Protein AF-0000000079568572 (afdb_homodimer)

Nearest PDB structures (foldseek):
  3him-assembly1_A  TM=9.339E-01  e=5.294E-11  Rhodococcus jostii
  4w97-assembly1_A  TM=9.066E-01  e=5.176E-09  Mycobacterium tuberculosis H37Rv
  5k7z-assembly2_C  TM=9.028E-01  e=1.829E-08  Myxococcus xanthus DK 1622
  4mo7-assembly1_A-2  TM=7.581E-01  e=1.187E-07  Pseudomonas fluorescens A506
  3bqz-assembly1_A  TM=6.130E-01  e=7.896E-05  Staphylococcus aureus

Foldseek 3Di:
DPPPPPDPDPPLPDDVVCDPLNVLLLVLLLVQCLVQNLVRDALVNSCVNSVHDSVVCCVVQVGSLSSLLVLLVSLLVQLVVQLVVLCVPFPPALLRSLLSNLLSLLVSLQSPLSSLVNNVPHLVVHDPVSNVVSVVSVVVSLVSQLVSLVVCVVVVQFVDPDSSVLSVVLNVVSSCCSVDPDCPDPAHSVNVSVVSSVVSCVSRHGDDDD/DPPPPPQPDLPLPDDVVCDPLNVLLLVLLLVQCLVQNLVRDALVNSCVNSVHDSVVCCVVQVGSLSSLLVLLVSLLVQLVVQLVVLCVPFPPALLRSLLSNLLSLLVSLQSPLSSLVNNVPHLVVHDPVSNVVSVVSVVVSLVSQLVSLVVCVVVVQFVDPDSSVLSVVLNVVSSCCSVDPDCPDPAHSVNVSVVSSVVSCVSRRGDDDD

Solvent-accessible surface area (backbone atoms only — not comparable to full-atom values): 22338 Å² total; per-residue (Å²): 136,80,74,75,80,70,71,76,73,79,76,62,82,76,51,91,83,59,44,73,66,53,51,44,44,48,54,36,37,51,51,42,34,53,63,36,31,65,62,39,44,51,60,62,59,35,17,59,75,48,72,49,55,54,64,57,50,35,72,76,36,63,37,69,67,42,43,52,48,52,55,40,44,50,52,49,48,54,48,44,50,43,32,50,50,28,47,68,73,30,61,100,40,44,67,49,32,47,44,29,38,46,39,36,47,33,52,47,17,56,74,36,24,56,59,45,46,41,48,70,67,44,53,74,72,45,56,71,71,60,34,52,54,50,50,50,50,53,50,53,48,52,46,53,44,34,52,38,45,43,50,15,35,75,71,65,55,21,63,46,92,47,43,64,62,39,34,52,41,46,50,37,27,35,52,45,34,24,79,71,63,48,90,87,50,93,62,49,70,68,56,51,37,53,52,51,37,56,31,44,39,22,30,36,33,44,63,80,81,124,135,80,74,76,82,70,70,77,74,79,75,63,81,78,51,90,83,58,44,73,65,54,51,43,42,50,53,36,38,50,52,41,36,56,62,36,31,66,61,39,45,51,62,60,58,33,18,60,75,48,71,50,54,53,64,57,51,34,73,74,36,64,37,69,66,43,43,51,48,52,54,39,44,49,50,48,47,53,49,44,51,42,31,51,49,31,48,69,71,30,60,101,38,41,66,50,32,48,44,29,38,47,37,36,48,32,51,49,18,57,73,36,23,56,58,45,45,42,48,70,66,44,53,74,71,45,56,72,70,61,34,51,55,50,51,50,49,51,49,53,48,52,46,54,45,33,50,36,45,43,50,15,36,76,72,64,56,23,64,45,92,47,43,64,61,38,32,52,41,46,51,36,26,34,52,45,36,23,78,70,62,48,89,86,48,92,61,50,70,66,56,50,37,53,53,50,37,55,31,44,38,23,29,35,34,44,64,82,78,126

Organism: NCBI:txid1891644

pLDDT: mean 90.62, std 16.23, range [28.66, 98.94]

Radius of gyration: 22.48 Å; Cα contacts (8 Å, |Δi|>4): 516; chains: 2; bounding box: 67×62×48 Å

Secondary structure (DSSP, 8-state):
---------------TT--HHHHHHHHHHHHHHHHH-STT--HHHHHHHHTS-HHHHHHHHSSHHHHHHHHHHHHHHHHHHHHHHHHHHS-SSHHHHHHHHHHHHHHHHHH-HHHHHHHHHSGGGS-HHHHHHHHHHHHHHHHHHHHHHHHHHHTTS---S-HHHHHHHHHHHHHTHHHH--TTSSS-HHHHHHHHHHHHHHHTT-----/---------------TT--HHHHHHHHHHHHHHHHH-STT--HHHHHHHHTS-HHHHHHHHSSHHHHHHHHHHHHHHHHHHHHHHHHHHS-SSHHHHHHHHHHHHHHHHHH-HHHHHHHHHSGGGS-HHHHHHHHHHHHHHHHHHHHHHHHHHHTTSB--S-HHHHHHHHHHHHHTHHHH--TTSSS-HHHHHHHHHHHHHHHTTB----

InterPro domains:
  IPR001647 DNA-binding HTH domain, TetR-type [PF00440] (26-69)
  IPR001647 DNA-binding HTH domain, TetR-type [PR00455] (25-38)
  IPR001647 DNA-binding HTH domain, TetR-type [PR00455] (46-69)
  IPR001647 DNA-binding HTH domain, TetR-type [PS50977] (19-79)
  IPR009057 Homedomain-like superfamily [SSF46689] (16-90)
  IPR023772 DNA-binding HTH domain, TetR-type, conserved site [PS01081] (37-68)
  IPR036271 Tetracyclin repressor-like, C-terminal domain superfamily [SSF48498] (94-203)
  IPR041490 HTH-type transcriptional repressor KstR2, C-terminal [PF17932] (93-203)
  IPR050109 HTH-type, TetR-like transcriptional regulator [PTHR30055] (19-193)

Sequence (420 aa):
MTAPITAPERTILAYPRDDATFLLVLQNAISAFGARGYHGTSVRDIATAAGVSPGTIYNHFGSKAGLLEVIMNRGMDVLINASEQALYDAPAEPLARLDALVEAHVRVHAASSTESYIGNSELRSLDVARYATVVAKRDAQQRMFDRVIADGVQRGVFKTSDPKSAARYVVTACTAVASWFRTDGAMSIEELVGHYQQISRRAVGFQERRMTAPITAPERTILAYPRDDATFLLVLQNAISAFGARGYHGTSVRDIATAAGVSPGTIYNHFGSKAGLLEVIMNRGMDVLINASEQALYDAPAEPLARLDALVEAHVRVHAASSTESYIGNSELRSLDVARYATVVAKRDAQQRMFDRVIADGVQRGVFKTSDPKSAARYVVTACTAVASWFRTDGAMSIEELVGHYQQISRRAVGFQERR

Structure (mmCIF, N/CA/C/O backbone):
data_AF-0000000079568572-model_v1
#
loop_
_entity.id
_entity.type
_entity.pdbx_description
1 polymer 'TetR family transcriptional regulator'
#
loop_
_atom_site.group_PDB
_atom_site.id
_atom_site.type_symbol
_atom_site.label_atom_id
_atom_site.label_alt_id
_atom_site.label_comp_id
_atom_site.label_asym_id
_atom_site.label_entity_id
_atom_site.label_seq_id
_atom_site.pdbx_PDB_ins_code
_atom_site.Cartn_x
_atom_site.Cartn_y
_atom_site.Cartn_z
_atom_site.occupancy
_atom_site.B_iso_or_equiv
_atom_site.auth_seq_id
_atom_site.auth_comp_id
_atom_site.auth_asym_id
_atom_site.auth_atom_id
_atom_site.pdbx_PDB_model_num
ATOM 1 N N . MET A 1 1 ? -33.469 8.547 -23.969 1 29.42 1 MET A N 1
ATOM 2 C CA . MET A 1 1 ? -33.406 9.289 -22.703 1 29.42 1 MET A CA 1
ATOM 3 C C . MET A 1 1 ? -32.562 8.531 -21.672 1 29.42 1 MET A C 1
ATOM 5 O O . MET A 1 1 ? -33 7.527 -21.125 1 29.42 1 MET A O 1
ATOM 9 N N . THR A 1 2 ? -31.219 8.297 -21.797 1 31.02 2 THR A N 1
ATOM 10 C CA . THR A 1 2 ? -30.328 7.336 -21.156 1 31.02 2 THR A CA 1
ATOM 11 C C . THR A 1 2 ? -30.141 7.676 -19.688 1 31.02 2 THR A C 1
ATOM 13 O O . THR A 1 2 ? -29.734 8.789 -19.344 1 31.02 2 THR A O 1
ATOM 16 N N . ALA A 1 3 ? -30.859 6.992 -18.844 1 39.19 3 ALA A N 1
ATOM 17 C CA . ALA A 1 3 ? -30.906 7.281 -17.406 1 39.19 3 ALA A CA 1
ATOM 18 C C . ALA A 1 3 ? -29.5 7.445 -16.828 1 39.19 3 ALA A C 1
ATOM 20 O O . ALA A 1 3 ? -28.578 6.734 -17.234 1 39.19 3 ALA A O 1
ATOM 21 N N . PRO A 1 4 ? -29.172 8.547 -16.219 1 34.44 4 PRO A N 1
ATOM 22 C CA . PRO A 1 4 ? -27.828 8.773 -15.703 1 34.44 4 PRO A CA 1
ATOM 23 C C . PRO A 1 4 ? -27.344 7.66 -14.781 1 34.44 4 PRO A C 1
ATOM 25 O O . PRO A 1 4 ? -28.156 7.016 -14.109 1 34.44 4 PRO A O 1
ATOM 28 N N . ILE A 1 5 ? -26.391 6.902 -15.148 1 36.97 5 ILE A N 1
ATOM 29 C CA . ILE A 1 5 ? -25.812 5.848 -14.32 1 36.97 5 ILE A CA 1
ATOM 30 C C . ILE A 1 5 ? -25.578 6.375 -12.906 1 36.97 5 ILE A C 1
ATOM 32 O O . ILE A 1 5 ? -24.781 7.297 -12.703 1 36.97 5 ILE A O 1
ATOM 36 N N . THR A 1 6 ? -26.562 6.465 -12 1 33.56 6 THR A N 1
ATOM 37 C CA . THR A 1 6 ? -26.438 6.867 -10.602 1 33.56 6 THR A CA 1
ATOM 38 C C . THR A 1 6 ? -25.266 6.168 -9.93 1 33.56 6 THR A C 1
ATOM 40 O O . THR A 1 6 ? -25.125 4.945 -10.023 1 33.56 6 THR A O 1
ATOM 43 N N . ALA A 1 7 ? -24.219 6.793 -9.711 1 35.75 7 ALA A N 1
ATOM 44 C CA . ALA A 1 7 ? -23.062 6.242 -8.984 1 35.75 7 ALA A CA 1
ATOM 45 C C . ALA A 1 7 ? -23.516 5.395 -7.805 1 35.75 7 ALA A C 1
ATOM 47 O O . ALA A 1 7 ? -24.438 5.777 -7.074 1 35.75 7 ALA A O 1
ATOM 48 N N . PRO A 1 8 ? -23.234 4.086 -7.777 1 35.31 8 PRO A N 1
ATOM 49 C CA . PRO A 1 8 ? -23.75 3.305 -6.652 1 35.31 8 PRO A CA 1
ATOM 50 C C . PRO A 1 8 ? -23.547 4.004 -5.309 1 35.31 8 PRO A C 1
ATOM 52 O O . PRO A 1 8 ? -22.594 4.766 -5.141 1 35.31 8 PRO A O 1
ATOM 55 N N . GLU A 1 9 ? -24.531 4.316 -4.582 1 36.03 9 GLU A N 1
ATOM 56 C CA . GLU A 1 9 ? -24.578 4.902 -3.248 1 36.03 9 GLU A CA 1
ATOM 57 C C . GLU A 1 9 ? -23.453 4.359 -2.367 1 36.03 9 GLU A C 1
ATOM 59 O O . GLU A 1 9 ? -23.281 3.145 -2.258 1 36.03 9 GLU A O 1
ATOM 64 N N . ARG A 1 10 ? -22.375 4.973 -2.332 1 40.09 10 ARG A N 1
ATOM 65 C CA . ARG A 1 10 ? -21.266 4.688 -1.422 1 40.09 10 ARG A CA 1
ATOM 66 C C . ARG A 1 10 ? -21.781 4.203 -0.07 1 40.09 10 ARG A C 1
ATOM 68 O O . ARG A 1 10 ? -22.453 4.945 0.645 1 40.09 10 ARG A O 1
ATOM 75 N N . THR A 1 11 ? -22.281 2.943 0.11 1 40.25 11 THR A N 1
ATOM 76 C CA . THR A 1 11 ? -22.891 2.355 1.303 1 40.25 11 THR A CA 1
ATOM 77 C C . THR A 1 11 ? -22.016 2.621 2.531 1 40.25 11 THR A C 1
ATOM 79 O O . THR A 1 11 ? -20.984 1.982 2.715 1 40.25 11 THR A O 1
ATOM 82 N N . ILE A 1 12 ? -21.562 3.777 2.832 1 42.5 12 ILE A N 1
ATOM 83 C CA . ILE A 1 12 ? -21.141 3.947 4.219 1 42.5 12 ILE A CA 1
ATOM 84 C C . ILE A 1 12 ? -22.156 3.277 5.148 1 42.5 12 ILE A C 1
ATOM 86 O O . ILE A 1 12 ? -23.359 3.506 5.035 1 42.5 12 ILE A O 1
ATOM 90 N N . LEU A 1 13 ? -21.859 2.182 5.656 1 44.75 13 LEU A N 1
ATOM 91 C CA . LEU A 1 13 ? -22.766 1.591 6.645 1 44.75 13 LEU A CA 1
ATOM 92 C C . LEU A 1 13 ? -23.312 2.654 7.586 1 44.75 13 LEU A C 1
ATOM 94 O O . LEU A 1 13 ? -22.531 3.369 8.234 1 44.75 13 LEU A O 1
ATOM 98 N N . ALA A 1 14 ? -24.547 3.105 7.289 1 48.12 14 ALA A N 1
ATOM 99 C CA . ALA A 1 14 ? -25.297 4.023 8.141 1 48.12 14 ALA A CA 1
ATOM 100 C C . ALA A 1 14 ? -25.484 3.436 9.539 1 48.12 14 ALA A C 1
ATOM 102 O O . ALA A 1 14 ? -25.859 2.266 9.68 1 48.12 14 ALA A O 1
ATOM 103 N N . TYR A 1 15 ? -24.719 3.982 10.469 1 53.34 15 TYR A N 1
ATOM 104 C CA . TYR A 1 15 ? -25.031 3.678 11.852 1 53.34 15 TYR A CA 1
ATOM 105 C C . TYR A 1 15 ? -26.266 4.445 12.312 1 53.34 15 TYR A C 1
ATOM 107 O O . TYR A 1 15 ? -26.531 5.551 11.828 1 53.34 15 TYR A O 1
ATOM 115 N N . PRO A 1 16 ? -27.266 3.766 12.75 1 51.06 16 PRO A N 1
ATOM 116 C CA . PRO A 1 16 ? -28.531 4.395 13.133 1 51.06 16 PRO A CA 1
ATOM 117 C C . PRO A 1 16 ? -28.359 5.836 13.602 1 51.06 16 PRO A C 1
ATOM 119 O O . PRO A 1 16 ? -29.234 6.676 13.367 1 51.06 16 PRO A O 1
ATOM 122 N N . ARG A 1 17 ? -27.375 6.129 14.328 1 57.38 17 ARG A N 1
ATOM 123 C CA . ARG A 1 17 ? -27.375 7.469 14.906 1 57.38 17 ARG A CA 1
ATOM 124 C C . ARG A 1 17 ? -26.719 8.469 13.953 1 57.38 17 ARG A C 1
ATOM 126 O O . ARG A 1 17 ? -26.562 9.641 14.289 1 57.38 17 ARG A O 1
ATOM 133 N N . ASP A 1 18 ? -26.547 7.918 12.656 1 67.12 18 ASP A N 1
ATOM 134 C CA . ASP A 1 18 ? -25.859 8.891 11.812 1 67.12 18 ASP A CA 1
ATOM 135 C C . ASP A 1 18 ? -26.844 9.891 11.211 1 67.12 18 ASP A C 1
ATOM 137 O O . ASP A 1 18 ? -27.734 9.508 10.453 1 67.12 18 ASP A O 1
ATOM 141 N N . ASP A 1 19 ? -26.859 11.062 11.773 1 80.56 19 ASP A N 1
ATOM 142 C CA . ASP A 1 19 ? -27.672 12.109 11.164 1 80.56 19 ASP A CA 1
ATOM 143 C C . ASP A 1 19 ? -26.938 12.75 9.984 1 80.56 19 ASP A C 1
ATOM 145 O O . ASP A 1 19 ? -25.812 12.383 9.672 1 80.56 19 ASP A O 1
ATOM 149 N N . ALA A 1 20 ? -27.672 13.531 9.281 1 87.38 20 ALA A N 1
ATOM 150 C CA . ALA A 1 20 ? -27.188 14.156 8.055 1 87.38 20 ALA A CA 1
ATOM 151 C C . ALA A 1 20 ? -25.938 14.977 8.312 1 87.38 20 ALA A C 1
ATOM 153 O O . ALA A 1 20 ? -25.016 15 7.492 1 87.38 20 ALA A O 1
ATOM 154 N N . THR A 1 21 ? -25.922 15.594 9.445 1 89 21 THR A N 1
ATOM 155 C CA . THR A 1 21 ? -24.766 16.422 9.797 1 89 21 THR A CA 1
ATOM 156 C C . THR A 1 21 ? -23.531 15.547 10.047 1 89 21 THR A C 1
ATOM 158 O O . THR A 1 21 ? -22.422 15.883 9.609 1 89 21 THR A O 1
ATOM 161 N N . PHE A 1 22 ? -23.766 14.469 10.711 1 91.69 22 PHE A N 1
ATOM 162 C CA . PHE A 1 22 ? -22.688 13.516 10.984 1 91.69 22 PHE A CA 1
ATOM 163 C C . PHE A 1 22 ? -22.047 13.039 9.688 1 91.69 22 PHE A C 1
ATOM 165 O O . PHE A 1 22 ? -20.828 13.078 9.531 1 91.69 22 PHE A O 1
ATOM 172 N N . LEU A 1 23 ? -22.828 12.648 8.734 1 93 23 LEU A N 1
ATOM 173 C CA . LEU A 1 23 ? -22.344 12.109 7.469 1 93 23 LEU A CA 1
ATOM 174 C C . LEU A 1 23 ? -21.641 13.188 6.652 1 93 23 LEU A C 1
ATOM 176 O O . LEU A 1 23 ? -20.641 12.922 5.984 1 93 23 LEU A O 1
ATOM 180 N N . LEU A 1 24 ? -22.172 14.328 6.723 1 93.75 24 LEU A N 1
ATOM 181 C CA . LEU A 1 24 ? -21.578 15.453 6.008 1 93.75 24 LEU A CA 1
ATOM 182 C C . LEU A 1 24 ? -20.188 15.758 6.531 1 93.75 24 LEU A C 1
ATOM 184 O O . LEU A 1 24 ? -19.25 15.961 5.746 1 93.75 24 LEU A O 1
ATOM 188 N N . VAL A 1 25 ? -20.094 15.781 7.824 1 94.94 25 VAL A N 1
ATOM 189 C CA . VAL A 1 25 ? -18.797 16.047 8.445 1 94.94 25 VAL A CA 1
ATOM 190 C C . VAL A 1 25 ? -17.828 14.914 8.102 1 94.94 25 VAL A C 1
ATOM 192 O O . VAL A 1 25 ? -16.672 15.164 7.75 1 94.94 25 VAL A O 1
ATOM 195 N N . LEU A 1 26 ? -18.359 13.75 8.188 1 95.5 26 LEU A N 1
ATOM 196 C CA . LEU A 1 26 ? -17.531 12.586 7.91 1 95.5 26 LEU A CA 1
ATOM 197 C C . LEU A 1 26 ? -16.984 12.625 6.484 1 95.5 26 LEU A C 1
ATOM 199 O O . LEU A 1 26 ? -15.789 12.43 6.266 1 95.5 26 LEU A O 1
ATOM 203 N N . GLN A 1 27 ? -17.781 12.898 5.543 1 95.94 27 GLN A N 1
ATOM 204 C CA . GLN A 1 27 ? -17.391 12.93 4.137 1 95.94 27 GLN A CA 1
ATOM 205 C C . GLN A 1 27 ? -16.375 14.023 3.871 1 95.94 27 GLN A C 1
ATOM 207 O O . GLN A 1 27 ? -15.414 13.828 3.115 1 95.94 27 GLN A O 1
ATOM 212 N N . ASN A 1 28 ? -16.594 15.125 4.438 1 96.75 28 ASN A N 1
ATOM 213 C CA . ASN A 1 28 ? -15.648 16.234 4.258 1 96.75 28 ASN A CA 1
ATOM 214 C C . ASN A 1 28 ? -14.312 15.938 4.941 1 96.75 28 ASN A C 1
ATOM 216 O O . ASN A 1 28 ? -13.258 16.328 4.434 1 96.75 28 ASN A O 1
ATOM 220 N N . ALA A 1 29 ? -14.414 15.273 6.082 1 97.62 29 ALA A N 1
ATOM 221 C CA . ALA A 1 29 ? -13.188 14.875 6.766 1 97.62 29 ALA A CA 1
ATOM 222 C C . ALA A 1 29 ? -12.391 13.875 5.922 1 97.62 29 ALA A C 1
ATOM 224 O O . ALA A 1 29 ? -11.164 13.984 5.812 1 97.62 29 ALA A O 1
ATOM 225 N N . ILE A 1 30 ? -13.07 12.914 5.332 1 97.12 30 ILE A N 1
ATOM 226 C CA . ILE A 1 30 ? -12.422 11.938 4.465 1 97.12 30 ILE A CA 1
ATOM 227 C C . ILE A 1 30 ? -11.719 12.648 3.314 1 97.12 30 ILE A C 1
ATOM 229 O O . ILE A 1 30 ? -10.555 12.367 3.02 1 97.12 30 ILE A O 1
ATOM 233 N N . SER A 1 31 ? -12.406 13.602 2.75 1 96.75 31 SER A N 1
ATOM 234 C CA . SER A 1 31 ? -11.82 14.359 1.647 1 96.75 31 SER A CA 1
ATOM 235 C C . SER A 1 31 ? -10.602 15.148 2.102 1 96.75 31 SER A C 1
ATOM 237 O O . SER A 1 31 ? -9.57 15.148 1.428 1 96.75 31 SER A O 1
ATOM 239 N N . ALA A 1 32 ? -10.703 15.805 3.254 1 96.81 32 ALA A N 1
ATOM 240 C CA . ALA A 1 32 ? -9.625 16.641 3.771 1 96.81 32 ALA A CA 1
ATOM 241 C C . ALA A 1 32 ? -8.422 15.789 4.168 1 96.81 32 ALA A C 1
ATOM 243 O O . ALA A 1 32 ? -7.289 16.094 3.777 1 96.81 32 ALA A O 1
ATOM 244 N N . PHE A 1 33 ? -8.672 14.703 4.926 1 97.19 33 PHE A N 1
ATOM 245 C CA . PHE A 1 33 ? -7.605 13.797 5.324 1 97.19 33 PHE A CA 1
ATOM 246 C C . PHE A 1 33 ? -6.969 13.148 4.102 1 97.19 33 PHE A C 1
ATOM 248 O O . PHE A 1 33 ? -5.758 12.914 4.074 1 97.19 33 PHE A O 1
ATOM 255 N N . GLY A 1 34 ? -7.762 12.82 3.133 1 95.31 34 GLY A N 1
ATOM 256 C CA . GLY A 1 34 ? -7.25 12.242 1.901 1 95.31 34 GLY A CA 1
ATOM 257 C C . GLY A 1 34 ? -6.344 13.18 1.13 1 95.31 34 GLY A C 1
ATOM 258 O O . GLY A 1 34 ? -5.336 12.758 0.56 1 95.31 34 GLY A O 1
ATOM 259 N N . ALA A 1 35 ? -6.645 14.453 1.162 1 93.94 35 ALA A N 1
ATOM 260 C CA . ALA A 1 35 ? -5.934 15.438 0.354 1 93.94 35 ALA A CA 1
ATOM 261 C C . ALA A 1 35 ? -4.672 15.93 1.065 1 93.94 35 ALA A C 1
ATOM 263 O O . ALA A 1 35 ? -3.623 16.094 0.44 1 93.94 35 ALA A O 1
ATOM 264 N N . ARG A 1 36 ? -4.75 16.062 2.426 1 95 36 ARG A N 1
ATOM 265 C CA . ARG A 1 36 ? -3.67 16.781 3.098 1 95 36 ARG A CA 1
ATOM 266 C C . ARG A 1 36 ? -3.092 15.945 4.238 1 95 36 ARG A C 1
ATOM 268 O O . ARG A 1 36 ? -2.107 16.344 4.867 1 95 36 ARG A O 1
ATOM 275 N N . GLY A 1 37 ? -3.693 14.805 4.473 1 95.69 37 GLY A N 1
ATOM 276 C CA . GLY A 1 37 ? -3.279 14.023 5.629 1 95.69 37 GLY A CA 1
ATOM 277 C C . GLY A 1 37 ? -3.877 14.523 6.93 1 95.69 37 GLY A C 1
ATOM 278 O O . GLY A 1 37 ? -4.445 15.617 6.98 1 95.69 37 GLY A O 1
ATOM 279 N N . TYR A 1 38 ? -3.699 13.742 7.938 1 97 38 TYR A N 1
ATOM 280 C CA . TYR A 1 38 ? -4.27 14.031 9.25 1 97 38 TYR A CA 1
ATOM 281 C C . TYR A 1 38 ? -3.666 15.297 9.844 1 97 38 TYR A C 1
ATOM 283 O O . TYR A 1 38 ? -4.391 16.234 10.195 1 97 38 TYR A O 1
ATOM 291 N N . HIS A 1 39 ? -2.398 15.336 9.938 1 95.81 39 HIS A N 1
ATOM 292 C CA . HIS A 1 39 ? -1.741 16.469 10.586 1 95.81 39 HIS A CA 1
ATOM 293 C C . HIS A 1 39 ? -1.819 17.719 9.719 1 95.81 39 HIS A C 1
ATOM 295 O O . HIS A 1 39 ? -1.678 18.828 10.219 1 95.81 39 HIS A O 1
ATOM 301 N N . GLY A 1 40 ? -2.088 17.547 8.469 1 96.19 40 GLY A N 1
ATOM 302 C CA . GLY A 1 40 ? -2.227 18.672 7.562 1 96.19 40 GLY A CA 1
ATOM 303 C C . GLY A 1 40 ? -3.627 19.266 7.543 1 96.19 40 GLY A C 1
ATOM 304 O O . GLY A 1 40 ? -3.898 20.219 6.812 1 96.19 40 GLY A O 1
ATOM 305 N N . THR A 1 41 ? -4.508 18.688 8.273 1 97.38 41 THR A N 1
ATOM 306 C CA . THR A 1 41 ? -5.906 19.094 8.32 1 97.38 41 THR A CA 1
ATOM 307 C C . THR A 1 41 ? -6.301 19.516 9.727 1 97.38 41 THR A C 1
ATOM 309 O O . THR A 1 41 ? -5.953 18.844 10.703 1 97.38 41 THR A O 1
ATOM 312 N N . SER A 1 42 ? -7.027 20.672 9.852 1 97.06 42 SER A N 1
ATOM 313 C CA . SER A 1 42 ? -7.512 21.125 11.156 1 97.06 42 SER A CA 1
ATOM 314 C C . SER A 1 42 ? -9.016 20.906 11.289 1 97.06 42 SER A C 1
ATOM 316 O O . SER A 1 42 ? -9.711 20.688 10.289 1 97.06 42 SER A O 1
ATOM 318 N N . VAL A 1 43 ? -9.438 20.969 12.5 1 96.75 43 VAL A N 1
ATOM 319 C CA . VAL A 1 43 ? -10.867 20.906 12.758 1 96.75 43 VAL A CA 1
ATOM 320 C C . VAL A 1 43 ? -11.57 22.062 12.055 1 96.75 43 VAL A C 1
ATOM 322 O O . VAL A 1 43 ? -12.656 21.891 11.492 1 96.75 43 VAL A O 1
ATOM 325 N N . ARG A 1 44 ? -10.992 23.234 12.039 1 96.62 44 ARG A N 1
ATOM 326 C CA . ARG A 1 44 ? -11.555 24.406 11.375 1 96.62 44 ARG A CA 1
ATOM 327 C C . ARG A 1 44 ? -11.695 24.172 9.875 1 96.62 44 ARG A C 1
ATOM 329 O O . ARG A 1 44 ? -12.695 24.547 9.266 1 96.62 44 ARG A O 1
ATOM 336 N N . ASP A 1 45 ? -10.688 23.547 9.266 1 96.94 45 ASP A N 1
ATOM 337 C CA . ASP A 1 45 ? -10.734 23.219 7.848 1 96.94 45 ASP A CA 1
ATOM 338 C C . ASP A 1 45 ? -11.945 22.344 7.531 1 96.94 45 ASP A C 1
ATOM 340 O O . ASP A 1 45 ? -12.68 22.625 6.578 1 96.94 45 ASP A O 1
ATOM 344 N N . ILE A 1 46 ? -12.148 21.281 8.328 1 97.62 46 ILE A N 1
ATOM 345 C CA . ILE A 1 46 ? -13.234 20.328 8.109 1 97.62 46 ILE A CA 1
ATOM 346 C C . ILE A 1 46 ? -14.578 21.016 8.328 1 97.62 46 ILE A C 1
ATOM 348 O O . ILE A 1 46 ? -15.5 20.859 7.527 1 97.62 46 ILE A O 1
ATOM 352 N N . ALA A 1 47 ? -14.68 21.781 9.43 1 97.06 47 ALA A N 1
ATOM 353 C CA . ALA A 1 47 ? -15.914 22.484 9.773 1 97.06 47 ALA A CA 1
ATOM 354 C C . ALA A 1 47 ? -16.328 23.453 8.672 1 97.06 47 ALA A C 1
ATOM 356 O O . ALA A 1 47 ? -17.484 23.469 8.242 1 97.06 47 ALA A O 1
ATOM 357 N N . THR A 1 48 ? -15.383 24.25 8.188 1 97.38 48 THR A N 1
ATOM 358 C CA . THR A 1 48 ? -15.625 25.219 7.129 1 97.38 48 THR A CA 1
ATOM 359 C C . THR A 1 48 ? -16.094 24.516 5.852 1 97.38 48 THR A C 1
ATOM 361 O O . THR A 1 48 ? -17.078 24.938 5.242 1 97.38 48 THR A O 1
ATOM 364 N N . ALA A 1 49 ? -15.477 23.484 5.469 1 96.06 49 ALA A N 1
ATOM 365 C CA . ALA A 1 49 ? -15.828 22.75 4.258 1 96.06 49 ALA A CA 1
ATOM 366 C C . ALA A 1 49 ? -17.219 22.125 4.375 1 96.06 49 ALA A C 1
ATOM 368 O O . ALA A 1 49 ? -17.953 22.047 3.387 1 96.06 49 ALA A O 1
ATOM 369 N N . ALA A 1 50 ? -17.547 21.672 5.586 1 95.81 50 ALA A N 1
ATOM 370 C CA . ALA A 1 50 ? -18.812 21 5.82 1 95.81 50 ALA A CA 1
ATOM 371 C C . ALA A 1 50 ? -19.922 22.016 6.07 1 95.81 50 ALA A C 1
ATOM 373 O O . ALA A 1 50 ? -21.109 21.656 6.145 1 95.81 50 ALA A O 1
ATOM 374 N N . GLY A 1 51 ? -19.562 23.281 6.277 1 96.25 51 GLY A N 1
ATOM 375 C CA . GLY A 1 51 ? -20.547 24.312 6.531 1 96.25 51 GLY A CA 1
ATOM 376 C C . GLY A 1 51 ? -21.141 24.234 7.922 1 96.25 51 GLY A C 1
ATOM 377 O O . GLY A 1 51 ? -22.344 24.5 8.109 1 96.25 51 GLY A O 1
ATOM 378 N N . VAL A 1 52 ? -20.375 23.781 8.875 1 96 52 VAL A N 1
ATOM 379 C CA . VAL A 1 52 ? -20.828 23.672 10.258 1 96 52 VAL A CA 1
ATOM 380 C C . VAL A 1 52 ? -19.828 24.406 11.172 1 96 52 VAL A C 1
ATOM 382 O O . VAL A 1 52 ? -18.797 24.875 10.719 1 96 52 VAL A O 1
ATOM 385 N N . SER A 1 53 ? -20.219 24.516 12.43 1 94.62 53 SER A N 1
ATOM 386 C CA . SER A 1 53 ? -19.297 25.078 13.414 1 94.62 53 SER A CA 1
ATOM 387 C C . SER A 1 53 ? -18.312 24.047 13.922 1 94.62 53 SER A C 1
ATOM 389 O O . SER A 1 53 ? -18.609 22.844 13.93 1 94.62 53 SER A O 1
ATOM 391 N N . PRO A 1 54 ? -17.094 24.438 14.344 1 94.44 54 PRO A N 1
ATOM 392 C CA . PRO A 1 54 ? -16.172 23.5 14.984 1 94.44 54 PRO A CA 1
ATOM 393 C C . PRO A 1 54 ? -16.797 22.781 16.172 1 94.44 54 PRO A C 1
ATOM 395 O O . PRO A 1 54 ? -16.5 21.609 16.422 1 94.44 54 PRO A O 1
ATOM 398 N N . GLY A 1 55 ? -17.641 23.422 16.906 1 93.88 55 GLY A N 1
ATOM 399 C CA . GLY A 1 55 ? -18.344 22.812 18.031 1 93.88 55 GLY A CA 1
ATOM 400 C C . GLY A 1 55 ? -19.141 21.594 17.641 1 93.88 55 GLY A C 1
ATOM 401 O O . GLY A 1 55 ? -19.234 20.641 18.406 1 93.88 55 GLY A O 1
ATOM 402 N N . THR A 1 56 ? -19.719 21.641 16.484 1 91.75 56 THR A N 1
ATOM 403 C CA . THR A 1 56 ? -20.484 20.516 15.969 1 91.75 56 THR A CA 1
ATOM 404 C C . THR A 1 56 ? -19.609 19.281 15.844 1 91.75 56 THR A C 1
ATOM 406 O O . THR A 1 56 ? -20.031 18.172 16.172 1 91.75 56 THR A O 1
ATOM 409 N N . ILE A 1 57 ? -18.359 19.422 15.375 1 92.88 57 ILE A N 1
ATOM 410 C CA . ILE A 1 57 ? -17.422 18.312 15.227 1 92.88 57 ILE A CA 1
ATOM 411 C C . ILE A 1 57 ? -17.062 17.766 16.594 1 92.88 57 ILE A C 1
ATOM 413 O O . ILE A 1 57 ? -17.047 16.547 16.797 1 92.88 57 ILE A O 1
ATOM 417 N N . TYR A 1 58 ? -16.844 18.641 17.531 1 93.06 58 TYR A N 1
ATOM 418 C CA . TYR A 1 58 ? -16.5 18.219 18.875 1 93.06 58 TYR A CA 1
ATOM 419 C C . TYR A 1 58 ? -17.656 17.484 19.547 1 93.06 58 TYR A C 1
ATOM 421 O O . TYR A 1 58 ? -17.453 16.5 20.25 1 93.06 58 TYR A O 1
ATOM 429 N N . ASN A 1 59 ? -18.844 17.938 19.344 1 91.5 59 ASN A N 1
ATOM 430 C CA . ASN A 1 59 ? -20.031 17.312 19.922 1 91.5 59 ASN A CA 1
ATOM 431 C C . ASN A 1 59 ? -20.25 15.906 19.359 1 91.5 59 ASN A C 1
ATOM 433 O O . ASN A 1 59 ? -20.594 14.984 20.094 1 91.5 59 ASN A O 1
ATOM 437 N N . HIS A 1 60 ? -20.016 15.781 18.078 1 91.12 60 HIS A N 1
ATOM 438 C CA . HIS A 1 60 ? -20.312 14.516 17.406 1 91.12 60 HIS A CA 1
ATOM 439 C C . HIS A 1 60 ? -19.156 13.531 17.547 1 91.12 60 HIS A C 1
ATOM 441 O O . HIS A 1 60 ? -19.375 12.328 17.688 1 91.12 60 HIS A O 1
ATOM 447 N N . PHE A 1 61 ? -17.859 14.07 17.516 1 93.88 61 PHE A N 1
ATOM 448 C CA . PHE A 1 61 ? -16.719 13.172 17.375 1 93.88 61 PHE A CA 1
ATOM 449 C C . PHE A 1 61 ? -15.75 13.336 18.547 1 93.88 61 PHE A C 1
ATOM 451 O O . PHE A 1 61 ? -14.812 12.547 18.688 1 93.88 61 PHE A O 1
ATOM 458 N N . GLY A 1 62 ? -15.945 14.367 19.344 1 92.94 62 GLY A N 1
ATOM 459 C CA . GLY A 1 62 ? -15.102 14.625 20.5 1 92.94 62 GLY A CA 1
ATOM 460 C C . GLY A 1 62 ? -13.828 15.367 20.141 1 92.94 62 GLY A C 1
ATOM 461 O O . GLY A 1 62 ? -13.438 16.297 20.844 1 92.94 62 GLY A O 1
ATOM 462 N N . SER A 1 63 ? -13.164 14.938 19.109 1 93.69 63 SER A N 1
ATOM 463 C CA . SER A 1 63 ? -11.883 15.508 18.688 1 93.69 63 SER A CA 1
ATOM 464 C C . SER A 1 63 ? -11.555 15.125 17.25 1 93.69 63 SER A C 1
ATOM 466 O O . SER A 1 63 ? -12.258 14.312 16.641 1 93.69 63 SER A O 1
ATOM 468 N N . LYS A 1 64 ? -10.531 15.758 16.766 1 95.75 64 LYS A N 1
ATOM 469 C CA . LYS A 1 64 ? -10.016 15.367 15.461 1 95.75 64 LYS A CA 1
ATOM 470 C C . LYS A 1 64 ? -9.586 13.906 15.453 1 95.75 64 LYS 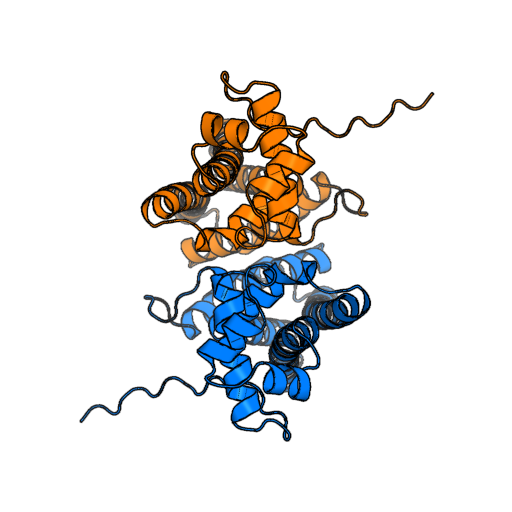A C 1
ATOM 472 O O . LYS A 1 64 ? -9.828 13.18 14.484 1 95.75 64 LYS A O 1
ATOM 477 N N . ALA A 1 65 ? -8.945 13.492 16.516 1 95.19 65 ALA A N 1
ATOM 478 C CA . ALA A 1 65 ? -8.531 12.094 16.656 1 95.19 65 ALA A CA 1
ATOM 479 C C . ALA A 1 65 ? -9.742 11.164 16.672 1 95.19 65 ALA A C 1
ATOM 481 O O . ALA A 1 65 ? -9.695 10.07 16.094 1 95.19 65 ALA A O 1
ATOM 482 N N . GLY A 1 66 ? -10.727 11.562 17.375 1 94.75 66 GLY A N 1
ATOM 483 C CA . GLY A 1 66 ? -11.953 10.789 17.359 1 94.75 66 GLY A CA 1
ATOM 484 C C . GLY A 1 66 ? -12.555 10.641 15.977 1 94.75 66 GLY A C 1
ATOM 485 O O . GLY A 1 66 ? -13.07 9.578 15.617 1 94.75 66 GLY A O 1
ATOM 486 N N . LEU A 1 67 ? -12.555 11.727 15.258 1 95.44 67 LEU A N 1
ATOM 487 C CA . LEU A 1 67 ? -13.047 11.711 13.883 1 95.44 67 LEU A CA 1
ATOM 488 C C . LEU A 1 67 ? -12.242 10.742 13.023 1 95.44 67 LEU A C 1
ATOM 490 O O . LEU A 1 67 ? -12.812 9.953 12.266 1 95.44 67 LEU A O 1
ATOM 494 N N . LEU A 1 68 ? -10.906 10.781 13.086 1 97.31 68 LEU A N 1
ATOM 495 C CA . LEU A 1 68 ? -10.047 9.852 12.367 1 97.31 68 LEU A CA 1
ATOM 496 C C . LEU A 1 68 ? -10.359 8.406 12.742 1 97.31 68 LEU A C 1
ATOM 498 O O . LEU A 1 68 ? -10.445 7.535 11.875 1 97.31 68 LEU A O 1
ATOM 502 N N . GLU A 1 69 ? -10.516 8.172 13.992 1 95.81 69 GLU A N 1
ATOM 503 C CA . GLU A 1 69 ? -10.836 6.836 14.484 1 95.81 69 GLU A CA 1
ATOM 504 C C . GLU A 1 69 ? -12.133 6.316 13.859 1 95.81 69 GLU A C 1
ATOM 506 O O . GLU A 1 69 ? -12.203 5.156 13.453 1 95.81 69 GLU A O 1
ATOM 511 N N . VAL A 1 70 ? -13.109 7.145 13.812 1 94.75 70 VAL A N 1
ATOM 512 C CA . VAL A 1 70 ? -14.398 6.758 13.242 1 94.75 70 VAL A CA 1
ATOM 513 C C . VAL A 1 70 ? -14.219 6.387 11.766 1 94.75 70 VAL A C 1
ATOM 515 O O . VAL A 1 70 ? -14.734 5.363 11.312 1 94.75 70 VAL A O 1
ATOM 518 N N . ILE A 1 71 ? -13.5 7.172 11.023 1 96.5 71 ILE A N 1
ATOM 519 C CA . ILE A 1 71 ? -13.266 6.934 9.602 1 96.5 71 ILE A CA 1
ATOM 520 C C . ILE A 1 71 ? -12.562 5.586 9.414 1 96.5 71 ILE A C 1
ATOM 522 O O . ILE A 1 71 ? -13 4.762 8.609 1 96.5 71 ILE A O 1
ATOM 526 N N . MET A 1 72 ? -11.547 5.359 10.18 1 96.69 72 MET A N 1
ATOM 527 C CA . MET A 1 72 ? -10.75 4.145 10.031 1 96.69 72 MET A CA 1
ATOM 528 C C . MET A 1 72 ? -11.539 2.918 10.484 1 96.69 72 MET A C 1
ATOM 530 O O . MET A 1 72 ? -11.523 1.883 9.812 1 96.69 72 MET A O 1
ATOM 534 N N . ASN A 1 73 ? -12.203 3.055 11.625 1 95 73 ASN A N 1
ATOM 535 C CA . ASN A 1 73 ? -12.992 1.932 12.125 1 95 73 ASN A CA 1
ATOM 536 C C . ASN A 1 73 ? -14.125 1.565 11.172 1 95 73 ASN A C 1
ATOM 538 O O . ASN A 1 73 ? -14.375 0.384 10.93 1 95 73 ASN A O 1
ATOM 542 N N . ARG A 1 74 ? -14.742 2.516 10.672 1 93.69 74 ARG A N 1
ATOM 543 C CA . ARG A 1 74 ? -15.836 2.256 9.742 1 93.69 74 ARG A CA 1
ATOM 544 C C . ARG A 1 74 ? -15.328 1.602 8.469 1 93.69 74 ARG A C 1
ATOM 546 O O . ARG A 1 74 ? -15.969 0.706 7.918 1 93.69 74 ARG A O 1
ATOM 553 N N . GLY A 1 75 ? -14.195 2.121 7.953 1 94.94 75 GLY A N 1
ATOM 554 C CA . GLY A 1 75 ? -13.586 1.473 6.809 1 94.94 75 GLY A CA 1
ATOM 555 C C . GLY A 1 75 ? -13.273 0.007 7.047 1 94.94 75 GLY A C 1
ATOM 556 O O . GLY A 1 75 ? -13.547 -0.838 6.191 1 94.94 75 GLY A O 1
ATOM 557 N N . MET A 1 76 ? -12.75 -0.304 8.195 1 96.31 76 MET A N 1
ATOM 558 C CA . MET A 1 76 ? -12.438 -1.686 8.547 1 96.31 76 MET A CA 1
ATOM 559 C C . MET A 1 76 ? -13.711 -2.506 8.719 1 96.31 76 MET A C 1
ATOM 561 O O . MET A 1 76 ? -13.758 -3.672 8.32 1 96.31 76 MET A O 1
ATOM 565 N N . ASP A 1 77 ? -14.711 -1.859 9.32 1 96.31 77 ASP A N 1
ATOM 566 C CA . ASP A 1 77 ? -15.977 -2.561 9.5 1 96.31 77 ASP A CA 1
ATOM 567 C C . ASP A 1 77 ? -16.578 -2.955 8.148 1 96.31 77 ASP A C 1
ATOM 569 O O . ASP A 1 77 ? -17.094 -4.062 7.996 1 96.31 77 ASP A O 1
ATOM 573 N N . VAL A 1 78 ? -16.547 -2.055 7.203 1 96.56 78 VAL A N 1
ATOM 574 C CA . VAL A 1 78 ? -17.047 -2.34 5.867 1 96.56 78 VAL A CA 1
ATOM 575 C C . VAL A 1 78 ? -16.297 -3.535 5.277 1 96.56 78 VAL A C 1
ATOM 577 O O . VAL A 1 78 ? -16.922 -4.457 4.738 1 96.56 78 VAL A O 1
ATOM 580 N N . LEU A 1 79 ? -15.016 -3.566 5.406 1 97.75 79 LEU A N 1
ATOM 581 C CA . LEU A 1 79 ? -14.188 -4.629 4.844 1 97.75 79 LEU A CA 1
ATOM 582 C C . LEU A 1 79 ? -14.469 -5.957 5.539 1 97.75 79 LEU A C 1
ATOM 584 O O . LEU A 1 79 ? -14.656 -6.984 4.879 1 97.75 79 LEU A O 1
ATOM 588 N N . ILE A 1 80 ? -14.492 -5.926 6.871 1 98.12 80 ILE A N 1
ATOM 589 C CA . ILE A 1 80 ? -14.711 -7.137 7.652 1 98.12 80 ILE A CA 1
ATOM 590 C C . ILE A 1 80 ? -16.094 -7.703 7.355 1 98.12 80 ILE A C 1
ATOM 592 O O . ILE A 1 80 ? -16.234 -8.906 7.102 1 98.12 80 ILE A O 1
ATOM 596 N N . ASN A 1 81 ? -17.094 -6.824 7.34 1 97.94 81 ASN A N 1
ATOM 597 C CA . ASN A 1 81 ? -18.453 -7.277 7.066 1 97.94 81 ASN A CA 1
ATOM 598 C C . ASN A 1 81 ? -18.578 -7.863 5.664 1 97.94 81 ASN A C 1
ATOM 600 O O . ASN A 1 81 ? -19.219 -8.898 5.473 1 97.94 81 ASN A O 1
ATOM 604 N N . ALA A 1 82 ? -17.984 -7.199 4.688 1 98.44 82 ALA A N 1
ATOM 605 C CA . ALA A 1 82 ? -18 -7.707 3.32 1 98.44 82 ALA A CA 1
ATOM 606 C C . ALA A 1 82 ? -17.328 -9.078 3.236 1 98.44 82 ALA A C 1
ATOM 608 O O . ALA A 1 82 ? -17.812 -9.977 2.545 1 98.44 82 ALA A O 1
ATOM 609 N N . SER A 1 83 ? -16.219 -9.234 3.912 1 98.75 83 SER A N 1
ATOM 610 C CA . SER A 1 83 ? -15.477 -10.492 3.912 1 98.75 83 SER A CA 1
ATOM 611 C C . SER A 1 83 ? -16.266 -11.602 4.586 1 98.75 83 SER A C 1
ATOM 613 O O . SER A 1 83 ? -16.344 -12.727 4.074 1 98.75 83 SER A O 1
ATOM 615 N N . GLU A 1 84 ? -16.844 -11.25 5.734 1 98.56 84 GLU A N 1
ATOM 616 C CA . GLU A 1 84 ? -17.625 -12.234 6.461 1 98.56 84 GLU A CA 1
ATOM 617 C C . GLU A 1 84 ? -18.844 -12.688 5.641 1 98.56 84 GLU A C 1
ATOM 619 O O . GLU A 1 84 ? -19.156 -13.875 5.59 1 98.56 84 GLU A O 1
ATOM 624 N N . GLN A 1 85 ? -19.5 -11.734 5.043 1 98.62 85 GLN A N 1
ATOM 625 C CA . GLN A 1 85 ? -20.641 -12.062 4.203 1 98.62 85 GLN A CA 1
ATOM 626 C C . GLN A 1 85 ? -20.234 -12.914 3.01 1 98.62 85 GLN A C 1
ATOM 628 O O . GLN A 1 85 ? -20.922 -13.867 2.645 1 98.62 85 GLN A O 1
ATOM 633 N N . ALA A 1 86 ? -19.125 -12.562 2.389 1 98.75 86 ALA A N 1
ATOM 634 C CA . ALA A 1 86 ? -18.594 -13.336 1.266 1 98.75 86 ALA A CA 1
ATOM 635 C C . ALA A 1 86 ? -18.344 -14.781 1.67 1 98.75 86 ALA A C 1
ATOM 637 O O . ALA A 1 86 ? -18.688 -15.711 0.926 1 98.75 86 ALA A O 1
ATOM 638 N N . LEU A 1 87 ? -17.734 -15.016 2.838 1 98.56 87 LEU A N 1
ATOM 639 C CA . LEU A 1 87 ? -17.453 -16.359 3.332 1 98.56 87 LEU A CA 1
ATOM 640 C C . LEU A 1 87 ? -18.75 -17.094 3.65 1 98.56 87 LEU A C 1
ATOM 642 O O . LEU A 1 87 ? -18.844 -18.312 3.424 1 98.56 87 LEU A O 1
ATOM 646 N N . TYR A 1 88 ? -19.688 -16.328 4.234 1 98.06 88 TYR A N 1
ATOM 647 C CA . TYR A 1 88 ? -20.969 -16.922 4.566 1 98.06 88 TYR A CA 1
ATOM 648 C C . TYR A 1 88 ? -21.672 -17.438 3.312 1 98.06 88 TYR A C 1
ATOM 650 O O . TYR A 1 88 ? -22.266 -18.516 3.33 1 98.06 88 TYR A O 1
ATOM 658 N N . ASP A 1 89 ? -21.578 -16.734 2.234 1 98.31 89 ASP A N 1
ATOM 659 C CA . ASP A 1 89 ? -22.297 -17.047 1.002 1 98.31 89 ASP A CA 1
ATOM 660 C C . ASP A 1 89 ? -21.562 -18.094 0.177 1 98.31 89 ASP A C 1
ATOM 662 O O . ASP A 1 89 ? -22.141 -18.734 -0.699 1 98.31 89 ASP A O 1
ATOM 666 N N . ALA A 1 90 ? -20.281 -18.234 0.377 1 98.5 90 ALA A N 1
ATOM 667 C CA . ALA A 1 90 ? -19.453 -19.125 -0.44 1 98.5 90 ALA A CA 1
ATOM 668 C C . ALA A 1 90 ? -19.578 -20.578 0.027 1 98.5 90 ALA A C 1
ATOM 670 O O . ALA A 1 90 ? -19.734 -20.828 1.221 1 98.5 90 ALA A O 1
ATOM 671 N N . PRO A 1 91 ? -19.484 -21.547 -0.966 1 98 91 PRO A N 1
ATOM 672 C CA . PRO A 1 91 ? -19.344 -22.953 -0.545 1 98 91 PRO A CA 1
ATOM 673 C C . PRO A 1 91 ? -18.172 -23.156 0.412 1 98 91 PRO A C 1
ATOM 675 O O . PRO A 1 91 ? -17.203 -22.391 0.384 1 98 91 PRO A O 1
ATOM 678 N N . ALA A 1 92 ? -18.297 -24.219 1.273 1 96.19 92 ALA A N 1
ATOM 679 C CA . ALA A 1 92 ? -17.25 -24.5 2.246 1 96.19 92 ALA A CA 1
ATOM 680 C C . ALA A 1 92 ? -16.078 -25.219 1.588 1 96.19 92 ALA A C 1
ATOM 682 O O . ALA A 1 92 ? -15.664 -26.297 2.041 1 96.19 92 ALA A O 1
ATOM 683 N N . GLU A 1 93 ? -15.57 -24.766 0.521 1 97.69 93 GLU A N 1
ATOM 684 C CA . GLU A 1 93 ? -14.398 -25.203 -0.225 1 97.69 93 GLU A CA 1
ATOM 685 C C . GLU A 1 93 ? -13.328 -24.125 -0.261 1 97.69 93 GLU A C 1
ATOM 687 O O . GLU A 1 93 ? -13.633 -22.953 -0.506 1 97.69 93 GLU A O 1
ATOM 692 N N . PRO A 1 94 ? -12.133 -24.531 0.025 1 98.12 94 PRO A N 1
ATOM 693 C CA . PRO A 1 94 ? -11.07 -23.547 0.176 1 98.12 94 PRO A CA 1
ATOM 694 C C . PRO A 1 94 ? -10.938 -22.625 -1.041 1 98.12 94 PRO A C 1
ATOM 696 O O . PRO A 1 94 ? -10.773 -21.422 -0.893 1 98.12 94 PRO A O 1
ATOM 699 N N . LEU A 1 95 ? -11.047 -23.219 -2.201 1 98.5 95 LEU A N 1
ATOM 700 C CA . LEU A 1 95 ? -10.891 -22.391 -3.402 1 98.5 95 LEU A CA 1
ATOM 701 C C . LEU A 1 95 ? -12.016 -21.375 -3.516 1 98.5 95 LEU A C 1
ATOM 703 O O . LEU A 1 95 ? -11.766 -20.203 -3.801 1 98.5 95 LEU A O 1
ATOM 707 N N . ALA A 1 96 ? -13.258 -21.797 -3.34 1 98.69 96 ALA A N 1
ATOM 708 C CA . ALA A 1 96 ? -14.414 -20.906 -3.406 1 98.69 96 ALA A CA 1
ATOM 709 C C . ALA A 1 96 ? -14.312 -19.812 -2.354 1 98.69 96 ALA A C 1
ATOM 711 O O . ALA A 1 96 ? -14.656 -18.656 -2.617 1 98.69 96 ALA A O 1
ATOM 712 N N . ARG A 1 97 ? -13.836 -20.125 -1.224 1 98.81 97 ARG A N 1
ATOM 713 C CA . ARG A 1 97 ? -13.711 -19.172 -0.13 1 98.81 97 ARG A CA 1
ATOM 714 C C . ARG A 1 97 ? -12.586 -18.172 -0.4 1 98.81 97 ARG A C 1
ATOM 716 O O . ARG A 1 97 ? -12.719 -16.984 -0.1 1 98.81 97 ARG A O 1
ATOM 723 N N . LEU A 1 98 ? -11.469 -18.688 -0.981 1 98.94 98 LEU A N 1
ATOM 724 C CA . LEU A 1 98 ? -10.406 -17.766 -1.379 1 98.94 98 LEU A CA 1
ATOM 725 C C . LEU A 1 98 ? -10.922 -16.75 -2.4 1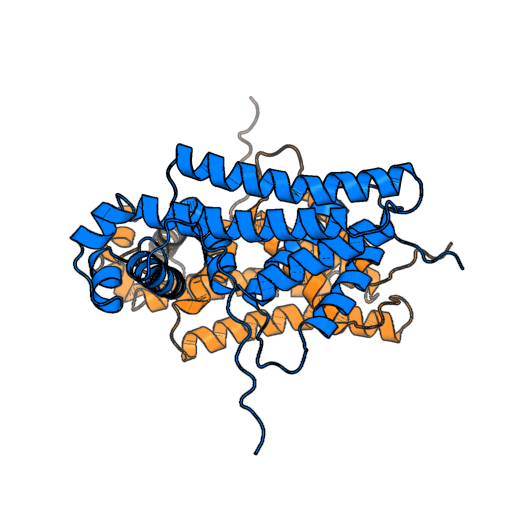 98.94 98 LEU A C 1
ATOM 727 O O . LEU A 1 98 ? -10.711 -15.547 -2.248 1 98.94 98 LEU A O 1
ATOM 731 N N . ASP A 1 99 ? -11.617 -17.266 -3.402 1 98.88 99 ASP A N 1
ATOM 732 C CA . ASP A 1 99 ? -12.148 -16.391 -4.449 1 98.88 99 ASP A CA 1
ATOM 733 C C . ASP A 1 99 ? -13.109 -15.359 -3.867 1 98.88 99 ASP A C 1
ATOM 735 O O . ASP A 1 99 ? -13.078 -14.188 -4.262 1 98.88 99 ASP A O 1
ATOM 739 N N . ALA A 1 100 ? -13.938 -15.773 -2.947 1 98.94 100 ALA A N 1
ATOM 740 C CA . ALA A 1 100 ? -14.906 -14.883 -2.322 1 98.94 100 ALA A CA 1
ATOM 741 C C . ALA A 1 100 ? -14.211 -13.781 -1.531 1 98.94 100 ALA A C 1
ATOM 743 O O . ALA A 1 100 ? -14.602 -12.617 -1.601 1 98.94 100 ALA A O 1
ATOM 744 N N . LEU A 1 101 ? -13.172 -14.125 -0.795 1 98.94 101 LEU A N 1
ATOM 745 C CA . LEU A 1 101 ? -12.43 -13.141 -0.011 1 98.94 101 LEU A CA 1
ATOM 746 C C . LEU A 1 101 ? -11.711 -12.156 -0.92 1 98.94 101 LEU A C 1
ATOM 748 O O . LEU A 1 101 ? -11.719 -10.945 -0.659 1 98.94 101 LEU A O 1
ATOM 752 N N . VAL A 1 102 ? -11.07 -12.672 -1.952 1 98.94 102 VAL A N 1
ATOM 753 C CA . VAL A 1 102 ? -10.359 -11.805 -2.887 1 98.94 102 VAL A CA 1
ATOM 754 C C . VAL A 1 102 ? -11.336 -10.812 -3.516 1 98.94 102 VAL A C 1
ATOM 756 O O . VAL A 1 102 ? -11.047 -9.617 -3.598 1 98.94 102 VAL A O 1
ATOM 759 N N . GLU A 1 103 ? -12.484 -11.297 -3.916 1 98.94 103 GLU A N 1
ATOM 760 C CA . GLU A 1 103 ? -13.484 -10.414 -4.516 1 98.94 103 GLU A CA 1
ATOM 761 C C . GLU A 1 103 ? -13.914 -9.32 -3.541 1 98.94 103 GLU A C 1
ATOM 763 O O . GLU A 1 103 ? -13.914 -8.141 -3.889 1 98.94 103 GLU A O 1
ATOM 768 N N . ALA A 1 104 ? -14.281 -9.695 -2.346 1 98.81 104 ALA A N 1
ATOM 769 C CA . ALA A 1 104 ? -14.711 -8.727 -1.34 1 98.81 104 ALA A CA 1
ATOM 770 C C . ALA A 1 104 ? -13.617 -7.691 -1.076 1 98.81 104 ALA A C 1
ATOM 772 O O . ALA A 1 104 ? -13.898 -6.492 -1.018 1 98.81 104 ALA A O 1
ATOM 773 N N . HIS A 1 105 ? -12.414 -8.188 -0.924 1 98.75 105 HIS A N 1
ATOM 774 C CA . HIS A 1 105 ? -11.281 -7.324 -0.598 1 98.75 105 HIS A CA 1
ATOM 775 C C . HIS A 1 105 ? -11 -6.332 -1.723 1 98.75 105 HIS A C 1
ATOM 777 O O . HIS A 1 105 ? -10.844 -5.133 -1.477 1 98.75 105 HIS A O 1
ATOM 783 N N . VAL A 1 106 ? -10.992 -6.809 -2.93 1 98.56 106 VAL A N 1
ATOM 784 C CA . VAL A 1 106 ? -10.711 -5.98 -4.098 1 98.56 106 VAL A CA 1
ATOM 785 C C . VAL A 1 106 ? -11.836 -4.965 -4.293 1 98.56 106 VAL A C 1
ATOM 787 O O . VAL A 1 106 ? -11.57 -3.779 -4.512 1 98.56 106 VAL A O 1
ATOM 790 N N . ARG A 1 107 ? -13.047 -5.336 -4.16 1 98.19 107 ARG A N 1
ATOM 791 C CA . ARG A 1 107 ? -14.188 -4.449 -4.387 1 98.19 107 ARG A CA 1
ATOM 792 C C . ARG A 1 107 ? -14.195 -3.309 -3.373 1 98.19 107 ARG A C 1
ATOM 794 O O . ARG A 1 107 ? -14.422 -2.152 -3.734 1 98.19 107 ARG A O 1
ATOM 801 N N . VAL A 1 108 ? -13.969 -3.623 -2.148 1 97.62 108 VAL A N 1
ATOM 802 C CA . VAL A 1 108 ? -13.984 -2.594 -1.114 1 97.62 108 VAL A CA 1
ATOM 803 C C . VAL A 1 108 ? -12.859 -1.589 -1.373 1 97.62 108 VAL A C 1
ATOM 805 O O . VAL A 1 108 ? -13.078 -0.377 -1.313 1 97.62 108 VAL A O 1
ATOM 808 N N . HIS A 1 109 ? -11.672 -2.059 -1.693 1 97.38 109 HIS A N 1
ATOM 809 C CA . HIS A 1 109 ? -10.531 -1.172 -1.891 1 97.38 109 HIS A CA 1
ATOM 810 C C . HIS A 1 109 ? -10.656 -0.394 -3.195 1 97.38 109 HIS A C 1
ATOM 812 O O . HIS A 1 109 ? -10.195 0.746 -3.291 1 97.38 109 HIS A O 1
ATOM 818 N N . ALA A 1 110 ? -11.32 -0.971 -4.156 1 96.62 110 ALA A N 1
ATOM 819 C CA . ALA A 1 110 ? -11.562 -0.266 -5.414 1 96.62 110 ALA A CA 1
ATOM 820 C C . ALA A 1 110 ? -12.633 0.809 -5.246 1 96.62 110 ALA A C 1
ATOM 822 O O . ALA A 1 110 ? -12.531 1.889 -5.832 1 96.62 110 ALA A O 1
ATOM 823 N N . ALA A 1 111 ? -13.617 0.566 -4.41 1 93.69 111 ALA A N 1
ATOM 824 C CA . ALA A 1 111 ? -14.781 1.444 -4.285 1 93.69 111 ALA A CA 1
ATOM 825 C C . ALA A 1 111 ? -14.531 2.529 -3.238 1 93.69 111 ALA A C 1
ATOM 827 O O . ALA A 1 111 ? -15.172 3.584 -3.27 1 93.69 111 ALA A O 1
ATOM 828 N N . SER A 1 112 ? -13.703 2.309 -2.295 1 93.44 112 SER A N 1
ATOM 829 C CA . SER A 1 112 ? -13.43 3.227 -1.193 1 93.44 112 SER A CA 1
ATOM 830 C C . SER A 1 112 ? -11.945 3.57 -1.11 1 93.44 112 SER A C 1
ATOM 832 O O . SER A 1 112 ? -11.336 3.455 -0.046 1 93.44 112 SER A O 1
ATOM 834 N N . SER A 1 113 ? -11.484 4.039 -2.211 1 93 113 SER A N 1
ATOM 835 C CA . SER A 1 113 ? -10.039 4.207 -2.361 1 93 113 SER A CA 1
ATOM 836 C C . SER A 1 113 ? -9.5 5.23 -1.372 1 93 113 SER A C 1
ATOM 838 O O . SER A 1 113 ? -8.445 5.02 -0.765 1 93 113 SER A O 1
ATOM 840 N N . THR A 1 114 ? -10.234 6.352 -1.123 1 93.94 114 THR A N 1
ATOM 841 C CA . THR A 1 114 ? -9.75 7.395 -0.232 1 93.94 114 THR A CA 1
ATOM 842 C C . THR A 1 114 ? -9.734 6.91 1.215 1 93.94 114 THR A C 1
ATOM 844 O O . THR A 1 114 ? -8.742 7.098 1.929 1 93.94 114 THR A O 1
ATOM 847 N N . GLU A 1 115 ? -10.82 6.254 1.619 1 94.62 115 GLU A N 1
ATOM 848 C CA . GLU A 1 115 ? -10.883 5.699 2.969 1 94.62 115 GLU A CA 1
ATOM 849 C C . GLU A 1 115 ? -9.789 4.656 3.186 1 94.62 115 GLU A C 1
ATOM 851 O O . GLU A 1 115 ? -9.148 4.629 4.238 1 94.62 115 GLU A O 1
ATOM 856 N N . SER A 1 116 ? -9.625 3.836 2.158 1 93.94 116 SER A N 1
ATOM 857 C CA . SER A 1 116 ? -8.594 2.811 2.234 1 93.94 116 SER A CA 1
ATOM 858 C C . SER A 1 116 ? -7.203 3.432 2.348 1 93.94 116 SER A C 1
ATOM 860 O O . SER A 1 116 ? -6.379 2.984 3.148 1 93.94 116 SER A O 1
ATOM 862 N N . TYR A 1 117 ? -7.09 4.41 1.571 1 90.44 117 TYR A N 1
ATOM 863 C CA . TYR A 1 117 ? -5.816 5.121 1.586 1 90.44 117 TYR A CA 1
ATOM 864 C C . TYR A 1 117 ? -5.562 5.758 2.947 1 90.44 117 TYR A C 1
ATOM 866 O O . TYR A 1 117 ? -4.461 5.652 3.492 1 90.44 117 TYR A O 1
ATOM 874 N N . ILE A 1 118 ? -6.527 6.395 3.568 1 94.12 118 ILE A N 1
ATOM 875 C CA . ILE A 1 118 ? -6.414 6.98 4.902 1 94.12 118 ILE A CA 1
ATOM 876 C C . ILE A 1 118 ? -6.066 5.891 5.914 1 94.12 118 ILE A C 1
ATOM 878 O O . ILE A 1 118 ? -5.172 6.07 6.746 1 94.12 118 ILE A O 1
ATOM 882 N N . GLY A 1 119 ? -6.746 4.801 5.824 1 92.25 119 GLY A N 1
ATOM 883 C CA . GLY A 1 119 ? -6.496 3.689 6.727 1 92.25 119 GLY A CA 1
ATOM 884 C C . GLY A 1 119 ? -5.062 3.195 6.684 1 92.25 119 GLY A C 1
ATOM 885 O O . GLY A 1 119 ? -4.496 2.832 7.715 1 92.25 119 GLY A O 1
ATOM 886 N N . ASN A 1 120 ? -4.516 3.266 5.543 1 87.69 120 ASN A N 1
ATOM 887 C CA . ASN A 1 120 ? -3.168 2.744 5.348 1 87.69 120 ASN A CA 1
ATOM 888 C C . ASN A 1 120 ? -2.109 3.785 5.695 1 87.69 120 ASN A C 1
ATOM 890 O O . ASN A 1 120 ? -1.044 3.445 6.215 1 87.69 120 ASN A O 1
ATOM 894 N N . SER A 1 121 ? -2.441 5.023 5.523 1 90.62 121 SER A N 1
ATOM 895 C CA . SER A 1 121 ? -1.411 6.055 5.621 1 90.62 121 SER A CA 1
ATOM 896 C C . SER A 1 121 ? -1.477 6.773 6.965 1 90.62 121 SER A C 1
ATOM 898 O O . SER A 1 121 ? -0.508 7.414 7.379 1 90.62 121 SER A O 1
ATOM 900 N N . GLU A 1 122 ? -2.588 6.652 7.715 1 94.19 122 GLU A N 1
ATOM 901 C CA . GLU A 1 122 ? -2.75 7.531 8.875 1 94.19 122 GLU A CA 1
ATOM 902 C C . GLU A 1 122 ? -2.801 6.727 10.172 1 94.19 122 GLU A C 1
ATOM 904 O O . GLU A 1 122 ? -3.09 7.277 11.234 1 94.19 122 GLU A O 1
ATOM 909 N N . LEU A 1 123 ? -2.514 5.453 10.094 1 91.38 123 LEU A N 1
ATOM 910 C CA . LEU A 1 123 ? -2.395 4.664 11.312 1 91.38 123 LEU A CA 1
ATOM 911 C C . LEU A 1 123 ? -1.384 5.289 12.266 1 91.38 123 LEU A C 1
ATOM 913 O O . LEU A 1 123 ? -1.58 5.273 13.484 1 91.38 123 LEU A O 1
ATOM 917 N N . ARG A 1 124 ? -0.447 5.902 11.766 1 87.56 124 ARG A N 1
ATOM 918 C CA . ARG A 1 124 ? 0.659 6.504 12.5 1 87.56 124 ARG A CA 1
ATOM 919 C C . ARG A 1 124 ? 0.184 7.695 13.32 1 87.56 124 ARG A C 1
ATOM 921 O O . ARG A 1 124 ? 0.9 8.172 14.211 1 87.56 124 ARG A O 1
ATOM 928 N N . SER A 1 125 ? -0.915 8.18 12.992 1 94.25 125 SER A N 1
ATOM 929 C CA . SER A 1 125 ? -1.407 9.398 13.617 1 94.25 125 SER A CA 1
ATOM 930 C C . SER A 1 125 ? -2.307 9.086 14.812 1 94.25 125 SER A C 1
ATOM 932 O O . SER A 1 125 ? -2.744 9.992 15.523 1 94.25 125 SER A O 1
ATOM 934 N N . LEU A 1 126 ? -2.6 7.828 15.055 1 94.56 126 LEU A N 1
ATOM 935 C CA . LEU A 1 126 ? -3.482 7.422 16.141 1 94.56 126 LEU A CA 1
ATOM 936 C C . LEU A 1 126 ? -2.707 7.262 17.438 1 94.56 126 LEU A C 1
ATOM 938 O O . LEU A 1 126 ? -1.527 6.902 17.422 1 94.56 126 LEU A O 1
ATOM 942 N N . ASP A 1 127 ? -3.414 7.559 18.531 1 93.5 127 ASP A N 1
ATOM 943 C CA . ASP A 1 127 ? -2.807 7.215 19.812 1 93.5 127 ASP A CA 1
ATOM 944 C C . ASP A 1 127 ? -2.814 5.703 20.031 1 93.5 127 ASP A C 1
ATOM 946 O O . ASP A 1 127 ? -3.361 4.953 19.219 1 93.5 127 ASP A O 1
ATOM 950 N N . VAL A 1 128 ? -2.25 5.289 21.062 1 93.69 128 VAL A N 1
ATOM 951 C CA . VAL A 1 128 ? -1.959 3.883 21.312 1 93.69 128 VAL A CA 1
ATOM 952 C C . VAL A 1 128 ? -3.26 3.088 21.359 1 93.69 128 VAL A C 1
ATOM 954 O O . VAL A 1 128 ? -3.373 2.027 20.75 1 93.69 128 VAL A O 1
ATOM 957 N N . ALA A 1 129 ? -4.223 3.609 22.094 1 94.38 129 ALA A N 1
ATOM 958 C CA . ALA A 1 129 ? -5.473 2.875 22.281 1 94.38 129 ALA A CA 1
ATOM 959 C C . ALA A 1 129 ? -6.238 2.752 20.969 1 94.38 129 ALA A C 1
ATOM 961 O O . ALA A 1 129 ? -6.715 1.671 20.609 1 94.38 129 ALA A O 1
ATOM 962 N N . ARG A 1 130 ? -6.395 3.838 20.234 1 94.19 130 ARG A N 1
ATOM 963 C CA . ARG A 1 130 ? -7.102 3.84 18.969 1 94.19 130 ARG A CA 1
ATOM 964 C C . ARG A 1 130 ? -6.359 3.006 17.922 1 94.19 130 ARG A C 1
ATOM 966 O O . ARG A 1 130 ? -6.98 2.285 17.141 1 94.19 130 ARG A O 1
ATOM 973 N N . TYR A 1 131 ? -5.086 3.129 17.969 1 94.88 131 TYR A N 1
ATOM 974 C CA . TYR A 1 131 ? -4.23 2.312 17.125 1 94.88 131 TYR A CA 1
ATOM 975 C C . TYR A 1 131 ? -4.5 0.828 17.344 1 94.88 131 TYR A C 1
ATOM 977 O O . TYR A 1 131 ? -4.707 0.081 16.375 1 94.88 131 TYR A O 1
ATOM 985 N N . ALA A 1 132 ? -4.535 0.385 18.547 1 95.69 132 ALA A N 1
ATOM 986 C CA . ALA A 1 132 ? -4.719 -1.025 18.875 1 95.69 132 ALA A CA 1
ATOM 987 C C . ALA A 1 132 ? -6.055 -1.545 18.344 1 95.69 132 ALA A C 1
ATOM 989 O O . ALA A 1 132 ? -6.141 -2.682 17.875 1 95.69 132 ALA A O 1
ATOM 990 N N . THR A 1 133 ? -7.02 -0.695 18.391 1 95.31 133 THR A N 1
ATOM 991 C CA . THR A 1 133 ? -8.344 -1.088 17.922 1 95.31 133 THR A CA 1
ATOM 992 C C . THR A 1 133 ? -8.352 -1.304 16.406 1 95.31 133 THR A C 1
ATOM 994 O O . THR A 1 133 ? -8.875 -2.309 15.93 1 95.31 133 THR A O 1
ATOM 997 N N . VAL A 1 134 ? -7.785 -0.391 15.711 1 95.5 134 VAL A N 1
ATOM 998 C CA . VAL A 1 134 ? -7.766 -0.477 14.258 1 95.5 134 VAL A CA 1
ATOM 999 C C . VAL A 1 134 ? -6.898 -1.652 13.82 1 95.5 134 VAL A C 1
ATOM 1001 O O . VAL A 1 134 ? -7.281 -2.418 12.93 1 95.5 134 VAL A O 1
ATOM 1004 N N . VAL A 1 135 ? -5.777 -1.833 14.469 1 95.12 135 VAL A N 1
ATOM 1005 C CA . VAL A 1 135 ? -4.855 -2.906 14.125 1 95.12 135 VAL A CA 1
ATOM 1006 C C . VAL A 1 135 ? -5.496 -4.258 14.422 1 95.12 135 VAL A C 1
ATOM 1008 O O . VAL A 1 135 ? -5.316 -5.219 13.672 1 95.12 135 VAL A O 1
ATOM 1011 N N . ALA A 1 136 ? -6.242 -4.336 15.5 1 96.94 136 ALA A N 1
ATOM 1012 C CA . ALA A 1 136 ? -6.938 -5.578 15.828 1 96.94 136 ALA A CA 1
ATOM 1013 C C . ALA A 1 136 ? -7.918 -5.969 14.727 1 96.94 136 ALA A C 1
ATOM 1015 O O . ALA A 1 136 ? -8.055 -7.148 14.398 1 96.94 136 ALA A O 1
ATOM 1016 N N . LYS A 1 137 ? -8.578 -5.016 14.172 1 97.06 137 LYS A N 1
ATOM 1017 C CA . LYS A 1 137 ? -9.5 -5.285 13.078 1 97.06 137 LYS A CA 1
ATOM 1018 C C . LYS A 1 137 ? -8.758 -5.711 11.812 1 97.06 137 LYS A C 1
ATOM 1020 O O . LYS A 1 137 ? -9.195 -6.613 11.102 1 97.06 137 LYS A O 1
ATOM 1025 N N . ARG A 1 138 ? -7.684 -5.035 11.539 1 96.44 138 ARG A N 1
ATOM 1026 C CA . ARG A 1 138 ? -6.844 -5.422 10.406 1 96.44 138 ARG A CA 1
ATOM 1027 C C . ARG A 1 138 ? -6.352 -6.855 10.555 1 96.44 138 ARG A C 1
ATOM 1029 O O . ARG A 1 138 ? -6.387 -7.633 9.602 1 96.44 138 ARG A O 1
ATOM 1036 N N . ASP A 1 139 ? -5.941 -7.188 11.758 1 96.81 139 ASP A N 1
ATOM 1037 C CA . ASP A 1 139 ? -5.48 -8.539 12.039 1 96.81 139 ASP A CA 1
ATOM 1038 C C . ASP A 1 139 ? -6.605 -9.555 11.867 1 96.81 139 ASP A C 1
ATOM 1040 O O . ASP A 1 139 ? -6.387 -10.656 11.352 1 96.81 139 ASP A O 1
ATOM 1044 N N . ALA A 1 140 ? -7.754 -9.148 12.328 1 97.75 140 ALA A N 1
ATOM 1045 C CA . ALA A 1 140 ? -8.906 -10.023 12.172 1 97.75 140 ALA A CA 1
ATOM 1046 C C . ALA A 1 140 ? -9.203 -10.297 10.703 1 97.75 140 ALA A C 1
ATOM 1048 O O . ALA A 1 140 ? -9.508 -11.422 10.32 1 97.75 140 ALA A O 1
ATOM 1049 N N . GLN A 1 141 ? -9.133 -9.266 9.961 1 98.06 141 GLN A N 1
ATOM 1050 C CA . GLN A 1 141 ? -9.352 -9.414 8.531 1 98.06 141 GLN A CA 1
ATOM 1051 C C . GLN A 1 141 ? -8.289 -10.305 7.898 1 98.06 141 GLN A C 1
ATOM 1053 O O . GLN A 1 141 ? -8.602 -11.188 7.098 1 98.06 141 GLN A O 1
ATOM 1058 N N . GLN A 1 142 ? -7.035 -10.102 8.18 1 98.19 142 GLN A N 1
ATOM 1059 C CA . GLN A 1 142 ? -5.926 -10.922 7.707 1 98.19 142 GLN A CA 1
ATOM 1060 C C . GLN A 1 142 ? -6.129 -12.391 8.086 1 98.19 142 GLN A C 1
ATOM 1062 O O . GLN A 1 142 ? -5.852 -13.281 7.285 1 98.19 142 GLN A O 1
ATOM 1067 N N . ARG A 1 143 ? -6.602 -12.664 9.266 1 98.38 143 ARG A N 1
ATOM 1068 C CA . ARG A 1 143 ? -6.781 -14.023 9.766 1 98.38 143 ARG A CA 1
ATOM 1069 C C . ARG A 1 143 ? -7.801 -14.789 8.922 1 98.38 143 ARG A C 1
ATOM 1071 O O . ARG A 1 143 ? -7.734 -16.016 8.82 1 98.38 143 ARG A O 1
ATOM 1078 N N . MET A 1 144 ? -8.727 -14.07 8.352 1 98.75 144 MET A N 1
ATOM 1079 C CA . MET A 1 144 ? -9.68 -14.742 7.473 1 98.75 144 MET A CA 1
ATOM 1080 C C . MET A 1 144 ? -8.977 -15.375 6.281 1 98.75 144 MET A C 1
ATOM 1082 O O . MET A 1 144 ? -9.242 -16.531 5.941 1 98.75 144 MET A O 1
ATOM 1086 N N . PHE A 1 145 ? -8.062 -14.672 5.664 1 98.88 145 PHE A N 1
ATOM 1087 C CA . PHE A 1 145 ? -7.262 -15.234 4.582 1 98.88 145 PHE A CA 1
ATOM 1088 C C . PHE A 1 145 ? -6.355 -16.344 5.098 1 98.88 145 PHE A C 1
ATOM 1090 O O . PHE A 1 145 ? -6.234 -17.406 4.469 1 98.88 145 PHE A O 1
ATOM 1097 N N . ASP A 1 146 ? -5.746 -16.078 6.281 1 98.81 146 ASP A N 1
ATOM 1098 C CA . ASP A 1 146 ? -4.859 -17.078 6.879 1 98.81 146 ASP A CA 1
ATOM 1099 C C . ASP A 1 146 ? -5.574 -18.422 7.039 1 98.81 146 ASP A C 1
ATOM 1101 O O . ASP A 1 146 ? -5.039 -19.453 6.66 1 98.81 146 ASP A O 1
ATOM 1105 N N . ARG A 1 147 ? -6.715 -18.359 7.559 1 98.69 147 ARG A N 1
ATOM 1106 C CA . ARG A 1 147 ? -7.465 -19.578 7.863 1 98.69 147 ARG A CA 1
ATOM 1107 C C . ARG A 1 147 ? -7.867 -20.297 6.586 1 98.69 147 ARG A C 1
ATOM 1109 O O . ARG A 1 147 ? -7.727 -21.516 6.492 1 98.69 147 ARG A O 1
ATOM 1116 N N . VAL A 1 148 ? -8.344 -19.594 5.609 1 98.81 148 VAL A N 1
ATOM 1117 C CA . VAL A 1 148 ? -8.805 -20.188 4.359 1 98.81 148 VAL A CA 1
ATOM 1118 C C . VAL A 1 148 ? -7.625 -20.844 3.639 1 98.81 148 VAL A C 1
ATOM 1120 O O . VAL A 1 148 ? -7.738 -21.969 3.146 1 98.81 148 VAL A O 1
ATOM 1123 N N . ILE A 1 149 ? -6.5 -20.172 3.582 1 98.81 149 ILE A N 1
ATOM 1124 C CA . ILE A 1 149 ? -5.344 -20.672 2.852 1 98.81 149 ILE A CA 1
ATOM 1125 C C . ILE A 1 149 ? -4.734 -21.859 3.605 1 98.81 149 ILE A C 1
ATOM 1127 O O . ILE A 1 149 ? -4.359 -22.859 3 1 98.81 149 ILE A O 1
ATOM 1131 N N . ALA A 1 150 ? -4.676 -21.719 4.949 1 98.69 150 ALA A N 1
ATOM 1132 C CA . ALA A 1 150 ? -4.195 -22.844 5.758 1 98.69 150 ALA A CA 1
ATOM 1133 C C . ALA A 1 150 ? -5.074 -24.078 5.566 1 98.69 150 ALA A C 1
ATOM 1135 O O . ALA A 1 150 ? -4.566 -25.188 5.422 1 98.69 150 ALA A O 1
ATOM 1136 N N . ASP A 1 151 ? -6.336 -23.906 5.609 1 98.25 151 ASP A N 1
ATOM 1137 C CA . ASP A 1 151 ? -7.273 -25 5.371 1 98.25 151 ASP A CA 1
ATOM 1138 C C . ASP A 1 151 ? -7.047 -25.625 3.998 1 98.25 151 ASP A C 1
ATOM 1140 O O . ASP A 1 151 ? -7.062 -26.859 3.859 1 98.25 151 ASP A O 1
ATOM 1144 N N . GLY A 1 152 ? -6.887 -24.766 2.986 1 98.31 152 GLY A N 1
ATOM 1145 C CA . GLY A 1 152 ? -6.609 -25.266 1.646 1 98.31 152 GLY A CA 1
ATOM 1146 C C . GLY A 1 152 ? -5.344 -26.094 1.567 1 98.31 152 GLY A C 1
ATOM 1147 O O . GLY A 1 152 ? -5.293 -27.094 0.841 1 98.31 152 GLY A O 1
ATOM 1148 N N . VAL A 1 153 ? -4.32 -25.703 2.271 1 98.12 153 VAL A N 1
ATOM 1149 C CA . VAL A 1 153 ? -3.072 -26.453 2.303 1 98.12 153 VAL A CA 1
ATOM 1150 C C . VAL A 1 153 ? -3.297 -27.797 3.006 1 98.12 153 VAL A C 1
ATOM 1152 O O . VAL A 1 153 ? -2.854 -28.844 2.523 1 98.12 153 VAL A O 1
ATOM 1155 N N . GLN A 1 154 ? -3.967 -27.75 4.121 1 97.69 154 GLN A N 1
ATOM 1156 C CA . GLN A 1 154 ? -4.25 -28.969 4.887 1 97.69 154 GLN A CA 1
ATOM 1157 C C . GLN A 1 154 ? -5.031 -29.969 4.055 1 97.69 154 GLN A C 1
ATOM 1159 O O . GLN A 1 154 ? -4.793 -31.172 4.145 1 97.69 154 GLN A O 1
ATOM 1164 N N . ARG A 1 155 ? -5.879 -29.531 3.209 1 96.81 155 ARG A N 1
ATOM 1165 C CA . ARG A 1 155 ? -6.746 -30.391 2.406 1 96.81 155 ARG A CA 1
ATOM 1166 C C . ARG A 1 155 ? -6.102 -30.734 1.065 1 96.81 155 ARG A C 1
ATOM 1168 O O . ARG A 1 155 ? -6.691 -31.422 0.241 1 96.81 155 ARG A O 1
ATOM 1175 N N . GLY A 1 156 ? -4.98 -30.188 0.81 1 96.38 156 GLY A N 1
ATOM 1176 C CA . GLY A 1 156 ? -4.215 -30.516 -0.383 1 96.38 156 GLY A CA 1
ATOM 1177 C C . GLY A 1 156 ? -4.656 -29.734 -1.607 1 96.38 156 GLY A C 1
ATOM 1178 O O . GLY A 1 156 ? -4.238 -30.031 -2.727 1 96.38 156 GLY A O 1
ATOM 1179 N N . VAL A 1 157 ? -5.492 -28.703 -1.401 1 97.12 157 VAL A N 1
ATOM 1180 C CA . VAL A 1 157 ? -6.023 -27.891 -2.492 1 97.12 157 VAL A CA 1
ATOM 1181 C C . VAL A 1 157 ? -4.988 -26.859 -2.914 1 97.12 157 VAL A C 1
ATOM 1183 O O . VAL A 1 157 ? -4.848 -26.562 -4.102 1 97.12 157 VAL A O 1
ATOM 1186 N N . PHE A 1 158 ? -4.352 -26.266 -1.954 1 97.88 158 PHE A N 1
ATOM 1187 C CA . PHE A 1 158 ? -3.283 -25.297 -2.184 1 97.88 158 PHE A CA 1
ATOM 1188 C C . PHE A 1 158 ? -1.925 -25.906 -1.856 1 97.88 158 PHE A C 1
ATOM 1190 O O . PHE A 1 158 ? -1.786 -26.641 -0.874 1 97.88 158 PHE A O 1
ATOM 1197 N N . LYS A 1 159 ? -0.861 -25.578 -2.666 1 96.38 159 LYS A N 1
ATOM 1198 C CA . LYS A 1 159 ? 0.423 -26.266 -2.545 1 96.38 159 LYS A CA 1
ATOM 1199 C C . LYS A 1 159 ? 1.492 -25.328 -1.984 1 96.38 159 LYS A C 1
ATOM 1201 O O . LYS A 1 159 ? 2.662 -25.703 -1.882 1 96.38 159 LYS A O 1
ATOM 1206 N N . THR A 1 160 ? 1.075 -24.141 -1.629 1 96.56 160 THR A N 1
ATOM 1207 C CA . THR A 1 160 ? 2.072 -23.234 -1.063 1 96.56 160 THR A CA 1
ATOM 1208 C C . THR A 1 160 ? 2.707 -23.844 0.183 1 96.56 160 THR A C 1
ATOM 1210 O O . THR A 1 160 ? 2.023 -24.484 0.99 1 96.56 160 THR A O 1
ATOM 1213 N N . SER A 1 161 ? 4.09 -23.625 0.288 1 95.44 161 SER A N 1
ATOM 1214 C CA . SER A 1 161 ? 4.824 -24.156 1.437 1 95.44 161 SER A CA 1
ATOM 1215 C C . SER A 1 161 ? 4.789 -23.172 2.607 1 95.44 161 SER A C 1
ATOM 1217 O O . SER A 1 161 ? 5.199 -23.516 3.719 1 95.44 161 SER A O 1
ATOM 1219 N N . ASP A 1 162 ? 4.309 -22 2.398 1 96.25 162 ASP A N 1
ATOM 1220 C CA . ASP A 1 162 ? 4.23 -20.953 3.42 1 96.25 162 ASP A CA 1
ATOM 1221 C C . ASP A 1 162 ? 2.891 -20.234 3.361 1 96.25 162 ASP A C 1
ATOM 1223 O O . ASP A 1 162 ? 2.812 -19.109 2.865 1 96.25 162 ASP A O 1
ATOM 1227 N N . PRO A 1 163 ? 1.87 -20.812 3.975 1 98.06 163 PRO A N 1
ATOM 1228 C CA . PRO A 1 163 ? 0.523 -20.25 3.877 1 98.06 163 PRO A CA 1
ATOM 1229 C C . PRO A 1 163 ? 0.43 -18.844 4.465 1 98.06 163 PRO A C 1
ATOM 1231 O O . PRO A 1 163 ? -0.312 -18 3.947 1 98.06 163 PRO A O 1
ATOM 1234 N N . LYS A 1 164 ? 1.143 -18.547 5.516 1 97 164 LYS A N 1
ATOM 1235 C CA . LYS A 1 164 ? 1.08 -17.234 6.16 1 97 164 LYS A CA 1
ATOM 1236 C C . LYS A 1 164 ? 1.629 -16.156 5.242 1 97 164 LYS A C 1
ATOM 1238 O O . LYS A 1 164 ? 0.994 -15.109 5.059 1 97 164 LYS A O 1
ATOM 1243 N N . SER A 1 165 ? 2.807 -16.391 4.605 1 97.31 165 SER A N 1
ATOM 1244 C CA . SER A 1 165 ? 3.391 -15.422 3.682 1 97.31 165 SER A CA 1
ATOM 1245 C C . SER A 1 165 ? 2.529 -15.258 2.434 1 97.31 165 SER A C 1
ATOM 1247 O O . SER A 1 165 ? 2.387 -14.148 1.913 1 97.31 165 SER A O 1
ATOM 1249 N N . ALA A 1 166 ? 1.98 -16.391 1.994 1 98.5 166 ALA A N 1
ATOM 1250 C CA . ALA A 1 166 ? 1.11 -16.328 0.823 1 98.5 166 ALA A CA 1
ATOM 1251 C C . ALA A 1 166 ? -0.124 -15.477 1.105 1 98.5 166 ALA A C 1
ATOM 1253 O O . ALA A 1 166 ? -0.531 -14.664 0.272 1 98.5 166 ALA A O 1
ATOM 1254 N N . ALA A 1 167 ? -0.718 -15.656 2.275 1 98.75 167 ALA A N 1
ATOM 1255 C CA . ALA A 1 167 ? -1.892 -14.875 2.654 1 98.75 167 ALA A CA 1
ATOM 1256 C C . ALA A 1 167 ? -1.559 -13.391 2.725 1 98.75 167 ALA A C 1
ATOM 1258 O O . ALA A 1 167 ? -2.305 -12.555 2.205 1 98.75 167 ALA A O 1
ATOM 1259 N N . ARG A 1 168 ? -0.45 -13.055 3.365 1 98.12 168 ARG A N 1
ATOM 1260 C CA . ARG A 1 168 ? -0.019 -11.656 3.451 1 98.12 168 ARG A CA 1
ATOM 1261 C C . ARG A 1 168 ? 0.219 -11.07 2.062 1 98.12 168 ARG A C 1
ATOM 1263 O O . ARG A 1 168 ? -0.172 -9.938 1.788 1 98.12 168 ARG A O 1
ATOM 1270 N N . TYR A 1 169 ? 0.833 -11.867 1.238 1 98.75 169 TYR A N 1
ATOM 1271 C CA . TYR A 1 169 ? 1.104 -11.484 -0.143 1 98.75 169 TYR A CA 1
ATOM 1272 C C . TYR A 1 169 ? -0.187 -11.148 -0.879 1 98.75 169 TYR A C 1
ATOM 1274 O O . TYR A 1 169 ? -0.298 -10.086 -1.501 1 98.75 169 TYR A O 1
ATOM 1282 N N . VAL A 1 170 ? -1.187 -11.953 -0.77 1 98.88 170 VAL A N 1
ATOM 1283 C CA . VAL A 1 170 ? -2.469 -11.773 -1.439 1 98.88 170 VAL A CA 1
ATOM 1284 C C . VAL A 1 170 ? -3.174 -10.539 -0.878 1 98.88 170 VAL A C 1
ATOM 1286 O O . VAL A 1 170 ? -3.621 -9.672 -1.634 1 98.88 170 VAL A O 1
ATOM 1289 N N . VAL A 1 171 ? -3.215 -10.43 0.405 1 98.69 171 VAL A N 1
ATOM 1290 C CA . VAL A 1 171 ? -3.941 -9.344 1.057 1 98.69 171 VAL A CA 1
ATOM 1291 C C . VAL A 1 171 ? -3.328 -8.008 0.662 1 98.69 171 VAL A C 1
ATOM 1293 O O . VAL A 1 171 ? -4.047 -7.07 0.299 1 98.69 171 VAL A O 1
ATOM 1296 N N . THR A 1 172 ? -2.01 -7.961 0.694 1 97.94 172 THR A N 1
ATOM 1297 C CA . THR A 1 172 ? -1.364 -6.68 0.446 1 97.94 172 THR A CA 1
ATOM 1298 C C . THR A 1 172 ? -1.473 -6.297 -1.027 1 97.94 172 THR A C 1
ATOM 1300 O O . THR A 1 172 ? -1.649 -5.121 -1.357 1 97.94 172 THR A O 1
ATOM 1303 N N . ALA A 1 173 ? -1.411 -7.266 -1.92 1 98.5 173 ALA A N 1
ATOM 1304 C CA . ALA A 1 173 ? -1.637 -6.984 -3.336 1 98.5 173 ALA A CA 1
ATOM 1305 C C . ALA A 1 173 ? -3.045 -6.449 -3.57 1 98.5 173 ALA A C 1
ATOM 1307 O O . ALA A 1 173 ? -3.234 -5.488 -4.324 1 98.5 173 ALA A O 1
ATOM 1308 N N . CYS A 1 174 ? -4.023 -7.004 -2.922 1 98.44 174 CYS A N 1
ATOM 1309 C CA . CYS A 1 174 ? -5.41 -6.586 -3.084 1 98.44 174 CYS A CA 1
ATOM 1310 C C . CYS A 1 174 ? -5.648 -5.227 -2.436 1 98.44 174 CYS A C 1
ATOM 1312 O O . CYS A 1 174 ? -6.414 -4.414 -2.957 1 98.44 174 CYS A O 1
ATOM 1314 N N . THR A 1 175 ? -5.039 -5.004 -1.324 1 97.44 175 THR A N 1
ATOM 1315 C CA . THR A 1 175 ? -5.16 -3.717 -0.648 1 97.44 175 THR A CA 1
ATOM 1316 C C . THR A 1 175 ? -4.613 -2.594 -1.523 1 97.44 175 THR A C 1
ATOM 1318 O O . THR A 1 175 ? -5.18 -1.498 -1.562 1 97.44 175 THR A O 1
ATOM 1321 N N . ALA A 1 176 ? -3.553 -2.91 -2.219 1 96.69 176 ALA A N 1
ATOM 1322 C CA . ALA A 1 176 ? -2.854 -1.902 -3.012 1 96.69 176 ALA A CA 1
ATOM 1323 C C . ALA A 1 176 ? -3.729 -1.401 -4.156 1 96.69 176 ALA A C 1
ATOM 1325 O O . ALA A 1 176 ? -3.436 -0.369 -4.766 1 96.69 176 ALA A O 1
ATOM 1326 N N . VAL A 1 177 ? -4.809 -2.068 -4.484 1 97 177 VAL A N 1
ATOM 1327 C CA . VAL A 1 177 ? -5.738 -1.659 -5.531 1 97 177 VAL A CA 1
ATOM 1328 C C . VAL A 1 177 ? -6.234 -0.242 -5.254 1 97 177 VAL A C 1
ATOM 1330 O O . VAL A 1 177 ? -6.418 0.55 -6.184 1 97 177 VAL A O 1
ATOM 1333 N N . ALA A 1 178 ? -6.367 0.089 -4.02 1 95.12 178 ALA A N 1
ATOM 1334 C CA . ALA A 1 178 ? -6.887 1.393 -3.611 1 95.12 178 ALA A CA 1
ATOM 1335 C C . ALA A 1 178 ? -5.969 2.518 -4.082 1 95.12 178 ALA A C 1
ATOM 1337 O O . ALA A 1 178 ? -6.414 3.654 -4.262 1 95.12 178 ALA A O 1
ATOM 1338 N N . SER A 1 179 ? -4.695 2.223 -4.297 1 92.25 179 SER A N 1
ATOM 1339 C CA . SER A 1 179 ? -3.709 3.268 -4.559 1 92.25 179 SER A CA 1
ATOM 1340 C C . SER A 1 179 ? -3.596 3.559 -6.055 1 92.25 179 SER A C 1
ATOM 1342 O O . SER A 1 179 ? -3.033 4.582 -6.449 1 92.25 179 SER A O 1
ATOM 1344 N N . TRP A 1 180 ? -4.133 2.646 -6.945 1 92.19 180 TRP A N 1
ATOM 1345 C CA . TRP A 1 180 ? -3.848 2.863 -8.359 1 92.19 180 TRP A CA 1
ATOM 1346 C C . TRP A 1 180 ? -5.109 2.689 -9.203 1 92.19 180 TRP A C 1
ATOM 1348 O O . TRP A 1 180 ? -5.164 3.146 -10.344 1 92.19 180 TRP A O 1
ATOM 1358 N N . PHE A 1 181 ? -6.047 1.966 -8.695 1 94.44 181 PHE A N 1
ATOM 1359 C CA . PHE A 1 181 ? -7.234 1.707 -9.508 1 94.44 181 PHE A CA 1
ATOM 1360 C C . PHE A 1 181 ? -8.062 2.975 -9.672 1 94.44 181 PHE A C 1
ATOM 1362 O O . PHE A 1 181 ? -8.242 3.734 -8.719 1 94.44 181 PHE A O 1
ATOM 1369 N N . ARG A 1 182 ? -8.484 3.16 -10.867 1 89.81 182 ARG A N 1
ATOM 1370 C CA . ARG A 1 182 ? -9.367 4.273 -11.195 1 89.81 182 ARG A CA 1
ATOM 1371 C C . ARG A 1 182 ? -10.672 3.773 -11.82 1 89.81 182 ARG A C 1
ATOM 1373 O O . ARG A 1 182 ? -10.648 3.018 -12.789 1 89.81 182 ARG A O 1
ATOM 1380 N N . THR A 1 183 ? -11.75 4.27 -11.312 1 84.44 183 THR A N 1
ATOM 1381 C CA . THR A 1 183 ? -13.062 3.805 -11.75 1 84.44 183 THR A CA 1
ATOM 1382 C C . THR A 1 183 ? -13.352 4.277 -13.172 1 84.44 183 THR A C 1
ATOM 1384 O O . THR A 1 183 ? -14.203 3.701 -13.859 1 84.44 183 THR A O 1
ATOM 1387 N N . ASP A 1 184 ? -12.664 5.273 -13.531 1 85.12 184 ASP A N 1
ATOM 1388 C CA . ASP A 1 184 ? -12.891 5.805 -14.875 1 85.12 184 ASP A CA 1
ATOM 1389 C C . ASP A 1 184 ? -11.906 5.207 -15.875 1 85.12 184 ASP A C 1
ATOM 1391 O O . ASP A 1 184 ? -11.859 5.621 -17.031 1 85.12 184 ASP A O 1
ATOM 1395 N N . GLY A 1 185 ? -11.172 4.223 -15.477 1 86.75 185 GLY A N 1
ATOM 1396 C CA . GLY A 1 185 ? -10.219 3.568 -16.359 1 86.75 185 GLY A CA 1
ATOM 1397 C C . GLY A 1 185 ? -10.859 2.529 -17.266 1 86.75 185 GLY A C 1
ATOM 1398 O O . GLY A 1 185 ? -12.078 2.342 -17.234 1 86.75 185 GLY A O 1
ATOM 1399 N N . ALA A 1 186 ? -10.016 1.91 -18.047 1 86.5 186 ALA A N 1
ATOM 1400 C CA . ALA A 1 186 ? -10.469 0.966 -19.062 1 86.5 186 ALA A CA 1
ATOM 1401 C C . ALA A 1 186 ? -10.906 -0.354 -18.438 1 86.5 186 ALA A C 1
ATOM 1403 O O . ALA A 1 186 ? -11.773 -1.046 -18.969 1 86.5 186 ALA A O 1
ATOM 1404 N N . MET A 1 187 ? -10.391 -0.684 -17.359 1 92.44 187 MET A N 1
ATOM 1405 C CA . MET A 1 187 ? -10.68 -1.952 -16.688 1 92.44 187 MET A CA 1
ATOM 1406 C C . MET A 1 187 ? -11.812 -1.798 -15.688 1 92.44 187 MET A C 1
ATOM 1408 O O . MET A 1 187 ? -11.758 -0.928 -14.812 1 92.44 187 MET A O 1
ATOM 1412 N N . SER A 1 188 ? -12.883 -2.635 -15.75 1 95.62 188 SER A N 1
ATOM 1413 C CA . SER A 1 188 ? -13.961 -2.633 -14.773 1 95.62 188 SER A CA 1
ATOM 1414 C C . SER A 1 188 ? -13.539 -3.326 -13.484 1 95.62 188 SER A C 1
ATOM 1416 O O . SER A 1 188 ? -12.562 -4.078 -13.469 1 95.62 188 SER A O 1
ATOM 1418 N N . ILE A 1 189 ? -14.297 -3.061 -12.445 1 96.38 189 ILE A N 1
ATOM 1419 C CA . ILE A 1 189 ? -14.023 -3.729 -11.18 1 96.38 189 ILE A CA 1
ATOM 1420 C C . ILE A 1 189 ? -14.188 -5.238 -11.344 1 96.38 189 ILE A C 1
ATOM 1422 O O . ILE A 1 189 ? -13.414 -6.02 -10.789 1 96.38 189 ILE A O 1
ATOM 1426 N N . GLU A 1 190 ? -15.164 -5.645 -12.156 1 96.94 190 GLU A N 1
ATOM 1427 C CA . GLU A 1 190 ? -15.406 -7.062 -12.398 1 96.94 190 GLU A CA 1
ATOM 1428 C C . GLU A 1 190 ? -14.211 -7.723 -13.07 1 96.94 190 GLU A C 1
ATOM 1430 O O . GLU A 1 190 ? -13.805 -8.828 -12.695 1 96.94 190 GLU A O 1
ATOM 1435 N N . GLU A 1 191 ? -13.68 -7.043 -14.023 1 96.75 191 GLU A N 1
ATOM 1436 C CA . GLU A 1 191 ? -12.484 -7.555 -14.695 1 96.75 191 GLU A CA 1
ATOM 1437 C C . GLU A 1 191 ? -11.312 -7.645 -13.727 1 96.75 191 GLU A C 1
ATOM 1439 O O . GLU A 1 191 ? -10.578 -8.641 -13.719 1 96.75 191 GLU A O 1
ATOM 1444 N N . LEU A 1 192 ? -11.148 -6.602 -12.938 1 97.25 192 LEU A N 1
ATOM 1445 C CA . LEU A 1 192 ? -10.078 -6.559 -11.945 1 97.25 192 LEU A CA 1
ATOM 1446 C C . LEU A 1 192 ? -10.203 -7.727 -10.969 1 97.25 192 LEU A C 1
ATOM 1448 O O . LEU A 1 192 ? -9.211 -8.398 -10.68 1 97.25 192 LEU A O 1
ATOM 1452 N N . VAL A 1 193 ? -11.414 -7.945 -10.523 1 98.25 193 VAL A N 1
ATOM 1453 C CA . VAL A 1 193 ? -11.68 -9.039 -9.586 1 98.25 193 VAL A CA 1
ATOM 1454 C C . VAL A 1 193 ? -11.273 -10.367 -10.227 1 98.25 193 VAL A C 1
ATOM 1456 O O . VAL A 1 193 ? -10.594 -11.18 -9.602 1 98.25 193 VAL A O 1
ATOM 1459 N N . GLY A 1 194 ? -11.695 -10.602 -11.461 1 98.25 194 GLY A N 1
ATOM 1460 C CA . GLY A 1 194 ? -11.336 -11.828 -12.172 1 98.25 194 GLY A CA 1
ATOM 1461 C C . GLY A 1 194 ? -9.836 -12.039 -12.273 1 98.25 194 GLY A C 1
ATOM 1462 O O . GLY A 1 194 ? -9.336 -13.133 -12.016 1 98.25 194 GLY A O 1
ATOM 1463 N N . HIS A 1 195 ? -9.117 -10.992 -12.633 1 97.44 195 HIS A N 1
ATOM 1464 C CA . HIS A 1 195 ? -7.664 -11.07 -12.742 1 97.44 195 HIS A CA 1
ATOM 1465 C C . HIS A 1 195 ? -7.02 -11.383 -11.398 1 97.44 195 HIS A C 1
ATOM 1467 O O . HIS A 1 195 ? -6.145 -12.25 -11.312 1 97.44 195 HIS A O 1
ATOM 1473 N N . TYR A 1 196 ? -7.457 -10.742 -10.352 1 98.69 196 TYR A N 1
ATOM 1474 C CA . TYR A 1 196 ? -6.832 -10.891 -9.047 1 98.69 196 TYR A CA 1
ATOM 1475 C C . TYR A 1 196 ? -7.164 -12.25 -8.43 1 98.69 196 TYR A C 1
ATOM 1477 O O . TYR A 1 196 ? -6.348 -12.828 -7.711 1 98.69 196 TYR A O 1
ATOM 1485 N N . GLN A 1 197 ? -8.375 -12.727 -8.75 1 98.75 197 GLN A N 1
ATOM 1486 C CA . GLN A 1 197 ? -8.688 -14.086 -8.312 1 98.75 197 GLN A CA 1
ATOM 1487 C C . GLN A 1 197 ? -7.766 -15.102 -8.977 1 98.75 197 GLN A C 1
ATOM 1489 O O . GLN A 1 197 ? -7.211 -15.977 -8.305 1 98.75 197 GLN A O 1
ATOM 1494 N N . GLN A 1 198 ? -7.582 -14.992 -10.273 1 97.94 198 GLN A N 1
ATOM 1495 C CA . GLN A 1 198 ? -6.73 -15.93 -11 1 97.94 198 GLN A CA 1
ATOM 1496 C C . GLN A 1 198 ? -5.297 -15.891 -10.477 1 97.94 198 GLN A C 1
ATOM 1498 O O . GLN A 1 198 ? -4.688 -16.938 -10.242 1 97.94 198 GLN A O 1
ATOM 1503 N N . ILE A 1 199 ? -4.785 -14.742 -10.273 1 98.31 199 ILE A N 1
ATOM 1504 C CA . ILE A 1 199 ? -3.408 -14.586 -9.82 1 98.31 199 ILE A CA 1
ATOM 1505 C C . ILE A 1 199 ? -3.277 -15.086 -8.383 1 98.31 199 ILE A C 1
ATOM 1507 O O . ILE A 1 199 ? -2.295 -15.742 -8.039 1 98.31 199 ILE A O 1
ATOM 1511 N N . SER A 1 200 ? -4.258 -14.742 -7.512 1 98.81 200 SER A N 1
ATOM 1512 C CA . SER A 1 200 ? -4.223 -15.188 -6.121 1 98.81 200 SER A CA 1
ATOM 1513 C C . SER A 1 200 ? -4.27 -16.703 -6.023 1 98.81 200 SER A C 1
ATOM 1515 O O . SER A 1 200 ? -3.598 -17.297 -5.18 1 98.81 200 SER A O 1
ATOM 1517 N N . ARG A 1 201 ? -5.09 -17.375 -6.906 1 98.44 201 ARG A N 1
ATOM 1518 C CA . ARG A 1 201 ? -5.113 -18.828 -6.961 1 98.44 201 ARG A CA 1
ATOM 1519 C C . ARG A 1 201 ? -3.717 -19.391 -7.219 1 98.44 201 ARG A C 1
ATOM 1521 O O . ARG A 1 201 ? -3.273 -20.312 -6.531 1 98.44 201 ARG A O 1
ATOM 1528 N N . ARG A 1 202 ? -3.047 -18.812 -8.18 1 97.12 202 ARG A N 1
ATOM 1529 C CA . ARG A 1 202 ? -1.699 -19.266 -8.508 1 97.12 202 ARG A CA 1
ATOM 1530 C C . ARG A 1 202 ? -0.736 -19.016 -7.355 1 97.12 202 ARG A C 1
ATOM 1532 O O . ARG A 1 202 ? 0.102 -19.859 -7.039 1 97.12 202 ARG A O 1
ATOM 1539 N N . ALA A 1 203 ? -0.862 -17.828 -6.703 1 97.88 203 ALA A N 1
ATOM 1540 C CA . ALA A 1 203 ? 0.035 -17.422 -5.625 1 97.88 203 ALA A CA 1
ATOM 1541 C C . ALA A 1 203 ? 0.007 -18.422 -4.48 1 97.88 203 ALA A C 1
ATOM 1543 O O . ALA A 1 203 ? 1.018 -18.641 -3.807 1 97.88 203 ALA A O 1
ATOM 1544 N N . VAL A 1 204 ? -1.171 -19.031 -4.309 1 98.25 204 VAL A N 1
ATOM 1545 C CA . VAL A 1 204 ? -1.279 -19.969 -3.193 1 98.25 204 VAL A CA 1
ATOM 1546 C C . VAL A 1 204 ? -1.048 -21.391 -3.689 1 98.25 204 VAL A C 1
ATOM 1548 O O . VAL A 1 204 ? -1.175 -22.359 -2.924 1 98.25 204 VAL A O 1
ATOM 1551 N N . GLY A 1 205 ? -0.72 -21.594 -4.914 1 96.12 205 GLY A N 1
ATOM 1552 C CA . GLY A 1 205 ? -0.34 -22.891 -5.449 1 96.12 205 GLY A CA 1
ATOM 1553 C C . GLY A 1 205 ? -1.53 -23.75 -5.855 1 96.12 205 GLY A C 1
ATOM 1554 O O . GLY A 1 205 ? -1.484 -24.969 -5.762 1 96.12 205 GLY A O 1
ATOM 1555 N N . PHE A 1 206 ? -2.623 -23 -6.148 1 94.44 206 PHE A N 1
ATOM 1556 C CA . PHE A 1 206 ? -3.748 -23.766 -6.68 1 94.44 206 PHE A CA 1
ATOM 1557 C C . PHE A 1 206 ? -3.416 -24.328 -8.055 1 94.44 206 PHE A C 1
ATOM 1559 O O . PHE A 1 206 ? -2.912 -23.625 -8.922 1 94.44 206 PHE A O 1
ATOM 1566 N N . GLN A 1 207 ? -3.457 -25.641 -8.227 1 78 207 GLN A N 1
ATOM 1567 C CA . GLN A 1 207 ? -3.275 -26.266 -9.531 1 78 207 GLN A CA 1
ATOM 1568 C C . GLN A 1 207 ? -4.57 -26.906 -10.016 1 78 207 GLN A C 1
ATOM 1570 O O . GLN A 1 207 ? -5.203 -27.672 -9.281 1 78 207 GLN A O 1
ATOM 1575 N N . GLU A 1 208 ? -5.09 -26.25 -11.062 1 70.06 208 GLU A N 1
ATOM 1576 C CA . GLU A 1 208 ? -6.301 -26.812 -11.648 1 70.06 208 GLU A CA 1
ATOM 1577 C C . GLU A 1 208 ? -6.094 -28.281 -12.016 1 70.06 208 GLU A C 1
ATOM 1579 O O . GLU A 1 208 ? -5.016 -28.672 -12.477 1 70.06 208 GLU A O 1
ATOM 1584 N N . ARG A 1 209 ? -6.621 -29.266 -11.195 1 53.44 209 ARG A N 1
ATOM 1585 C CA . ARG A 1 209 ? -6.566 -30.672 -11.602 1 53.44 209 ARG A CA 1
ATOM 1586 C C . ARG A 1 209 ? -6.84 -30.828 -13.094 1 53.44 209 ARG A C 1
ATOM 1588 O O . ARG A 1 209 ? -7.758 -30.203 -13.625 1 53.44 209 ARG A O 1
ATOM 1595 N N . ARG A 1 210 ? -5.648 -31.078 -13.875 1 42.53 210 ARG A N 1
ATOM 1596 C CA . ARG A 1 210 ? -5.887 -31.625 -15.203 1 42.53 210 ARG A CA 1
ATOM 1597 C C . ARG A 1 210 ? -6.965 -32.719 -15.156 1 42.53 210 ARG A C 1
ATOM 1599 O O . ARG A 1 210 ? -7.121 -33.406 -14.148 1 42.53 210 ARG A O 1
ATOM 1606 N N . MET B 1 1 ? 33.625 -9.969 23.531 1 28.66 1 MET B N 1
ATOM 1607 C CA . MET B 1 1 ? 33.5 -8.555 23.156 1 28.66 1 MET B CA 1
ATOM 1608 C C . MET B 1 1 ? 32.719 -8.391 21.875 1 28.66 1 MET B C 1
ATOM 1610 O O . MET B 1 1 ? 33.188 -8.68 20.781 1 28.66 1 MET B O 1
ATOM 1614 N N . THR B 1 2 ? 31.406 -8.734 21.781 1 31.14 2 THR B N 1
ATOM 1615 C CA . THR B 1 2 ? 30.562 -8.961 20.609 1 31.14 2 THR B CA 1
ATOM 1616 C C . THR B 1 2 ? 30.344 -7.664 19.844 1 31.14 2 THR B C 1
ATOM 1618 O O . THR B 1 2 ? 29.891 -6.664 20.406 1 31.14 2 THR B O 1
ATOM 1621 N N . ALA B 1 3 ? 31.094 -7.527 18.766 1 39.44 3 ALA B N 1
ATOM 1622 C CA . ALA B 1 3 ? 31.125 -6.293 17.984 1 39.44 3 ALA B CA 1
ATOM 1623 C C . ALA B 1 3 ? 29.719 -5.77 17.703 1 39.44 3 ALA B C 1
ATOM 1625 O O . ALA B 1 3 ? 28.812 -6.551 17.422 1 39.44 3 ALA B O 1
ATOM 1626 N N . PRO B 1 4 ? 29.391 -4.512 18.031 1 35.94 4 PRO B N 1
ATOM 1627 C CA . PRO B 1 4 ? 28.062 -3.951 17.828 1 35.94 4 PRO B CA 1
ATOM 1628 C C . PRO B 1 4 ? 27.578 -4.082 16.375 1 35.94 4 PRO B C 1
ATOM 1630 O O . PRO B 1 4 ? 28.391 -4.086 15.453 1 35.94 4 PRO B O 1
ATOM 1633 N N . ILE B 1 5 ? 26.641 -4.91 16.109 1 36.31 5 ILE B N 1
ATOM 1634 C CA . ILE B 1 5 ? 26.031 -5.062 14.797 1 36.31 5 ILE B CA 1
ATOM 1635 C C . ILE B 1 5 ? 25.781 -3.688 14.18 1 36.31 5 ILE B C 1
ATOM 1637 O O . ILE B 1 5 ? 24.969 -2.914 14.68 1 36.31 5 ILE B O 1
ATOM 1641 N N . THR B 1 6 ? 26.75 -2.965 13.633 1 34.19 6 THR B N 1
ATOM 1642 C CA . THR B 1 6 ? 26.609 -1.693 12.93 1 34.19 6 THR B CA 1
ATOM 1643 C C . THR B 1 6 ? 25.484 -1.764 11.906 1 34.19 6 THR B C 1
ATOM 1645 O O . THR B 1 6 ? 25.406 -2.707 11.117 1 34.19 6 THR B O 1
ATOM 1648 N N . ALA B 1 7 ? 24.359 -1.219 12.188 1 35.53 7 ALA B N 1
ATOM 1649 C CA . ALA B 1 7 ? 23.25 -1.131 11.25 1 35.53 7 ALA B CA 1
ATOM 1650 C C . ALA B 1 7 ? 23.75 -0.853 9.828 1 35.53 7 ALA B C 1
ATOM 1652 O O . ALA B 1 7 ? 24.656 -0.043 9.633 1 35.53 7 ALA B O 1
ATOM 1653 N N . PRO B 1 8 ? 23.5 -1.732 8.867 1 35.75 8 PRO B N 1
ATOM 1654 C CA . PRO B 1 8 ? 24.047 -1.45 7.535 1 35.75 8 PRO B CA 1
ATOM 1655 C C . PRO B 1 8 ? 23.844 -0.002 7.102 1 35.75 8 PRO B C 1
ATOM 1657 O O . PRO B 1 8 ? 22.859 0.626 7.508 1 35.75 8 PRO B O 1
ATOM 1660 N N . GLU B 1 9 ? 24.828 0.736 6.848 1 36.28 9 GLU B N 1
ATOM 1661 C CA . GLU B 1 9 ? 24.859 2.113 6.363 1 36.28 9 GLU B CA 1
ATOM 1662 C C . GLU B 1 9 ? 23.766 2.365 5.34 1 36.28 9 GLU B C 1
ATOM 1664 O O . GLU B 1 9 ? 23.609 1.6 4.387 1 36.28 9 GLU B O 1
ATOM 1669 N N . ARG B 1 10 ? 22.656 2.781 5.746 1 40.34 10 ARG B N 1
ATOM 1670 C CA . ARG B 1 10 ? 21.562 3.234 4.879 1 40.34 10 ARG B CA 1
ATOM 1671 C C . ARG B 1 10 ? 22.109 3.904 3.625 1 40.34 10 ARG B C 1
ATOM 1673 O O . ARG B 1 10 ? 22.797 4.93 3.707 1 40.34 10 ARG B O 1
ATOM 1680 N N . THR B 1 11 ? 22.625 3.201 2.584 1 40.66 11 THR B N 1
ATOM 1681 C CA . THR B 1 11 ? 23.25 3.678 1.352 1 40.66 11 THR B CA 1
ATOM 1682 C C . THR B 1 11 ? 22.391 4.754 0.698 1 40.66 11 THR B C 1
ATOM 1684 O O . THR B 1 11 ? 21.344 4.453 0.1 1 40.66 11 THR B O 1
ATOM 1687 N N . ILE B 1 12 ? 21.906 5.754 1.335 1 42.91 12 ILE B N 1
ATOM 1688 C CA . ILE B 1 12 ? 21.484 6.883 0.521 1 42.91 12 ILE B CA 1
ATOM 1689 C C . ILE B 1 12 ? 22.516 7.16 -0.569 1 42.91 12 ILE B C 1
ATOM 1691 O O . ILE B 1 12 ? 23.703 7.273 -0.287 1 42.91 12 ILE B O 1
ATOM 1695 N N . LEU B 1 13 ? 22.266 6.809 -1.722 1 44.91 13 LEU B N 1
ATOM 1696 C CA . LEU B 1 13 ? 23.172 7.168 -2.797 1 44.91 13 LEU B CA 1
ATOM 1697 C C . LEU B 1 13 ? 23.656 8.602 -2.641 1 44.91 13 LEU B C 1
ATOM 1699 O O . LEU B 1 13 ? 22.859 9.531 -2.52 1 44.91 13 LEU B O 1
ATOM 1703 N N . ALA B 1 14 ? 24.906 8.719 -2.119 1 48.69 14 ALA B N 1
ATOM 1704 C CA . ALA B 1 14 ? 25.609 10 -1.995 1 48.69 14 ALA B CA 1
ATOM 1705 C C . ALA B 1 14 ? 25.797 10.656 -3.359 1 48.69 14 ALA B C 1
ATOM 1707 O O . ALA B 1 14 ? 26.203 10 -4.32 1 48.69 14 ALA B O 1
ATOM 1708 N N . TYR B 1 15 ? 24.969 11.688 -3.584 1 53.78 15 TYR B N 1
ATOM 1709 C CA . TYR B 1 15 ? 25.266 12.531 -4.734 1 53.78 15 TYR B CA 1
ATOM 1710 C C . TYR B 1 15 ? 26.453 13.445 -4.445 1 53.78 15 TYR B C 1
ATOM 1712 O O . TYR B 1 15 ? 26.688 13.828 -3.299 1 53.78 15 TYR B O 1
ATOM 1720 N N . PRO B 1 16 ? 27.469 13.391 -5.23 1 51.22 16 PRO B N 1
ATOM 1721 C CA . PRO B 1 16 ? 28.688 14.164 -5 1 51.22 16 PRO B CA 1
ATOM 1722 C C . PRO B 1 16 ? 28.438 15.469 -4.25 1 51.22 16 PRO B C 1
ATOM 1724 O O . PRO B 1 16 ? 29.281 15.906 -3.459 1 51.22 16 PRO B O 1
ATOM 1727 N N . ARG B 1 17 ? 27.422 16.156 -4.523 1 57.72 17 ARG B N 1
ATOM 1728 C CA . ARG B 1 17 ? 27.344 17.484 -3.908 1 57.72 17 ARG B CA 1
ATOM 1729 C C . ARG B 1 17 ? 26.656 17.406 -2.545 1 57.72 17 ARG B C 1
ATOM 1731 O O . ARG B 1 17 ? 26.453 18.438 -1.895 1 57.72 17 ARG B O 1
ATOM 1738 N N . ASP B 1 18 ? 26.547 16.078 -2.09 1 67.81 18 ASP B N 1
ATOM 1739 C CA . ASP B 1 18 ? 25.844 16.047 -0.813 1 67.81 18 ASP B CA 1
ATOM 1740 C C . ASP B 1 18 ? 26.797 16.312 0.348 1 67.81 18 ASP B C 1
ATOM 1742 O O . ASP B 1 18 ? 27.734 15.539 0.582 1 67.81 18 ASP B O 1
ATOM 1746 N N . ASP B 1 19 ? 26.75 17.547 0.838 1 80.69 19 ASP B N 1
ATOM 1747 C CA . ASP B 1 19 ? 27.516 17.812 2.045 1 80.69 19 ASP B CA 1
ATOM 1748 C C . ASP B 1 19 ? 26.781 17.328 3.291 1 80.69 19 ASP B C 1
ATOM 1750 O O . ASP B 1 19 ? 25.688 16.781 3.197 1 80.69 19 ASP B O 1
ATOM 1754 N N . ALA B 1 20 ? 27.484 17.359 4.363 1 87.38 20 ALA B N 1
ATOM 1755 C CA . ALA B 1 20 ? 27 16.828 5.633 1 87.38 20 ALA B CA 1
ATOM 1756 C C . ALA B 1 20 ? 25.703 17.516 6.043 1 87.38 20 ALA B C 1
ATOM 1758 O O . ALA B 1 20 ? 24.797 16.859 6.586 1 87.38 20 ALA B O 1
ATOM 1759 N N . THR B 1 21 ? 25.625 18.766 5.746 1 89 21 THR B N 1
ATOM 1760 C CA . THR B 1 21 ? 24.438 19.516 6.098 1 89 21 THR B CA 1
ATOM 1761 C C . THR B 1 21 ? 23.25 19.062 5.254 1 89 21 THR B C 1
ATOM 1763 O O . THR B 1 21 ? 22.125 18.922 5.77 1 89 21 THR B O 1
ATOM 1766 N N . PHE B 1 22 ? 23.516 18.859 4.016 1 91.69 22 PHE B N 1
ATOM 1767 C CA . PHE B 1 22 ? 22.484 18.375 3.104 1 91.69 22 PHE B CA 1
ATOM 1768 C C . PHE B 1 22 ? 21.906 17.062 3.598 1 91.69 22 PHE B C 1
ATOM 1770 O O . PHE B 1 22 ? 20.688 16.922 3.703 1 91.69 22 PHE B O 1
ATOM 1777 N N . LEU B 1 23 ? 22.719 16.141 3.947 1 93 23 LEU B N 1
ATOM 1778 C CA . LEU B 1 23 ? 22.281 14.812 4.379 1 93 23 LEU B CA 1
ATOM 1779 C C . LEU B 1 23 ? 21.547 14.891 5.715 1 93 23 LEU B C 1
ATOM 1781 O O . LEU B 1 23 ? 20.578 14.164 5.934 1 93 23 LEU B O 1
ATOM 1785 N N . LEU B 1 24 ? 22.016 15.719 6.527 1 93.75 24 LEU B N 1
ATOM 1786 C CA . LEU B 1 24 ? 21.391 15.906 7.832 1 93.75 24 LEU B CA 1
ATOM 1787 C C . LEU B 1 24 ? 19.969 16.422 7.676 1 93.75 24 LEU B C 1
ATOM 1789 O O . LEU B 1 24 ? 19.047 15.93 8.328 1 93.75 24 LEU B O 1
ATOM 1793 N N . VAL B 1 25 ? 19.844 17.406 6.832 1 94.88 25 VAL B N 1
ATOM 1794 C CA . VAL B 1 25 ? 18.516 17.969 6.578 1 94.88 25 VAL B CA 1
ATOM 1795 C C . VAL B 1 25 ? 17.609 16.922 5.945 1 94.88 25 VAL B C 1
ATOM 1797 O O . VAL B 1 25 ? 16.453 16.766 6.34 1 94.88 25 VAL B O 1
ATOM 1800 N N . LEU B 1 26 ? 18.188 16.234 5.039 1 95.5 26 LEU B N 1
ATOM 1801 C CA . LEU B 1 26 ? 17.438 15.211 4.332 1 95.5 26 LEU B CA 1
ATOM 1802 C C . LEU B 1 26 ? 16.922 14.148 5.301 1 95.5 26 LEU B C 1
ATOM 1804 O O . LEU B 1 26 ? 15.742 13.797 5.277 1 95.5 26 LEU B O 1
ATOM 1808 N N . GLN B 1 27 ? 17.719 13.68 6.148 1 95.88 27 GLN B N 1
ATOM 1809 C CA . GLN B 1 27 ? 17.359 12.633 7.098 1 95.88 27 GLN B CA 1
ATOM 1810 C C . GLN B 1 27 ? 16.297 13.117 8.07 1 95.88 27 GLN B C 1
ATOM 1812 O O . GLN B 1 27 ? 15.367 12.367 8.406 1 95.88 27 GLN B O 1
ATOM 1817 N N . ASN B 1 28 ? 16.438 14.266 8.523 1 96.75 28 ASN B N 1
ATOM 1818 C CA . ASN B 1 28 ? 15.453 14.82 9.438 1 96.75 28 ASN B CA 1
ATOM 1819 C C . ASN B 1 28 ? 14.117 15.07 8.742 1 96.75 28 ASN B C 1
ATOM 1821 O O . ASN B 1 28 ? 13.055 14.898 9.336 1 96.75 28 ASN B O 1
ATOM 1825 N N . ALA B 1 29 ? 14.227 15.492 7.488 1 97.62 29 ALA B N 1
ATOM 1826 C CA . ALA B 1 29 ? 13 15.672 6.707 1 97.62 29 ALA B CA 1
ATOM 1827 C C . ALA B 1 29 ? 12.281 14.344 6.508 1 97.62 29 ALA B C 1
ATOM 1829 O O . ALA B 1 29 ? 11.055 14.273 6.633 1 97.62 29 ALA B O 1
ATOM 1830 N N . ILE B 1 30 ? 13.016 13.297 6.207 1 97.19 30 ILE B N 1
ATOM 1831 C CA . ILE B 1 30 ? 12.438 11.969 6.043 1 97.19 30 ILE B CA 1
ATOM 1832 C C . ILE B 1 30 ? 11.727 11.555 7.328 1 97.19 30 ILE B C 1
ATOM 1834 O O . ILE B 1 30 ? 10.586 11.086 7.289 1 97.19 30 ILE B O 1
ATOM 1838 N N . SER B 1 31 ? 12.375 11.789 8.422 1 96.81 31 SER B N 1
ATOM 1839 C CA . SER B 1 31 ? 11.781 11.453 9.711 1 96.81 31 SER B CA 1
ATOM 1840 C C . SER B 1 31 ? 10.508 12.258 9.969 1 96.81 31 SER B C 1
ATOM 1842 O O . SER B 1 31 ? 9.492 11.703 10.391 1 96.81 31 SER B O 1
ATOM 1844 N N . ALA B 1 32 ? 10.555 13.547 9.688 1 96.81 32 ALA B N 1
ATOM 1845 C CA . ALA B 1 32 ? 9.43 14.438 9.938 1 96.81 32 ALA B CA 1
ATOM 1846 C C . ALA B 1 32 ? 8.258 14.117 9.016 1 96.81 32 ALA B C 1
ATOM 1848 O O . ALA B 1 32 ? 7.121 13.969 9.469 1 96.81 32 ALA B O 1
ATOM 1849 N N . PHE B 1 33 ? 8.547 13.977 7.703 1 97.19 33 PHE B N 1
ATOM 1850 C CA . PHE B 1 33 ? 7.52 13.609 6.738 1 97.19 33 PHE B CA 1
ATOM 1851 C C . PHE B 1 33 ? 6.941 12.242 7.059 1 97.19 33 PHE B C 1
ATOM 1853 O O . PHE B 1 33 ? 5.742 12.008 6.879 1 97.19 33 PHE B O 1
ATOM 1860 N N . GLY B 1 34 ? 7.77 11.336 7.48 1 95.38 34 GLY B N 1
ATOM 1861 C CA . GLY B 1 34 ? 7.312 10.008 7.859 1 95.38 34 GLY B CA 1
ATOM 1862 C C . GLY B 1 34 ? 6.379 10.023 9.055 1 95.38 34 GLY B C 1
ATOM 1863 O O . GLY B 1 34 ? 5.406 9.258 9.094 1 95.38 34 GLY B O 1
ATOM 1864 N N . ALA B 1 35 ? 6.609 10.898 9.992 1 93.88 35 ALA B N 1
ATOM 1865 C CA . ALA B 1 35 ? 5.867 10.922 11.25 1 93.88 35 ALA B CA 1
ATOM 1866 C C . ALA B 1 35 ? 4.57 11.711 11.102 1 93.88 35 ALA B C 1
ATOM 1868 O O . ALA B 1 35 ? 3.527 11.305 11.617 1 93.88 35 ALA B O 1
ATOM 1869 N N . ARG B 1 36 ? 4.613 12.82 10.297 1 95 36 ARG B N 1
ATOM 1870 C CA . ARG B 1 36 ? 3.48 13.734 10.352 1 95 36 ARG B CA 1
ATOM 1871 C C . ARG B 1 36 ? 2.926 14.008 8.961 1 95 36 ARG B C 1
ATOM 1873 O O . ARG B 1 36 ? 1.911 14.688 8.812 1 95 36 ARG B O 1
ATOM 1880 N N . GLY B 1 37 ? 3.57 13.461 7.965 1 95.75 37 GLY B N 1
ATOM 1881 C CA . GLY B 1 37 ? 3.172 13.781 6.602 1 95.75 37 GLY B CA 1
ATOM 1882 C C . GLY B 1 37 ? 3.713 15.117 6.121 1 95.75 37 GLY B C 1
ATOM 1883 O O . GLY B 1 37 ? 4.219 15.906 6.914 1 95.75 37 GLY B O 1
ATOM 1884 N N . TYR B 1 38 ? 3.557 15.344 4.867 1 97 38 TYR B N 1
ATOM 1885 C CA . TYR B 1 38 ? 4.082 16.531 4.219 1 97 38 TYR B CA 1
ATOM 1886 C C . TYR B 1 38 ? 3.402 17.797 4.758 1 97 38 TYR B C 1
ATOM 1888 O O . TYR B 1 38 ? 4.07 18.719 5.227 1 97 38 TYR B O 1
ATOM 1896 N N . HIS B 1 39 ? 2.143 17.812 4.688 1 95.88 39 HIS B N 1
ATOM 1897 C CA . HIS B 1 39 ? 1.412 19.016 5.086 1 95.88 39 HIS B CA 1
ATOM 1898 C C . HIS B 1 39 ? 1.448 19.203 6.598 1 95.88 39 HIS B C 1
ATOM 1900 O O . HIS B 1 39 ? 1.241 20.312 7.094 1 95.88 39 HIS B O 1
ATOM 1906 N N . GLY B 1 40 ? 1.745 18.188 7.312 1 96.25 40 GLY B N 1
ATOM 1907 C CA . GLY B 1 40 ? 1.848 18.266 8.766 1 96.25 40 GLY B CA 1
ATOM 1908 C C . GLY B 1 40 ? 3.219 18.703 9.242 1 96.25 40 GLY B C 1
ATOM 1909 O O . GLY B 1 40 ? 3.457 18.812 10.445 1 96.25 40 GLY B O 1
ATOM 1910 N N . THR B 1 41 ? 4.117 18.906 8.344 1 97.38 41 THR B N 1
ATOM 1911 C CA . THR B 1 41 ? 5.492 19.281 8.648 1 97.38 41 THR B CA 1
ATOM 1912 C C . THR B 1 41 ? 5.836 20.625 8.031 1 97.38 41 THR B C 1
ATOM 1914 O O . THR B 1 41 ? 5.504 20.891 6.879 1 97.38 41 THR B O 1
ATOM 1917 N N . SER B 1 42 ? 6.504 21.531 8.828 1 97.06 42 SER B N 1
ATOM 1918 C CA . SER B 1 42 ? 6.938 22.828 8.305 1 97.06 42 SER B CA 1
ATOM 1919 C C . SER B 1 42 ? 8.445 22.859 8.086 1 97.06 42 SER B C 1
ATOM 1921 O O . SER B 1 42 ? 9.172 22 8.594 1 97.06 42 SER B O 1
ATOM 1923 N N . VAL B 1 43 ? 8.82 23.812 7.328 1 96.75 43 VAL B N 1
ATOM 1924 C CA . VAL B 1 43 ? 10.25 24.047 7.145 1 96.75 43 VAL B CA 1
ATOM 1925 C C . VAL B 1 43 ? 10.914 24.328 8.492 1 96.75 43 VAL B C 1
ATOM 1927 O O . VAL B 1 43 ? 12.016 23.828 8.766 1 96.75 43 VAL B O 1
ATOM 1930 N N . ARG B 1 44 ? 10.281 25.062 9.359 1 96.62 44 ARG B N 1
ATOM 1931 C CA . ARG B 1 44 ? 10.805 25.375 10.688 1 96.62 44 ARG B CA 1
ATOM 1932 C C . ARG B 1 44 ? 10.984 24.094 11.516 1 96.62 44 ARG B C 1
ATOM 1934 O O . ARG B 1 44 ? 11.977 23.953 12.227 1 96.62 44 ARG B O 1
ATOM 1941 N N . ASP B 1 45 ? 10.031 23.188 11.438 1 96.94 45 ASP B N 1
ATOM 1942 C CA . ASP B 1 45 ? 10.117 21.906 12.133 1 96.94 45 ASP B CA 1
ATOM 1943 C C . ASP B 1 45 ? 11.383 21.156 11.727 1 96.94 45 ASP B C 1
ATOM 1945 O O . ASP B 1 45 ? 12.117 20.656 12.586 1 96.94 45 ASP B O 1
ATOM 1949 N N . ILE B 1 46 ? 11.617 21.047 10.406 1 97.62 46 ILE B N 1
ATOM 1950 C CA . ILE B 1 46 ? 12.75 20.297 9.867 1 97.62 46 ILE B CA 1
ATOM 1951 C C . ILE B 1 46 ? 14.055 20.984 10.258 1 97.62 46 ILE B C 1
ATOM 1953 O O . ILE B 1 46 ? 15.008 20.344 10.703 1 97.62 46 ILE B O 1
ATOM 1957 N N . ALA B 1 47 ? 14.102 22.328 10.102 1 97 47 ALA B N 1
ATOM 1958 C CA . ALA B 1 47 ? 15.289 23.109 10.422 1 97 47 ALA B CA 1
ATOM 1959 C C . ALA B 1 47 ? 15.672 22.953 11.891 1 97 47 ALA B C 1
ATOM 1961 O O . ALA B 1 47 ? 16.828 22.703 12.219 1 97 47 ALA B O 1
ATOM 1962 N N . THR B 1 48 ? 14.703 23.078 12.789 1 97.31 48 THR B N 1
ATOM 1963 C CA . THR B 1 48 ? 14.922 22.953 14.227 1 97.31 48 THR B CA 1
ATOM 1964 C C . THR B 1 48 ? 15.453 21.562 14.57 1 97.31 48 THR B C 1
ATOM 1966 O O . THR B 1 48 ? 16.438 21.422 15.305 1 97.31 48 THR B O 1
ATOM 1969 N N . ALA B 1 49 ? 14.898 20.547 14.031 1 96.12 49 ALA B N 1
ATOM 1970 C CA . ALA B 1 49 ? 15.312 19.172 14.297 1 96.12 49 ALA B CA 1
ATOM 1971 C C . ALA B 1 49 ? 16.734 18.922 13.789 1 96.12 49 ALA B C 1
ATOM 1973 O O . ALA B 1 49 ? 17.484 18.156 14.398 1 96.12 49 ALA B O 1
ATOM 1974 N N . ALA B 1 50 ? 17.047 19.531 12.656 1 95.75 50 ALA B N 1
ATOM 1975 C CA . ALA B 1 50 ? 18.344 19.328 12.031 1 95.75 50 ALA B CA 1
ATOM 1976 C C . ALA B 1 50 ? 19.406 20.234 12.648 1 95.75 50 ALA B C 1
ATOM 1978 O O . ALA B 1 50 ? 20.594 20.109 12.352 1 95.75 50 ALA B O 1
ATOM 1979 N N . GLY B 1 51 ? 18.969 21.219 13.445 1 96.19 51 GLY B N 1
ATOM 1980 C CA . GLY B 1 51 ? 19.906 22.141 14.062 1 96.19 51 GLY B CA 1
ATOM 1981 C C . GLY B 1 51 ? 20.469 23.156 13.094 1 96.19 51 GLY B C 1
ATOM 1982 O O . GLY B 1 51 ? 21.641 23.531 13.188 1 96.19 51 GLY B O 1
ATOM 1983 N N . VAL B 1 52 ? 19.703 23.516 12.102 1 95.94 52 VAL B N 1
ATOM 1984 C CA . VAL B 1 52 ? 20.125 24.5 11.109 1 95.94 52 VAL B CA 1
ATOM 1985 C C . VAL B 1 52 ? 19.094 25.625 11.016 1 95.94 52 VAL B C 1
ATOM 1987 O O . VAL B 1 52 ? 18.031 25.547 11.656 1 95.94 52 VAL B O 1
ATOM 1990 N N . SER B 1 53 ? 19.438 26.641 10.266 1 94.69 53 SER B N 1
ATOM 1991 C CA . SER B 1 53 ? 18.484 27.703 10.016 1 94.69 53 SER B CA 1
ATOM 1992 C C . SER B 1 53 ? 17.531 27.344 8.875 1 94.69 53 SER B C 1
ATOM 1994 O O . SER B 1 53 ? 17.891 26.578 7.988 1 94.69 53 SER B O 1
ATOM 1996 N N . PRO B 1 54 ? 16.266 27.875 8.875 1 94.44 54 PRO B N 1
ATOM 1997 C CA . PRO B 1 54 ? 15.383 27.672 7.723 1 94.44 54 PRO B CA 1
ATOM 1998 C C . PRO B 1 54 ? 16.016 28.109 6.406 1 94.44 54 PRO B C 1
ATOM 2000 O O . PRO B 1 54 ? 15.773 27.5 5.363 1 94.44 54 PRO B O 1
ATOM 2003 N N . GLY B 1 55 ? 16.812 29.125 6.406 1 93.81 55 GLY B N 1
ATOM 2004 C CA . GLY B 1 55 ? 17.516 29.594 5.219 1 93.81 55 GLY B CA 1
ATOM 2005 C C . GLY B 1 55 ? 18.391 28.531 4.586 1 93.81 55 GLY B C 1
ATOM 2006 O O . GLY B 1 55 ? 18.5 28.453 3.359 1 93.81 55 GLY B O 1
ATOM 2007 N N . THR B 1 56 ? 19 27.734 5.41 1 91.75 56 THR B N 1
ATOM 2008 C CA . THR B 1 56 ? 19.828 26.625 4.934 1 91.75 56 THR B CA 1
ATOM 2009 C C . THR B 1 56 ? 19 25.672 4.074 1 91.75 56 THR B C 1
ATOM 2011 O O . THR B 1 56 ? 19.484 25.203 3.037 1 91.75 56 THR B O 1
ATOM 2014 N N . ILE B 1 57 ? 17.766 25.359 4.469 1 92.75 57 ILE B N 1
ATOM 2015 C CA . ILE B 1 57 ? 16.891 24.469 3.725 1 92.75 57 ILE B CA 1
ATOM 2016 C C . ILE B 1 57 ? 16.531 25.094 2.383 1 92.75 57 ILE B C 1
ATOM 2018 O O . ILE B 1 57 ? 16.562 24.438 1.345 1 92.75 57 ILE B O 1
ATOM 2022 N N . TYR B 1 58 ? 16.234 26.375 2.41 1 93 58 TYR B N 1
ATOM 2023 C CA . TYR B 1 58 ? 15.875 27.078 1.186 1 93 58 TYR B CA 1
ATOM 2024 C C . TYR B 1 58 ? 17.062 27.141 0.226 1 93 58 TYR B C 1
ATOM 2026 O O . TYR B 1 58 ? 16.891 27 -0.987 1 93 58 TYR B O 1
ATOM 2034 N N . ASN B 1 59 ? 18.219 27.344 0.715 1 91.5 59 ASN B N 1
ATOM 2035 C CA . ASN B 1 59 ? 19.422 27.422 -0.106 1 91.5 59 ASN B CA 1
ATOM 2036 C C . ASN B 1 59 ? 19.734 26.078 -0.766 1 91.5 59 ASN B C 1
ATOM 2038 O O . ASN B 1 59 ? 20.094 26.031 -1.942 1 91.5 59 ASN B O 1
ATOM 2042 N N . HIS B 1 60 ? 19.531 25.016 -0.016 1 91.06 60 HIS B N 1
ATOM 2043 C CA . HIS B 1 60 ? 19.906 23.688 -0.5 1 91.06 60 HIS B CA 1
ATOM 2044 C C . HIS B 1 60 ? 18.797 23.094 -1.357 1 91.06 60 HIS B C 1
ATOM 2046 O O . HIS B 1 60 ? 19.078 22.406 -2.344 1 91.06 60 HIS B O 1
ATOM 2052 N N . PHE B 1 61 ? 17.469 23.375 -0.958 1 93.88 61 PHE B N 1
ATOM 2053 C CA . PHE B 1 61 ? 16.391 22.609 -1.561 1 93.88 61 PHE B CA 1
ATOM 2054 C C . PHE B 1 61 ? 15.383 23.531 -2.234 1 93.88 61 PHE B C 1
ATOM 2056 O O . PHE B 1 61 ? 14.484 23.078 -2.938 1 93.88 61 PHE B O 1
ATOM 2063 N N . GLY B 1 62 ? 15.516 24.812 -2.004 1 92.94 62 GLY B N 1
ATOM 2064 C CA . GLY B 1 62 ? 14.633 25.797 -2.602 1 92.94 62 GLY B CA 1
ATOM 2065 C C . GLY B 1 62 ? 13.328 25.969 -1.844 1 92.94 62 GLY B C 1
ATOM 2066 O O . GLY B 1 62 ? 12.883 27.109 -1.614 1 92.94 62 GLY B O 1
ATOM 2067 N N . SER B 1 63 ? 12.711 24.891 -1.482 1 93.62 63 SER B N 1
ATOM 2068 C CA . SER B 1 63 ? 11.414 24.891 -0.807 1 93.62 63 SER B CA 1
ATOM 2069 C C . SER B 1 63 ? 11.141 23.547 -0.139 1 93.62 63 SER B C 1
ATOM 2071 O O . SER B 1 63 ? 11.883 22.594 -0.33 1 93.62 63 SER B O 1
ATOM 2073 N N . LYS B 1 64 ? 10.102 23.562 0.633 1 95.75 64 LYS B N 1
ATOM 2074 C CA . LYS B 1 64 ? 9.633 22.312 1.203 1 95.75 64 LYS B CA 1
ATOM 2075 C C . LYS B 1 64 ? 9.273 21.312 0.108 1 95.75 64 LYS B C 1
ATOM 2077 O O . LYS B 1 64 ? 9.57 20.109 0.223 1 95.75 64 LYS B O 1
ATOM 2082 N N . ALA B 1 65 ? 8.641 21.797 -0.932 1 95.19 65 ALA B N 1
ATOM 2083 C CA . ALA B 1 65 ? 8.289 20.953 -2.07 1 95.19 65 ALA B CA 1
ATOM 2084 C C . ALA B 1 65 ? 9.539 20.406 -2.75 1 95.19 65 ALA B C 1
ATOM 2086 O O . ALA B 1 65 ? 9.562 19.25 -3.178 1 95.19 65 ALA B O 1
ATOM 2087 N N . GLY B 1 66 ? 10.484 21.234 -2.891 1 94.75 66 GLY B N 1
ATOM 2088 C CA . GLY B 1 66 ? 11.758 20.766 -3.436 1 94.75 66 GLY B CA 1
ATOM 2089 C C . GLY B 1 66 ? 12.391 19.672 -2.607 1 94.75 66 GLY B C 1
ATOM 2090 O O . GLY B 1 66 ? 12.961 18.719 -3.156 1 94.75 66 GLY B O 1
ATOM 2091 N N . LEU B 1 67 ? 12.352 19.859 -1.32 1 95.44 67 LEU B N 1
ATOM 2092 C CA . LEU B 1 67 ? 12.875 18.844 -0.402 1 95.44 67 LEU B CA 1
ATOM 2093 C C . LEU B 1 67 ? 12.141 17.531 -0.565 1 95.44 67 LEU B C 1
ATOM 2095 O O . LEU B 1 67 ? 12.766 16.469 -0.637 1 95.44 67 LEU B O 1
ATOM 2099 N N . LEU B 1 68 ? 10.805 17.531 -0.609 1 97.38 68 LEU B N 1
ATOM 2100 C CA . LEU B 1 68 ? 10.008 16.328 -0.836 1 97.38 68 LEU B CA 1
ATOM 2101 C C . LEU B 1 68 ? 10.383 15.672 -2.156 1 97.38 68 LEU B C 1
ATOM 2103 O O . LEU B 1 68 ? 10.531 14.445 -2.225 1 97.38 68 LEU B O 1
ATOM 2107 N N . GLU B 1 69 ? 10.516 16.453 -3.156 1 95.88 69 GLU B N 1
ATOM 2108 C CA . GLU B 1 69 ? 10.898 15.938 -4.469 1 95.88 69 GLU B CA 1
ATOM 2109 C C . GLU B 1 69 ? 12.227 15.195 -4.41 1 95.88 69 GLU B C 1
ATOM 2111 O O . GLU B 1 69 ? 12.367 14.125 -5.004 1 95.88 69 GLU B O 1
ATOM 2116 N N . VAL B 1 70 ? 13.164 15.766 -3.744 1 94.81 70 VAL B N 1
ATOM 2117 C CA . VAL B 1 70 ? 14.484 15.141 -3.625 1 94.81 70 VAL B CA 1
ATOM 2118 C C . VAL B 1 70 ? 14.352 13.797 -2.922 1 94.81 70 VAL B C 1
ATOM 2120 O O . VAL B 1 70 ? 14.93 12.797 -3.369 1 94.81 70 VAL B O 1
ATOM 2123 N N . ILE B 1 71 ? 13.625 13.719 -1.851 1 96.5 71 ILE B N 1
ATOM 2124 C CA . ILE B 1 71 ? 13.438 12.492 -1.088 1 96.5 71 ILE B CA 1
ATOM 2125 C C . ILE B 1 71 ? 12.805 11.422 -1.981 1 96.5 71 ILE B C 1
ATOM 2127 O O . ILE B 1 71 ? 13.297 10.297 -2.045 1 96.5 71 ILE B O 1
ATOM 2131 N N . MET B 1 72 ? 11.789 11.789 -2.688 1 96.75 72 MET B N 1
ATOM 2132 C CA . MET B 1 72 ? 11.055 10.836 -3.51 1 96.75 72 MET B CA 1
ATOM 2133 C C . MET B 1 72 ? 11.891 10.398 -4.711 1 96.75 72 MET B C 1
ATOM 2135 O O . MET B 1 72 ? 11.938 9.211 -5.031 1 96.75 72 MET B O 1
ATOM 2139 N N . ASN B 1 73 ? 12.516 11.367 -5.348 1 95.06 73 ASN B N 1
ATOM 2140 C CA . ASN B 1 73 ? 13.344 11.031 -6.504 1 95.06 73 ASN B CA 1
ATOM 2141 C C . ASN B 1 73 ? 14.516 10.141 -6.117 1 95.06 73 ASN B C 1
ATOM 2143 O O . ASN B 1 73 ? 14.828 9.18 -6.824 1 95.06 73 ASN B O 1
ATOM 2147 N N . ARG B 1 74 ? 15.094 10.43 -5.062 1 93.75 74 ARG B N 1
ATOM 2148 C CA . ARG B 1 74 ? 16.219 9.617 -4.609 1 93.75 74 ARG B CA 1
ATOM 2149 C C . ARG B 1 74 ? 15.766 8.203 -4.254 1 93.75 74 ARG B C 1
ATOM 2151 O O . ARG B 1 74 ? 16.469 7.227 -4.535 1 93.75 74 ARG B O 1
ATOM 2158 N N . GLY B 1 75 ? 14.633 8.109 -3.547 1 95 75 GLY B N 1
ATOM 2159 C CA . GLY B 1 75 ? 14.07 6.793 -3.277 1 95 75 GLY B CA 1
ATOM 2160 C C . GLY B 1 75 ? 13.828 5.98 -4.535 1 95 75 GLY B C 1
ATOM 2161 O O . GLY B 1 75 ? 14.164 4.797 -4.59 1 95 75 GLY B O 1
ATOM 2162 N N . MET B 1 76 ? 13.297 6.602 -5.547 1 96.38 76 MET B N 1
ATOM 2163 C CA . MET B 1 76 ? 13.047 5.93 -6.82 1 96.38 76 MET B CA 1
ATOM 2164 C C . MET B 1 76 ? 14.352 5.574 -7.512 1 96.38 76 MET B C 1
ATOM 2166 O O . MET B 1 76 ? 14.469 4.504 -8.117 1 96.38 76 MET B O 1
ATOM 2170 N N . ASP B 1 77 ? 15.305 6.504 -7.414 1 96.38 77 ASP B N 1
ATOM 2171 C CA . ASP B 1 77 ? 16.609 6.227 -8.023 1 96.38 77 ASP B CA 1
ATOM 2172 C C . ASP B 1 77 ? 17.25 4.992 -7.406 1 96.38 77 ASP B C 1
ATOM 2174 O O . ASP B 1 77 ? 17.828 4.16 -8.117 1 96.38 77 ASP B O 1
ATOM 2178 N N . VAL B 1 78 ? 17.188 4.887 -6.105 1 96.56 78 VAL B N 1
ATOM 2179 C CA . VAL B 1 78 ? 17.734 3.725 -5.41 1 96.56 78 VAL B CA 1
ATOM 2180 C C . VAL B 1 78 ? 17.062 2.453 -5.922 1 96.56 78 VAL B C 1
ATOM 2182 O O . VAL B 1 78 ? 17.734 1.47 -6.238 1 96.56 78 VAL B O 1
ATOM 2185 N N . LEU B 1 79 ? 15.781 2.461 -6.062 1 97.81 79 LEU B N 1
ATOM 2186 C CA . LEU B 1 79 ? 15.023 1.295 -6.496 1 97.81 79 LEU B CA 1
ATOM 2187 C C . LEU B 1 79 ? 15.352 0.94 -7.945 1 97.81 79 LEU B C 1
ATOM 2189 O O . LEU B 1 79 ? 15.602 -0.225 -8.258 1 97.81 79 LEU B O 1
ATOM 2193 N N . ILE B 1 80 ? 15.344 1.958 -8.805 1 98.12 80 ILE B N 1
ATOM 2194 C CA . ILE B 1 80 ? 15.602 1.744 -10.227 1 98.12 80 ILE B CA 1
ATOM 2195 C C . ILE B 1 80 ? 17.016 1.213 -10.414 1 98.12 80 ILE B C 1
ATOM 2197 O O . ILE B 1 80 ? 17.234 0.234 -11.133 1 98.12 80 ILE B O 1
ATOM 2201 N N . ASN B 1 81 ? 17.969 1.837 -9.734 1 98 81 ASN B N 1
ATOM 2202 C CA . ASN B 1 81 ? 19.359 1.398 -9.852 1 98 81 ASN B CA 1
ATOM 2203 C C . ASN B 1 81 ? 19.547 -0.03 -9.352 1 98 81 ASN B C 1
ATOM 2205 O O . ASN B 1 81 ? 20.234 -0.83 -9.977 1 98 81 ASN B O 1
ATOM 2209 N N . ALA B 1 82 ? 18.938 -0.343 -8.219 1 98.44 82 ALA B N 1
ATOM 2210 C CA . ALA B 1 82 ? 19.016 -1.701 -7.684 1 98.44 82 ALA B CA 1
ATOM 2211 C C . ALA B 1 82 ? 18.406 -2.705 -8.664 1 98.44 82 ALA B C 1
ATOM 2213 O O . ALA B 1 82 ? 18.953 -3.793 -8.859 1 98.44 82 ALA B O 1
ATOM 2214 N N . SER B 1 83 ? 17.297 -2.365 -9.266 1 98.75 83 SER B N 1
ATOM 2215 C CA . SER B 1 83 ? 16.609 -3.238 -10.211 1 98.75 83 SER B CA 1
ATOM 2216 C C . SER B 1 83 ? 17.438 -3.439 -11.477 1 98.75 83 SER B C 1
ATOM 2218 O O . SER B 1 83 ? 17.578 -4.562 -11.961 1 98.75 83 SER B O 1
ATOM 2220 N N . GLU B 1 84 ? 17.969 -2.32 -11.969 1 98.56 84 GLU B N 1
ATOM 2221 C CA . GLU B 1 84 ? 18.781 -2.396 -13.172 1 98.56 84 GLU B CA 1
ATOM 2222 C C . GLU B 1 84 ? 20.031 -3.244 -12.93 1 98.56 84 GLU B C 1
ATOM 2224 O O . GLU B 1 84 ? 20.406 -4.059 -13.773 1 98.56 84 GLU B O 1
ATOM 2229 N N . GLN B 1 85 ? 20.672 -3.025 -11.805 1 98.62 85 GLN B N 1
ATOM 2230 C CA . GLN B 1 85 ? 21.859 -3.812 -11.461 1 98.62 85 GLN B CA 1
ATOM 2231 C C . GLN B 1 85 ? 21.5 -5.289 -11.312 1 98.62 85 GLN B C 1
ATOM 2233 O O . GLN B 1 85 ? 22.25 -6.16 -11.75 1 98.62 85 GLN B O 1
ATOM 2238 N N . ALA B 1 86 ? 20.391 -5.57 -10.648 1 98.75 86 ALA B N 1
ATOM 2239 C CA . ALA B 1 86 ? 19.922 -6.945 -10.492 1 98.75 86 ALA B CA 1
ATOM 2240 C C . ALA B 1 86 ? 19.734 -7.625 -11.844 1 98.75 86 ALA B C 1
ATOM 2242 O O . ALA B 1 86 ? 20.141 -8.773 -12.031 1 98.75 86 ALA B O 1
ATOM 2243 N N . LEU B 1 87 ? 19.109 -6.938 -12.812 1 98.56 87 LEU B N 1
ATOM 2244 C CA . LEU B 1 87 ? 18.891 -7.48 -14.141 1 98.56 87 LEU B CA 1
ATOM 2245 C C . LEU B 1 87 ? 20.203 -7.676 -14.883 1 98.56 87 LEU B C 1
ATOM 2247 O O . LEU B 1 87 ? 20.375 -8.648 -15.625 1 98.56 87 LEU B O 1
ATOM 2251 N N . TYR B 1 88 ? 21.094 -6.676 -14.672 1 98.06 88 TYR B N 1
ATOM 2252 C CA . TYR B 1 88 ? 22.391 -6.766 -15.305 1 98.06 88 TYR B CA 1
ATOM 2253 C C . TYR B 1 88 ? 23.141 -8.008 -14.836 1 98.06 88 TYR B C 1
ATOM 2255 O O . TYR B 1 88 ? 23.797 -8.688 -15.641 1 98.06 88 TYR B O 1
ATOM 2263 N N . ASP B 1 89 ? 23.047 -8.344 -13.609 1 98.31 89 ASP B N 1
ATOM 2264 C CA . ASP B 1 89 ? 23.812 -9.438 -13 1 98.31 89 ASP B CA 1
ATOM 2265 C C . ASP B 1 89 ? 23.125 -10.781 -13.242 1 98.31 89 ASP B C 1
ATOM 2267 O O . ASP B 1 89 ? 23.766 -11.836 -13.117 1 98.31 89 ASP B O 1
ATOM 2271 N N . ALA B 1 90 ? 21.859 -10.797 -13.508 1 98.5 90 ALA B N 1
ATOM 2272 C CA . ALA B 1 90 ? 21.094 -12.039 -13.633 1 98.5 90 ALA B CA 1
ATOM 2273 C C . ALA B 1 90 ? 21.281 -12.648 -15.016 1 98.5 90 ALA B C 1
ATOM 2275 O O . ALA B 1 90 ? 21.422 -11.93 -16.016 1 98.5 90 ALA B O 1
ATOM 2276 N N . PRO B 1 91 ? 21.266 -14.047 -15.078 1 97.94 91 PRO B N 1
ATOM 2277 C CA . PRO B 1 91 ? 21.172 -14.672 -16.406 1 97.94 91 PRO B CA 1
ATOM 2278 C C . PRO B 1 91 ? 20 -14.156 -17.219 1 97.94 91 PRO B C 1
ATOM 2280 O O . PRO B 1 91 ? 18.984 -13.711 -16.656 1 97.94 91 PRO B O 1
ATOM 2283 N N . ALA B 1 92 ? 20.172 -14.211 -18.578 1 96.19 92 ALA B N 1
ATOM 2284 C CA . ALA B 1 92 ? 19.109 -13.734 -19.469 1 96.19 92 ALA B CA 1
ATOM 2285 C C . ALA B 1 92 ? 17.984 -14.758 -19.594 1 96.19 92 ALA B C 1
ATOM 2287 O O . ALA B 1 92 ? 17.625 -15.156 -20.703 1 96.19 92 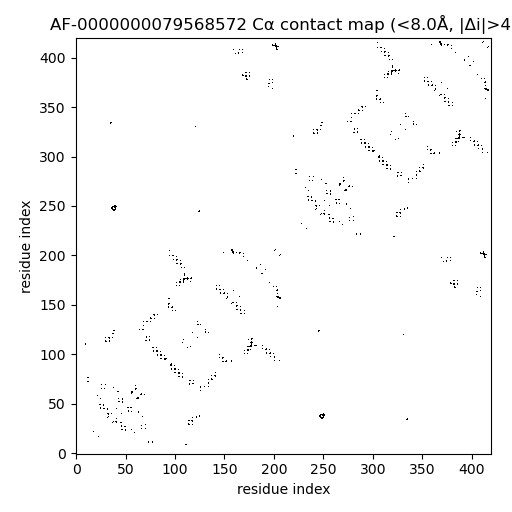ALA B O 1
ATOM 2288 N N . GLU B 1 93 ? 17.484 -15.273 -18.562 1 97.69 93 GLU B N 1
ATOM 2289 C CA . GLU B 1 93 ? 16.344 -16.172 -18.422 1 97.69 93 GLU B CA 1
ATOM 2290 C C . GLU B 1 93 ? 15.227 -15.531 -17.609 1 97.69 93 GLU B C 1
ATOM 2292 O O . GLU B 1 93 ? 15.477 -14.922 -16.562 1 97.69 93 GLU B O 1
ATOM 2297 N N . PRO B 1 94 ? 14.039 -15.641 -18.141 1 98.06 94 PRO B N 1
ATOM 2298 C CA . PRO B 1 94 ? 12.93 -14.922 -17.531 1 98.06 94 PRO B CA 1
ATOM 2299 C C . PRO B 1 94 ? 12.773 -15.227 -16.047 1 98.06 94 PRO B C 1
ATOM 2301 O O . PRO B 1 94 ? 12.555 -14.312 -15.242 1 98.06 94 PRO B O 1
ATOM 2304 N N . LEU B 1 95 ? 12.93 -16.469 -15.695 1 98.5 95 LEU B N 1
ATOM 2305 C CA . LEU B 1 95 ? 12.766 -16.828 -14.289 1 98.5 95 LEU B CA 1
ATOM 2306 C C . LEU B 1 95 ? 13.844 -16.188 -13.43 1 98.5 95 LEU B C 1
ATOM 2308 O O . LEU B 1 95 ? 13.539 -15.625 -12.367 1 98.5 95 LEU B O 1
ATOM 2312 N N . ALA B 1 96 ? 15.102 -16.281 -13.836 1 98.69 96 ALA B N 1
ATOM 2313 C CA . ALA B 1 96 ? 16.203 -15.68 -13.094 1 98.69 96 ALA B CA 1
ATOM 2314 C C . ALA B 1 96 ? 16.031 -14.172 -12.984 1 98.69 96 ALA B C 1
ATOM 2316 O O . ALA B 1 96 ? 16.328 -13.578 -11.938 1 98.69 96 ALA B O 1
ATOM 2317 N N . ARG B 1 97 ? 15.562 -13.562 -13.992 1 98.81 97 ARG B N 1
ATOM 2318 C CA . ARG B 1 97 ? 15.367 -12.117 -14.008 1 98.81 97 ARG B CA 1
ATOM 2319 C C . ARG B 1 97 ? 14.203 -11.711 -13.117 1 98.81 97 ARG B C 1
ATOM 2321 O O . ARG B 1 97 ? 14.266 -10.688 -12.43 1 98.81 97 ARG B O 1
ATOM 2328 N N . LEU B 1 98 ? 13.117 -12.531 -13.133 1 98.94 98 LEU B N 1
ATOM 2329 C CA . LEU B 1 98 ? 12.023 -12.266 -12.203 1 98.94 98 LEU B CA 1
ATOM 2330 C C . LEU B 1 98 ? 12.5 -12.328 -10.758 1 98.94 98 LEU B C 1
ATOM 2332 O O . LEU B 1 98 ? 12.227 -11.422 -9.969 1 98.94 98 LEU B O 1
ATOM 2336 N N . ASP B 1 99 ? 13.242 -13.383 -10.453 1 98.88 99 ASP B N 1
ATOM 2337 C CA . ASP B 1 99 ? 13.75 -13.555 -9.102 1 98.88 99 ASP B CA 1
ATOM 2338 C C . ASP B 1 99 ? 14.648 -12.383 -8.695 1 98.88 99 ASP B C 1
ATOM 2340 O O . ASP B 1 99 ? 14.57 -11.906 -7.562 1 98.88 99 ASP B O 1
ATOM 2344 N N . ALA B 1 100 ? 15.477 -11.938 -9.602 1 98.94 100 ALA B N 1
ATOM 2345 C CA . ALA B 1 100 ? 16.391 -10.828 -9.336 1 98.94 100 ALA B CA 1
ATOM 2346 C C . ALA B 1 100 ? 15.625 -9.539 -9.055 1 98.94 100 ALA B C 1
ATOM 2348 O O . ALA B 1 100 ? 15.961 -8.797 -8.133 1 98.94 100 ALA B O 1
ATOM 2349 N N . LEU B 1 101 ? 14.586 -9.273 -9.828 1 98.94 101 LEU B N 1
ATOM 2350 C CA . LEU B 1 101 ? 13.781 -8.07 -9.641 1 98.94 101 LEU B CA 1
ATOM 2351 C C . LEU B 1 101 ? 13.031 -8.125 -8.312 1 98.94 101 LEU B C 1
ATOM 2353 O O . LEU B 1 101 ? 12.969 -7.129 -7.586 1 98.94 101 LEU B O 1
ATOM 2357 N N . VAL B 1 102 ? 12.445 -9.273 -8.016 1 98.94 102 VAL B N 1
ATOM 2358 C CA . VAL B 1 102 ? 11.711 -9.422 -6.766 1 98.94 102 VAL B CA 1
ATOM 2359 C C . VAL B 1 102 ? 12.656 -9.188 -5.586 1 98.94 102 VAL B C 1
ATOM 2361 O O . VAL B 1 102 ? 12.312 -8.461 -4.645 1 98.94 102 VAL B O 1
ATOM 2364 N N . GLU B 1 103 ? 13.828 -9.75 -5.648 1 98.94 103 GLU B N 1
ATOM 2365 C CA . GLU B 1 103 ? 14.789 -9.562 -4.57 1 98.94 103 GLU B CA 1
ATOM 2366 C C . GLU B 1 103 ? 15.148 -8.094 -4.398 1 98.94 103 GLU B C 1
ATOM 2368 O O . GLU B 1 103 ? 15.102 -7.562 -3.285 1 98.94 103 GLU B O 1
ATOM 2373 N N . ALA B 1 104 ? 15.508 -7.42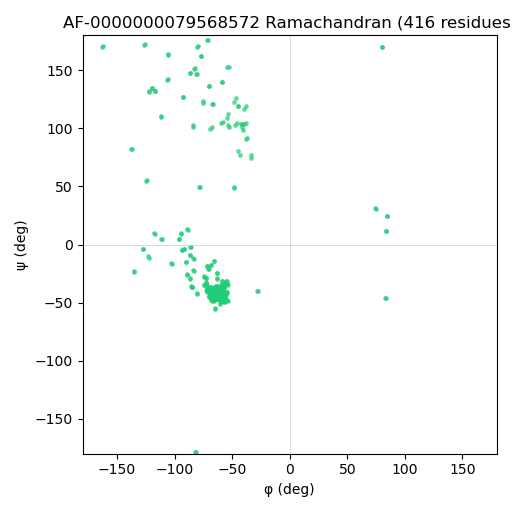2 -5.469 1 98.75 104 ALA B N 1
ATOM 2374 C CA . ALA B 1 104 ? 15.875 -6.008 -5.406 1 98.75 104 ALA B CA 1
ATOM 2375 C C . ALA B 1 104 ? 14.727 -5.176 -4.832 1 98.75 104 ALA B C 1
ATOM 2377 O O . ALA B 1 104 ? 14.953 -4.32 -3.971 1 98.75 104 ALA B O 1
ATOM 2378 N N . HIS B 1 105 ? 13.539 -5.457 -5.332 1 98.75 105 HIS B N 1
ATOM 2379 C CA . HIS B 1 105 ? 12.359 -4.695 -4.93 1 98.75 105 HIS B CA 1
ATOM 2380 C C . HIS B 1 105 ? 12.055 -4.891 -3.447 1 98.75 105 HIS B C 1
ATOM 2382 O O . HIS B 1 105 ? 11.844 -3.92 -2.719 1 98.75 105 HIS B O 1
ATOM 2388 N N . VAL B 1 106 ? 12.102 -6.102 -3 1 98.56 106 VAL B N 1
ATOM 2389 C CA . VAL B 1 106 ? 11.805 -6.434 -1.61 1 98.56 106 VAL B CA 1
ATOM 2390 C C . VAL B 1 106 ? 12.883 -5.848 -0.699 1 98.56 106 VAL B C 1
ATOM 2392 O O . VAL B 1 106 ? 12.57 -5.238 0.326 1 98.56 106 VAL B O 1
ATOM 2395 N N . ARG B 1 107 ? 14.109 -5.938 -1.041 1 98.19 107 ARG B N 1
ATOM 2396 C CA . ARG B 1 107 ? 15.203 -5.457 -0.206 1 98.19 107 ARG B CA 1
ATOM 2397 C C . ARG B 1 107 ? 15.133 -3.943 -0.031 1 98.19 107 ARG B C 1
ATOM 2399 O O . ARG B 1 107 ? 15.305 -3.434 1.079 1 98.19 107 ARG B O 1
ATOM 2406 N N . VAL B 1 108 ? 14.898 -3.246 -1.086 1 97.62 108 VAL B N 1
ATOM 2407 C CA . VAL B 1 108 ? 14.836 -1.791 -1.007 1 97.62 108 VAL B CA 1
ATOM 2408 C C . VAL B 1 108 ? 13.672 -1.37 -0.113 1 97.62 108 VAL B C 1
ATOM 2410 O O . VAL B 1 108 ? 13.828 -0.51 0.757 1 97.62 108 VAL B O 1
ATOM 2413 N N . HIS B 1 109 ? 12.508 -1.975 -0.276 1 97.38 109 HIS B N 1
ATOM 2414 C CA . HIS B 1 109 ? 11.328 -1.588 0.49 1 97.38 109 HIS B CA 1
ATOM 2415 C C . HIS B 1 109 ? 11.445 -2.035 1.943 1 97.38 109 HIS B C 1
ATOM 2417 O O . HIS B 1 109 ? 10.938 -1.369 2.846 1 97.38 109 HIS B O 1
ATOM 2423 N N . ALA B 1 110 ? 12.156 -3.107 2.17 1 96.69 110 ALA B N 1
ATOM 2424 C CA . ALA B 1 110 ? 12.391 -3.561 3.539 1 96.69 110 ALA B CA 1
ATOM 2425 C C . ALA B 1 110 ? 13.406 -2.668 4.25 1 96.69 110 ALA B C 1
ATOM 2427 O O . ALA B 1 110 ? 13.266 -2.389 5.441 1 96.69 110 ALA B O 1
ATOM 2428 N N . ALA B 1 111 ? 14.383 -2.164 3.527 1 93.81 111 ALA B N 1
ATOM 2429 C CA . ALA B 1 111 ? 15.5 -1.431 4.121 1 93.81 111 ALA B CA 1
ATOM 2430 C C . ALA B 1 111 ? 15.18 0.058 4.227 1 93.81 111 ALA B C 1
ATOM 2432 O O . ALA B 1 111 ? 15.773 0.77 5.039 1 93.81 111 ALA B O 1
ATOM 2433 N N . SER B 1 112 ? 14.328 0.573 3.426 1 93.56 112 SER B N 1
ATOM 2434 C CA . SER B 1 112 ? 14 1.991 3.369 1 93.56 112 SER B CA 1
ATOM 2435 C C . SER B 1 112 ? 12.5 2.213 3.535 1 93.56 112 SER B C 1
ATOM 2437 O O . SER B 1 112 ? 11.867 2.898 2.725 1 93.56 112 SER B O 1
ATOM 2439 N N . SER B 1 113 ? 12.031 1.671 4.594 1 93.06 113 SER B N 1
ATOM 2440 C CA . SER B 1 113 ? 10.586 1.6 4.789 1 93.06 113 SER B CA 1
ATOM 2441 C C . SER B 1 113 ? 9.969 2.992 4.879 1 93.06 113 SER B C 1
ATOM 2443 O O . SER B 1 113 ? 8.922 3.254 4.289 1 93.06 113 SER B O 1
ATOM 2445 N N . THR B 1 114 ? 10.648 3.965 5.566 1 93.88 114 THR B N 1
ATOM 2446 C CA . THR B 1 114 ? 10.086 5.301 5.742 1 93.88 114 THR B CA 1
ATOM 2447 C C . THR B 1 114 ? 10.07 6.055 4.414 1 93.88 114 THR B C 1
ATOM 2449 O O . THR B 1 114 ? 9.062 6.664 4.055 1 93.88 114 THR B O 1
ATOM 2452 N N . GLU B 1 115 ? 11.18 5.961 3.688 1 94.62 115 GLU B N 1
ATOM 2453 C CA . GLU B 1 115 ? 11.242 6.605 2.377 1 94.62 115 GLU B CA 1
ATOM 2454 C C . GLU B 1 115 ? 10.203 6.02 1.426 1 94.62 115 GLU B C 1
ATOM 2456 O O . GLU B 1 115 ? 9.547 6.758 0.688 1 94.62 115 GLU B O 1
ATOM 2461 N N . SER B 1 116 ? 10.102 4.703 1.492 1 93.94 116 SER B N 1
ATOM 2462 C CA . SER B 1 116 ? 9.117 4.031 0.652 1 93.94 116 SER B CA 1
ATOM 2463 C C . SER B 1 116 ? 7.699 4.461 1.01 1 93.94 116 SER B C 1
ATOM 2465 O O . SER B 1 116 ? 6.883 4.719 0.124 1 93.94 116 SER B O 1
ATOM 2467 N N . TYR B 1 117 ? 7.551 4.527 2.252 1 90.56 117 TYR B N 1
ATOM 2468 C CA . TYR B 1 117 ? 6.242 4.945 2.742 1 90.56 117 TYR B CA 1
ATOM 2469 C C . TYR B 1 117 ? 5.93 6.371 2.305 1 90.56 117 TYR B C 1
ATOM 2471 O O . TYR B 1 117 ? 4.82 6.656 1.838 1 90.56 117 TYR B O 1
ATOM 2479 N N . ILE B 1 118 ? 6.844 7.305 2.383 1 94.19 118 ILE B N 1
ATOM 2480 C CA . ILE B 1 118 ? 6.676 8.68 1.927 1 94.19 118 ILE B CA 1
ATOM 2481 C C . ILE B 1 118 ? 6.363 8.695 0.432 1 94.19 118 ILE B C 1
ATOM 2483 O O . ILE B 1 118 ? 5.445 9.391 -0.01 1 94.19 118 ILE B O 1
ATOM 2487 N N . GLY B 1 119 ? 7.102 7.938 -0.295 1 92.38 119 GLY B N 1
ATOM 2488 C CA . GLY B 1 119 ? 6.895 7.859 -1.732 1 92.38 119 GLY B CA 1
ATOM 2489 C C . GLY B 1 119 ? 5.488 7.426 -2.107 1 92.38 119 GLY B C 1
ATOM 2490 O O . GLY B 1 119 ? 4.922 7.922 -3.082 1 92.38 119 GLY B O 1
ATOM 2491 N N . ASN B 1 120 ? 4.961 6.598 -1.305 1 87.88 120 ASN B N 1
ATOM 2492 C CA . ASN B 1 120 ? 3.646 6.035 -1.596 1 87.88 120 ASN B CA 1
ATOM 2493 C C . ASN B 1 120 ? 2.527 6.934 -1.078 1 87.88 120 ASN B C 1
ATOM 2495 O O . ASN B 1 120 ? 1.465 7.027 -1.695 1 87.88 120 ASN B O 1
ATOM 2499 N N . SER B 1 121 ? 2.795 7.656 -0.045 1 90.69 121 SER B N 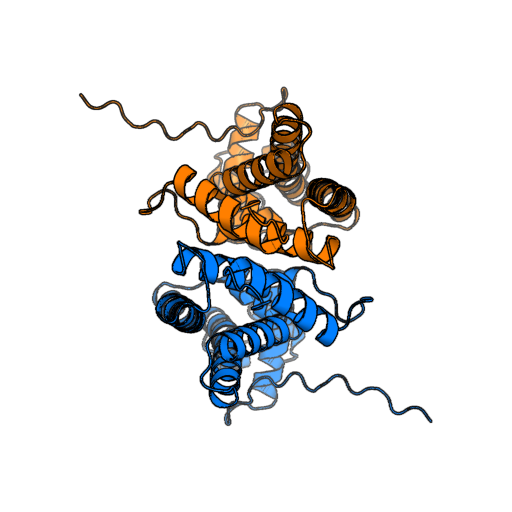1
ATOM 2500 C CA . SER B 1 121 ? 1.713 8.367 0.631 1 90.69 121 SER B CA 1
ATOM 2501 C C . SER B 1 121 ? 1.718 9.844 0.276 1 90.69 121 SER B C 1
ATOM 2503 O O . SER B 1 121 ? 0.71 10.539 0.451 1 90.69 121 SER B O 1
ATOM 2505 N N . GLU B 1 122 ? 2.818 10.383 -0.294 1 94.19 122 GLU B N 1
ATOM 2506 C CA . GLU B 1 122 ? 2.912 11.836 -0.408 1 94.19 122 GLU B CA 1
ATOM 2507 C C . GLU B 1 122 ? 2.977 12.273 -1.869 1 94.19 122 GLU B C 1
ATOM 2509 O O . GLU B 1 122 ? 3.229 13.438 -2.162 1 94.19 122 GLU B O 1
ATOM 2514 N N . LEU B 1 123 ? 2.748 11.352 -2.77 1 91.31 123 LEU B N 1
ATOM 2515 C CA . LEU B 1 123 ? 2.643 11.734 -4.172 1 91.31 123 LEU B CA 1
ATOM 2516 C C . LEU B 1 123 ? 1.586 12.812 -4.367 1 91.31 123 LEU B C 1
ATOM 2518 O O . LEU B 1 123 ? 1.76 13.719 -5.184 1 91.31 123 LEU B O 1
ATOM 2522 N N . ARG B 1 124 ? 0.628 12.797 -3.604 1 87.56 124 ARG B N 1
ATOM 2523 C CA . ARG B 1 124 ? -0.52 13.695 -3.672 1 87.56 124 ARG B CA 1
ATOM 2524 C C . ARG B 1 124 ? -0.118 15.125 -3.318 1 87.56 124 ARG B C 1
ATOM 2526 O O . ARG B 1 124 ? -0.871 16.062 -3.568 1 87.56 124 ARG B O 1
ATOM 2533 N N . SER B 1 125 ? 0.96 15.25 -2.715 1 94.19 125 SER B N 1
ATOM 2534 C CA . SER B 1 125 ? 1.384 16.562 -2.207 1 94.19 125 SER B CA 1
ATOM 2535 C C . SER B 1 125 ? 2.273 17.281 -3.213 1 94.19 125 SER B C 1
ATOM 2537 O O . SER B 1 125 ? 2.656 18.422 -2.996 1 94.19 125 SER B O 1
ATOM 2539 N N . LEU B 1 126 ? 2.613 16.641 -4.305 1 94.56 126 LEU B N 1
ATOM 2540 C CA . LEU B 1 126 ? 3.494 17.219 -5.312 1 94.56 126 LEU B CA 1
ATOM 2541 C C . LEU B 1 126 ? 2.701 18.047 -6.316 1 94.56 126 LEU B C 1
ATOM 2543 O O . LEU B 1 126 ? 1.542 17.734 -6.602 1 94.56 126 LEU B O 1
ATOM 2547 N N . ASP B 1 127 ? 3.377 19.094 -6.789 1 93.5 127 ASP B N 1
ATOM 2548 C CA . ASP B 1 127 ? 2.764 19.781 -7.914 1 93.5 127 ASP B CA 1
ATOM 2549 C C . ASP B 1 127 ? 2.836 18.938 -9.188 1 93.5 127 ASP B C 1
ATOM 2551 O O . ASP B 1 127 ? 3.434 17.859 -9.188 1 93.5 127 ASP B O 1
ATOM 2555 N N . VAL B 1 128 ? 2.27 19.406 -10.195 1 93.62 128 VAL B N 1
ATOM 2556 C CA . VAL B 1 128 ? 2.041 18.641 -11.422 1 93.62 128 VAL B CA 1
ATOM 2557 C C . VAL B 1 128 ? 3.379 18.219 -12.016 1 93.62 128 VAL B C 1
ATOM 2559 O O . VAL B 1 128 ? 3.557 17.047 -12.383 1 93.62 128 VAL B O 1
ATOM 2562 N N . ALA B 1 129 ? 4.301 19.141 -12.102 1 94.31 129 ALA B N 1
AT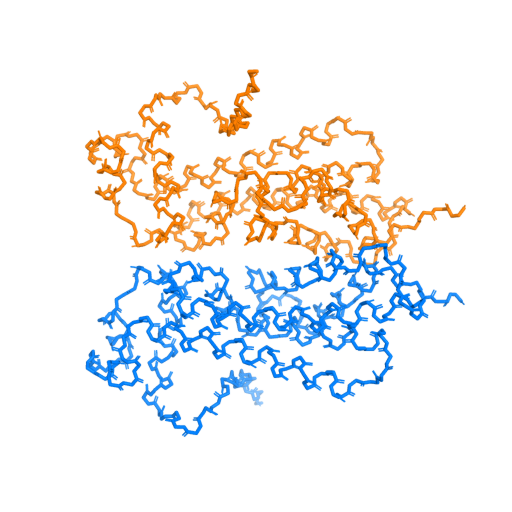OM 2563 C CA . ALA B 1 129 ? 5.578 18.859 -12.742 1 94.31 129 ALA B CA 1
ATOM 2564 C C . ALA B 1 129 ? 6.375 17.828 -11.938 1 94.31 129 ALA B C 1
ATOM 2566 O O . ALA B 1 129 ? 6.91 16.875 -12.5 1 94.31 129 ALA B O 1
ATOM 2567 N N . ARG B 1 130 ? 6.5 18.016 -10.641 1 94.19 130 ARG B N 1
ATOM 2568 C CA . ARG B 1 130 ? 7.23 17.094 -9.773 1 94.19 130 ARG B CA 1
ATOM 2569 C C . ARG B 1 130 ? 6.547 15.734 -9.719 1 94.19 130 ARG B C 1
ATOM 2571 O O . ARG B 1 130 ? 7.219 14.703 -9.719 1 94.19 130 ARG B O 1
ATOM 2578 N N . TYR B 1 131 ? 5.27 15.797 -9.688 1 94.88 131 TYR B N 1
ATOM 2579 C CA . TYR B 1 131 ? 4.473 14.578 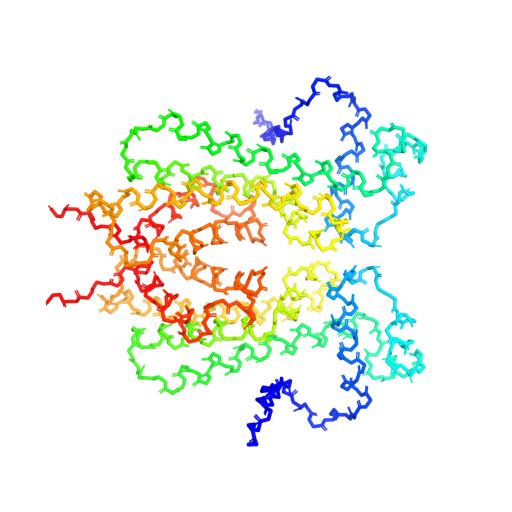-9.742 1 94.88 131 TYR B CA 1
ATOM 2580 C C . TYR B 1 131 ? 4.805 13.766 -10.992 1 94.88 131 TYR B C 1
ATOM 2582 O O . TYR B 1 131 ? 5.07 12.562 -10.898 1 94.88 131 TYR B O 1
ATOM 2590 N N . ALA B 1 132 ? 4.836 14.367 -12.117 1 95.75 132 ALA B N 1
ATOM 2591 C CA . ALA B 1 132 ? 5.078 13.688 -13.391 1 95.75 132 ALA B CA 1
ATOM 2592 C C . ALA B 1 132 ? 6.445 13.008 -13.391 1 95.75 132 ALA B C 1
ATOM 2594 O O . ALA B 1 132 ? 6.602 11.906 -13.922 1 95.75 132 ALA B O 1
ATOM 2595 N N . THR B 1 133 ? 7.371 13.648 -12.773 1 95.38 133 THR B N 1
ATOM 2596 C CA . THR B 1 133 ? 8.727 13.109 -12.727 1 95.38 133 THR B CA 1
ATOM 2597 C C . THR B 1 133 ? 8.773 11.844 -11.883 1 95.38 133 THR B C 1
ATOM 2599 O O . THR B 1 133 ? 9.359 10.836 -12.297 1 95.38 133 THR B O 1
ATOM 2602 N N . VAL B 1 134 ? 8.188 11.898 -10.742 1 95.62 134 VAL B N 1
ATOM 2603 C CA . VAL B 1 134 ? 8.203 10.758 -9.836 1 95.62 134 VAL B CA 1
ATOM 2604 C C . VAL B 1 134 ? 7.398 9.609 -10.438 1 95.62 134 VAL B C 1
ATOM 2606 O O . VAL B 1 134 ? 7.836 8.453 -10.406 1 95.62 134 VAL B O 1
ATOM 2609 N N . VAL B 1 135 ? 6.273 9.914 -11.031 1 95.19 135 VAL B N 1
ATOM 2610 C CA . VAL B 1 135 ? 5.406 8.891 -11.617 1 95.19 135 VAL B CA 1
ATOM 2611 C C . VAL B 1 135 ? 6.109 8.25 -12.812 1 95.19 135 VAL B C 1
ATOM 2613 O O . VAL B 1 135 ? 5.992 7.039 -13.031 1 95.19 135 VAL B O 1
ATOM 2616 N N . ALA B 1 136 ? 6.836 9.031 -13.578 1 97 136 ALA B N 1
ATOM 2617 C CA . ALA B 1 136 ? 7.586 8.484 -14.703 1 97 136 ALA B CA 1
ATOM 2618 C C . ALA B 1 136 ? 8.602 7.453 -14.234 1 97 136 ALA B C 1
ATOM 2620 O O . ALA B 1 136 ? 8.805 6.426 -14.891 1 97 136 ALA B O 1
ATOM 2621 N N . LYS B 1 137 ? 9.227 7.719 -13.141 1 97.12 137 LYS B N 1
ATOM 2622 C CA . LYS B 1 137 ? 10.188 6.77 -12.594 1 97.12 137 LYS B CA 1
ATOM 2623 C C . LYS B 1 137 ? 9.492 5.512 -12.086 1 97.12 137 LYS B C 1
ATOM 2625 O O . LYS B 1 137 ? 9.992 4.398 -12.273 1 97.12 137 LYS B O 1
ATOM 2630 N N . ARG B 1 138 ? 8.406 5.688 -11.414 1 96.44 138 ARG B N 1
ATOM 2631 C CA . ARG B 1 138 ? 7.613 4.551 -10.961 1 96.44 138 ARG B CA 1
ATOM 2632 C C . ARG B 1 138 ? 7.184 3.68 -12.141 1 96.44 138 ARG B C 1
ATOM 2634 O O . ARG B 1 138 ? 7.277 2.453 -12.07 1 96.44 138 ARG B O 1
ATOM 2641 N N . ASP B 1 139 ? 6.758 4.336 -13.195 1 96.88 139 ASP B N 1
ATOM 2642 C CA . ASP B 1 139 ? 6.352 3.623 -14.398 1 96.88 139 ASP B CA 1
ATOM 2643 C C . ASP B 1 139 ? 7.527 2.873 -15.023 1 96.88 139 ASP B C 1
ATOM 2645 O O . ASP B 1 139 ? 7.371 1.749 -15.5 1 96.88 139 ASP B O 1
ATOM 2649 N N . ALA B 1 140 ? 8.648 3.549 -15.008 1 97.75 140 ALA B N 1
ATOM 2650 C CA . ALA B 1 140 ? 9.844 2.904 -15.531 1 97.75 140 ALA B CA 1
ATOM 2651 C C . ALA B 1 140 ? 10.18 1.643 -14.742 1 97.75 140 ALA B C 1
ATOM 2653 O O . ALA B 1 140 ? 10.555 0.62 -15.328 1 97.75 140 ALA B O 1
ATOM 2654 N N . GLN B 1 141 ? 10.086 1.77 -13.492 1 98.06 141 GLN B N 1
ATOM 2655 C CA . GLN B 1 141 ? 10.344 0.614 -12.641 1 98.06 141 GLN B CA 1
ATOM 2656 C C . GLN B 1 141 ? 9.336 -0.5 -12.898 1 98.06 141 GLN B C 1
ATOM 2658 O O . GLN B 1 141 ? 9.711 -1.669 -13.016 1 98.06 141 GLN B O 1
ATOM 2663 N N . GLN B 1 142 ? 8.062 -0.215 -12.961 1 98.19 142 GLN B N 1
ATOM 2664 C CA . GLN B 1 142 ? 7.008 -1.167 -13.281 1 98.19 142 GLN B CA 1
ATOM 2665 C C . GLN B 1 142 ? 7.273 -1.852 -14.625 1 98.19 142 GLN B C 1
ATOM 2667 O O . GLN B 1 142 ? 7.051 -3.057 -14.766 1 98.19 142 GLN B O 1
ATOM 2672 N N . ARG B 1 143 ? 7.73 -1.139 -15.602 1 98.38 143 ARG B N 1
ATOM 2673 C CA . ARG B 1 143 ? 7.969 -1.662 -16.938 1 98.38 143 ARG B CA 1
ATOM 2674 C C . ARG B 1 143 ? 9.039 -2.744 -16.922 1 98.38 143 ARG B C 1
ATOM 2676 O O . ARG B 1 143 ? 9.039 -3.643 -17.781 1 98.38 143 ARG B O 1
ATOM 2683 N N . MET B 1 144 ? 9.938 -2.648 -16 1 98.75 144 MET B N 1
ATOM 2684 C CA . MET B 1 144 ? 10.945 -3.697 -15.891 1 98.75 144 MET B CA 1
ATOM 2685 C C . MET B 1 144 ? 10.297 -5.043 -15.578 1 98.75 144 MET B C 1
ATOM 2687 O O . MET B 1 144 ? 10.633 -6.055 -16.203 1 98.75 144 MET B O 1
ATOM 2691 N N . PHE B 1 145 ? 9.375 -5.082 -14.656 1 98.88 145 PHE B N 1
ATOM 2692 C CA . PHE B 1 145 ? 8.633 -6.301 -14.367 1 98.88 145 PHE B CA 1
ATOM 2693 C C . PHE B 1 145 ? 7.773 -6.699 -15.562 1 98.88 145 PHE B C 1
ATOM 2695 O O . PHE B 1 145 ? 7.723 -7.875 -15.93 1 98.88 145 PHE B O 1
ATOM 2702 N N . ASP B 1 146 ? 7.117 -5.668 -16.156 1 98.81 146 ASP B N 1
ATOM 2703 C CA . ASP B 1 146 ? 6.27 -5.934 -17.328 1 98.81 146 ASP B CA 1
ATOM 2704 C C . ASP B 1 146 ? 7.043 -6.668 -18.406 1 98.81 146 ASP B C 1
ATOM 2706 O O . ASP B 1 146 ? 6.57 -7.672 -18.953 1 98.81 146 ASP B O 1
ATOM 2710 N N . ARG B 1 147 ? 8.172 -6.191 -18.703 1 98.69 147 ARG B N 1
ATOM 2711 C CA . ARG B 1 147 ? 8.977 -6.734 -19.781 1 98.69 147 ARG B CA 1
ATOM 2712 C C . ARG B 1 147 ? 9.438 -8.156 -19.469 1 98.69 147 ARG B C 1
ATOM 2714 O O . ARG B 1 147 ? 9.359 -9.047 -20.312 1 98.69 147 ARG B O 1
ATOM 2721 N N . VAL B 1 148 ? 9.906 -8.383 -18.266 1 98.81 148 VAL B N 1
ATOM 2722 C CA . VAL B 1 148 ? 10.414 -9.688 -17.875 1 98.81 148 VAL B CA 1
ATOM 2723 C C . VAL B 1 148 ? 9.289 -10.719 -17.906 1 98.81 148 VAL B C 1
ATOM 2725 O O . VAL B 1 148 ? 9.469 -11.828 -18.406 1 98.81 148 VAL B O 1
ATOM 2728 N N . ILE B 1 149 ? 8.133 -10.367 -17.391 1 98.81 149 ILE B N 1
ATOM 2729 C CA . ILE B 1 149 ? 7.02 -11.305 -17.312 1 98.81 149 ILE B CA 1
ATOM 2730 C C . ILE B 1 149 ? 6.449 -11.555 -18.703 1 98.81 149 ILE B C 1
ATOM 2732 O O . ILE B 1 149 ? 6.141 -12.695 -19.062 1 98.81 149 ILE B O 1
ATOM 2736 N N . ALA B 1 150 ? 6.359 -10.469 -19.5 1 98.69 150 ALA B N 1
ATOM 2737 C CA . ALA B 1 150 ? 5.918 -10.641 -20.891 1 98.69 150 ALA B CA 1
ATOM 2738 C C . ALA B 1 150 ? 6.859 -11.562 -21.656 1 98.69 150 ALA B C 1
ATOM 2740 O O . ALA B 1 150 ? 6.41 -12.438 -22.406 1 98.69 150 ALA B O 1
ATOM 2741 N N . ASP B 1 151 ? 8.109 -11.359 -21.547 1 98.25 151 ASP B N 1
ATOM 2742 C CA . ASP B 1 151 ? 9.102 -12.219 -22.172 1 98.25 151 ASP B CA 1
ATOM 2743 C C . ASP B 1 151 ? 8.938 -13.672 -21.734 1 98.25 151 ASP B C 1
ATOM 2745 O O . ASP B 1 151 ? 9.016 -14.586 -22.547 1 98.25 151 ASP B O 1
ATOM 2749 N N . GLY B 1 152 ? 8.758 -13.859 -20.406 1 98.31 152 GLY B N 1
ATOM 2750 C CA . GLY B 1 152 ? 8.531 -15.203 -19.891 1 98.31 152 GLY B CA 1
ATOM 2751 C C . GLY B 1 152 ? 7.305 -15.875 -20.484 1 98.31 152 GLY B C 1
ATOM 2752 O O . GLY B 1 152 ? 7.316 -17.078 -20.734 1 98.31 152 GLY B O 1
ATOM 2753 N N . VAL B 1 153 ? 6.254 -15.125 -20.688 1 98.12 153 VAL B N 1
ATOM 2754 C CA . VAL B 1 153 ? 5.043 -15.672 -21.297 1 98.12 153 VAL B CA 1
ATOM 2755 C C . VAL B 1 153 ? 5.316 -16.031 -22.75 1 98.12 153 VAL B C 1
ATOM 2757 O O . VAL B 1 153 ? 4.938 -17.109 -23.219 1 98.12 153 VAL B O 1
ATOM 2760 N N . GLN B 1 154 ? 5.957 -15.141 -23.453 1 97.69 154 GLN B N 1
ATOM 2761 C CA . GLN B 1 154 ? 6.281 -15.359 -24.859 1 97.69 154 GLN B CA 1
ATOM 2762 C C . GLN B 1 154 ? 7.129 -16.609 -25.031 1 97.69 154 GLN B C 1
ATOM 2764 O O . GLN B 1 154 ? 6.945 -17.359 -26 1 97.69 154 GLN B O 1
ATOM 2769 N N . ARG B 1 155 ? 7.973 -16.922 -24.141 1 96.88 155 ARG B N 1
ATOM 2770 C CA . ARG B 1 155 ? 8.898 -18.047 -24.219 1 96.88 155 ARG B CA 1
ATOM 2771 C C . ARG B 1 155 ? 8.289 -19.297 -23.578 1 96.88 155 ARG B C 1
ATOM 2773 O O . ARG B 1 155 ? 8.93 -20.344 -23.531 1 96.88 155 ARG B O 1
ATOM 2780 N N . GLY B 1 156 ? 7.156 -19.172 -23.031 1 96.31 156 GLY B N 1
ATOM 2781 C CA . GLY B 1 156 ? 6.43 -20.312 -22.5 1 96.31 156 GLY B CA 1
ATOM 2782 C C . GLY B 1 156 ? 6.859 -20.688 -21.094 1 96.31 156 GLY B C 1
ATOM 2783 O O . GLY B 1 156 ? 6.477 -21.734 -20.578 1 96.31 156 GLY B O 1
ATOM 2784 N N . VAL B 1 157 ? 7.645 -19.812 -20.438 1 97.12 157 VAL B N 1
ATOM 2785 C CA . VAL B 1 157 ? 8.156 -20.062 -19.094 1 97.12 157 VAL B CA 1
ATOM 2786 C C . VAL B 1 157 ? 7.082 -19.734 -18.062 1 97.12 157 VAL B C 1
ATOM 2788 O O . VAL B 1 157 ? 6.953 -20.422 -17.047 1 97.12 157 VAL B O 1
ATOM 2791 N N . PHE B 1 158 ? 6.395 -18.656 -18.281 1 97.88 158 PHE B N 1
ATOM 2792 C CA . PHE B 1 158 ? 5.285 -18.234 -17.438 1 97.88 158 PHE B CA 1
ATOM 2793 C C . PHE B 1 158 ? 3.953 -18.469 -18.125 1 97.88 158 PHE B C 1
ATOM 2795 O O . PHE B 1 158 ? 3.828 -18.219 -19.328 1 97.88 158 PHE B O 1
ATOM 2802 N N . LYS B 1 159 ? 2.896 -18.891 -17.375 1 96.44 159 LYS B N 1
ATOM 2803 C CA . LYS B 1 159 ? 1.645 -19.328 -18 1 96.44 159 LYS B CA 1
ATOM 2804 C C . LYS B 1 159 ? 0.52 -18.344 -17.703 1 96.44 159 LYS B C 1
ATOM 2806 O O . LYS B 1 159 ? -0.631 -18.562 -18.078 1 96.44 159 LYS B O 1
ATOM 2811 N N . THR B 1 160 ? 0.862 -17.266 -17.047 1 96.69 160 THR B N 1
ATOM 2812 C CA . THR B 1 160 ? -0.188 -16.297 -16.766 1 96.69 160 THR B CA 1
ATOM 2813 C C . THR B 1 160 ? -0.823 -15.797 -18.062 1 96.69 160 THR B C 1
ATOM 2815 O O . THR B 1 160 ? -0.128 -15.586 -19.062 1 96.69 160 THR B O 1
ATOM 2818 N N . SER B 1 161 ? -2.211 -15.641 -18 1 95.56 161 SER B N 1
ATOM 2819 C CA . SER B 1 161 ? -2.945 -15.172 -19.172 1 95.56 161 SER B CA 1
ATOM 2820 C C . SER B 1 161 ? -2.984 -13.648 -19.219 1 95.56 161 SER B C 1
ATOM 2822 O O . SER B 1 161 ? -3.41 -13.062 -20.219 1 95.56 161 SER B O 1
ATOM 2824 N N . ASP B 1 162 ? -2.553 -12.984 -18.203 1 96.31 162 ASP B N 1
ATOM 2825 C CA . ASP B 1 162 ? -2.547 -11.531 -18.109 1 96.31 162 ASP B CA 1
ATOM 2826 C C . ASP B 1 162 ? -1.244 -11.023 -17.5 1 96.31 162 ASP B C 1
ATOM 2828 O O . ASP B 1 162 ? -1.211 -10.641 -16.328 1 96.31 162 ASP B O 1
ATOM 2832 N N . PRO B 1 163 ? -0.218 -10.914 -18.312 1 98.06 163 PRO B N 1
ATOM 2833 C CA . PRO B 1 163 ? 1.102 -10.539 -17.797 1 98.06 163 PRO B CA 1
ATOM 2834 C C . PRO B 1 163 ? 1.112 -9.164 -17.141 1 98.06 163 PRO B C 1
ATOM 2836 O O . PRO B 1 163 ? 1.822 -8.953 -16.156 1 98.06 163 PRO B O 1
ATOM 2839 N N . LYS B 1 164 ? 0.367 -8.219 -17.656 1 97.06 164 LYS B N 1
ATOM 2840 C CA . LYS B 1 164 ? 0.351 -6.859 -17.109 1 97.06 164 LYS B CA 1
ATOM 2841 C C . LYS B 1 164 ? -0.23 -6.844 -15.695 1 97.06 164 LYS B C 1
ATOM 2843 O O . LYS B 1 164 ? 0.36 -6.258 -14.781 1 97.06 164 LYS B O 1
ATOM 2848 N N . SER B 1 165 ? -1.377 -7.539 -15.469 1 97.31 165 SER B N 1
ATOM 2849 C CA . SER B 1 165 ? -1.985 -7.605 -14.148 1 97.31 165 SER B CA 1
ATOM 2850 C C . SER B 1 165 ? -1.108 -8.383 -13.172 1 97.31 165 SER B C 1
ATOM 2852 O O . SER B 1 165 ? -1.01 -8.031 -12 1 97.31 165 SER B O 1
ATOM 2854 N N . ALA B 1 166 ? -0.5 -9.445 -13.711 1 98.5 166 ALA B N 1
ATOM 2855 C CA . ALA B 1 166 ? 0.39 -10.234 -12.859 1 98.5 166 ALA B CA 1
ATOM 2856 C C . ALA B 1 166 ? 1.576 -9.398 -12.383 1 98.5 166 ALA B C 1
ATOM 2858 O O . ALA B 1 166 ? 1.959 -9.461 -11.219 1 98.5 166 ALA B O 1
ATOM 2859 N N . ALA B 1 167 ? 2.152 -8.617 -13.289 1 98.81 167 ALA B N 1
ATOM 2860 C CA . ALA B 1 167 ? 3.279 -7.758 -12.93 1 98.81 167 ALA B CA 1
ATOM 2861 C C . ALA B 1 167 ? 2.873 -6.73 -11.875 1 98.81 167 ALA B C 1
ATOM 2863 O O . ALA B 1 167 ? 3.59 -6.523 -10.891 1 98.81 167 ALA B O 1
ATOM 2864 N N . ARG B 1 168 ? 1.735 -6.074 -12.078 1 98.19 168 ARG B N 1
ATOM 2865 C CA . ARG B 1 168 ? 1.236 -5.105 -11.109 1 98.19 168 ARG B CA 1
ATOM 2866 C C . ARG B 1 168 ? 1.002 -5.762 -9.75 1 98.19 168 ARG B C 1
ATOM 2868 O O . ARG B 1 168 ? 1.347 -5.191 -8.711 1 98.19 168 ARG B O 1
ATOM 2875 N N . TYR B 1 169 ? 0.448 -6.938 -9.805 1 98.75 169 TYR B N 1
ATOM 2876 C CA . TYR B 1 169 ? 0.188 -7.723 -8.602 1 98.75 169 TYR B CA 1
ATOM 2877 C C . TYR B 1 169 ? 1.478 -7.988 -7.832 1 98.75 169 TYR B C 1
ATOM 2879 O O . TYR B 1 169 ? 1.551 -7.738 -6.625 1 98.75 169 TYR B O 1
ATOM 2887 N N . VAL B 1 170 ? 2.51 -8.398 -8.492 1 98.88 170 VAL B N 1
ATOM 2888 C CA . VAL B 1 170 ? 3.797 -8.711 -7.879 1 98.88 170 VAL B CA 1
ATOM 2889 C C . VAL B 1 170 ? 4.43 -7.438 -7.32 1 98.88 170 VAL B C 1
ATOM 2891 O O . VAL B 1 170 ? 4.852 -7.402 -6.164 1 98.88 170 VAL B O 1
ATOM 2894 N N . VAL B 1 171 ? 4.441 -6.406 -8.102 1 98.69 171 VAL B N 1
ATOM 2895 C CA . VAL B 1 171 ? 5.098 -5.164 -7.711 1 98.69 171 VAL B CA 1
ATOM 2896 C C . VAL B 1 171 ? 4.43 -4.594 -6.461 1 98.69 171 VAL B C 1
ATOM 2898 O O . VAL B 1 171 ? 5.109 -4.207 -5.508 1 98.69 171 VAL B O 1
ATOM 2901 N N . THR B 1 172 ? 3.105 -4.605 -6.477 1 97.94 172 THR B N 1
ATOM 2902 C CA . THR B 1 172 ? 2.404 -3.967 -5.367 1 97.94 172 THR B CA 1
ATOM 2903 C C . THR B 1 172 ? 2.527 -4.805 -4.098 1 97.94 172 THR B C 1
ATOM 2905 O O . THR B 1 172 ? 2.654 -4.258 -3 1 97.94 172 THR B O 1
ATOM 2908 N N . ALA B 1 173 ? 2.535 -6.121 -4.223 1 98.5 173 ALA B N 1
ATOM 2909 C CA . ALA B 1 173 ? 2.781 -6.977 -3.062 1 98.5 173 ALA B CA 1
ATOM 2910 C C . ALA B 1 173 ? 4.168 -6.719 -2.477 1 98.5 173 ALA B C 1
ATOM 2912 O O .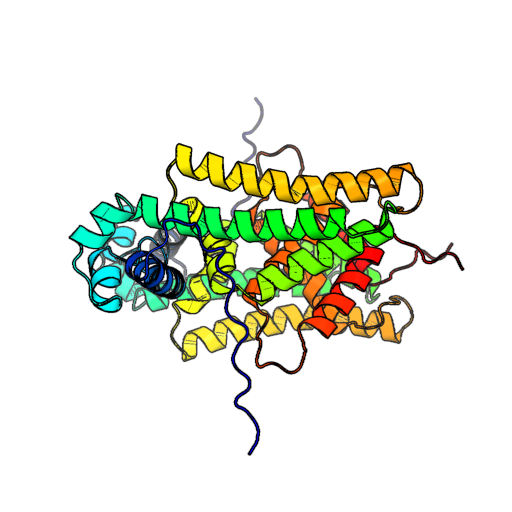 ALA B 1 173 ? 4.324 -6.629 -1.257 1 98.5 173 ALA B O 1
ATOM 2913 N N . CYS B 1 174 ? 5.152 -6.566 -3.309 1 98.44 174 CYS B N 1
ATOM 2914 C CA . CYS B 1 174 ? 6.52 -6.336 -2.859 1 98.44 174 CYS B CA 1
ATOM 2915 C C . CYS B 1 174 ? 6.676 -4.938 -2.275 1 98.44 174 CYS B C 1
ATOM 2917 O O . CYS B 1 174 ? 7.41 -4.746 -1.304 1 98.44 174 CYS B O 1
ATOM 2919 N N . THR B 1 175 ? 6.027 -3.99 -2.865 1 97.44 175 THR B N 1
ATOM 2920 C CA . THR B 1 175 ? 6.066 -2.623 -2.354 1 97.44 175 THR B CA 1
ATOM 2921 C C . THR B 1 175 ? 5.484 -2.557 -0.945 1 97.44 175 THR B C 1
ATOM 2923 O O . THR B 1 175 ? 5.992 -1.827 -0.091 1 97.44 175 THR B O 1
ATOM 2926 N N . ALA B 1 176 ? 4.457 -3.342 -0.738 1 96.69 176 ALA B N 1
ATOM 2927 C CA . ALA B 1 176 ? 3.727 -3.297 0.525 1 96.69 176 ALA B CA 1
ATOM 2928 C C . ALA B 1 176 ? 4.602 -3.771 1.683 1 96.69 176 ALA B C 1
ATOM 2930 O O . ALA B 1 176 ? 4.27 -3.551 2.85 1 96.69 176 ALA B O 1
ATOM 2931 N N . VAL B 1 177 ? 5.723 -4.406 1.426 1 97 177 VAL B N 1
ATOM 2932 C CA . VAL B 1 177 ? 6.656 -4.867 2.449 1 97 177 VAL B CA 1
ATOM 2933 C C . VAL B 1 177 ? 7.074 -3.691 3.33 1 97 177 VAL B C 1
ATOM 2935 O O . VAL B 1 177 ? 7.238 -3.846 4.543 1 97 177 VAL B O 1
ATOM 2938 N N . ALA B 1 178 ? 7.16 -2.537 2.754 1 95.19 178 ALA B N 1
ATOM 2939 C CA . ALA B 1 178 ? 7.605 -1.341 3.463 1 95.19 178 ALA B CA 1
ATOM 2940 C C . ALA B 1 178 ? 6.645 -0.987 4.598 1 95.19 178 ALA B C 1
ATOM 2942 O O . ALA B 1 178 ? 7.039 -0.349 5.574 1 95.19 178 ALA B O 1
ATOM 2943 N N . SER B 1 179 ? 5.395 -1.403 4.496 1 92.25 179 SER B N 1
ATOM 2944 C CA . SER B 1 179 ? 4.367 -0.949 5.43 1 92.25 179 SER B CA 1
ATOM 2945 C C . SER B 1 179 ? 4.266 -1.875 6.637 1 92.25 179 SER B C 1
ATOM 2947 O O . SER B 1 179 ? 3.664 -1.519 7.648 1 92.25 179 SER B O 1
ATOM 2949 N N . TRP B 1 180 ? 4.863 -3.129 6.57 1 92.25 180 TRP B N 1
ATOM 2950 C CA . TRP B 1 180 ? 4.598 -4.055 7.668 1 92.25 180 TRP B CA 1
ATOM 2951 C C . TRP B 1 180 ? 5.883 -4.738 8.125 1 92.25 180 TRP B C 1
ATOM 2953 O O . TRP B 1 180 ? 5.938 -5.289 9.227 1 92.25 180 TRP B O 1
ATOM 2963 N N . PHE B 1 181 ? 6.848 -4.789 7.273 1 94.5 181 PHE B N 1
ATOM 2964 C CA . PHE B 1 181 ? 8.062 -5.504 7.645 1 94.5 181 PHE B CA 1
ATOM 2965 C C . PHE B 1 181 ? 8.836 -4.742 8.719 1 94.5 181 PHE B C 1
ATOM 2967 O O . PHE B 1 181 ? 8.953 -3.518 8.656 1 94.5 181 PHE B O 1
ATOM 2974 N N . ARG B 1 182 ? 9.273 -5.473 9.648 1 89.81 182 ARG B N 1
ATOM 2975 C CA . ARG B 1 182 ? 10.109 -4.934 10.719 1 89.81 182 ARG B CA 1
ATOM 2976 C C . ARG B 1 182 ? 11.445 -5.668 10.789 1 89.81 182 ARG B C 1
ATOM 2978 O O . ARG B 1 182 ? 11.477 -6.898 10.875 1 89.81 182 ARG B O 1
ATOM 2985 N N . THR B 1 183 ? 12.484 -4.91 10.859 1 84.44 183 THR B N 1
ATOM 2986 C CA . THR B 1 183 ? 13.828 -5.48 10.836 1 84.44 183 THR B CA 1
ATOM 2987 C C . THR B 1 183 ? 14.125 -6.211 12.141 1 84.44 183 THR B C 1
ATOM 2989 O O . THR B 1 183 ? 15.016 -7.062 12.188 1 84.44 183 THR B O 1
ATOM 2992 N N . ASP B 1 184 ? 13.398 -5.859 13.102 1 85.06 184 ASP B N 1
ATOM 2993 C CA . ASP B 1 184 ? 13.625 -6.496 14.398 1 85.06 184 ASP B CA 1
ATOM 2994 C C . ASP B 1 184 ? 12.688 -7.688 14.594 1 85.06 184 ASP B C 1
ATOM 2996 O O . ASP B 1 184 ? 12.648 -8.273 15.672 1 85.06 184 ASP B O 1
ATOM 3000 N N . GLY B 1 185 ? 12 -8.086 13.57 1 86.75 185 GLY B N 1
ATOM 3001 C CA . GLY B 1 185 ? 11.109 -9.227 13.656 1 86.75 185 GLY B CA 1
ATOM 3002 C C . GLY B 1 185 ? 11.82 -10.555 13.5 1 86.75 185 GLY B C 1
ATOM 3003 O O . GLY B 1 185 ? 13.047 -10.602 13.367 1 86.75 185 GLY B O 1
ATOM 3004 N N . ALA B 1 186 ? 11.031 -11.594 13.539 1 86.44 186 ALA B N 1
ATOM 3005 C CA . ALA B 1 186 ? 11.555 -12.961 13.531 1 86.44 186 ALA B CA 1
ATOM 3006 C C . ALA B 1 186 ? 12.047 -13.344 12.141 1 86.44 186 ALA B C 1
ATOM 3008 O O . ALA B 1 186 ? 12.977 -14.148 12 1 86.44 186 ALA B O 1
ATOM 3009 N N . MET B 1 187 ? 11.516 -12.789 11.172 1 92.44 187 MET B N 1
ATOM 3010 C CA . MET B 1 187 ? 11.852 -13.125 9.789 1 92.44 187 MET B CA 1
ATOM 3011 C C . MET B 1 187 ? 12.953 -12.219 9.258 1 92.44 187 MET B C 1
ATOM 3013 O O . MET B 1 187 ? 12.844 -10.992 9.328 1 92.44 187 MET B O 1
ATOM 3017 N N . SER B 1 188 ? 14.07 -12.773 8.695 1 95.62 188 SER B N 1
ATOM 3018 C CA . SER B 1 188 ? 15.125 -11.984 8.062 1 95.62 188 SER B CA 1
ATOM 3019 C C . SER B 1 188 ? 14.703 -11.508 6.68 1 95.62 188 SER B C 1
ATOM 3021 O O . SER B 1 188 ? 13.773 -12.047 6.086 1 95.62 188 SER B O 1
ATOM 3023 N N . ILE B 1 189 ? 15.422 -10.516 6.203 1 96.38 189 ILE B N 1
ATOM 3024 C CA . ILE B 1 189 ? 15.148 -10.031 4.855 1 96.38 189 ILE B CA 1
ATOM 3025 C C . ILE B 1 189 ? 15.391 -11.148 3.846 1 96.38 189 ILE B C 1
ATOM 3027 O O . ILE B 1 189 ? 14.641 -11.297 2.877 1 96.38 189 ILE B O 1
ATOM 3031 N N . GLU B 1 190 ? 16.422 -11.977 4.109 1 96.94 190 GLU B N 1
ATOM 3032 C CA . GLU B 1 190 ? 16.734 -13.086 3.215 1 96.94 190 GLU B CA 1
ATOM 3033 C C . GLU B 1 190 ? 15.586 -14.086 3.146 1 96.94 190 GLU B C 1
ATOM 3035 O O . GLU B 1 190 ? 15.227 -14.562 2.066 1 96.94 190 GLU B O 1
ATOM 3040 N N . GLU B 1 191 ? 15.047 -14.375 4.277 1 96.81 191 GLU B N 1
ATOM 3041 C CA . GLU B 1 191 ? 13.898 -15.273 4.32 1 96.81 191 GLU B CA 1
ATOM 3042 C C . GLU B 1 191 ? 12.703 -14.672 3.582 1 96.81 191 GLU B C 1
ATOM 3044 O O . GLU B 1 191 ? 12.023 -15.367 2.822 1 96.81 191 GLU B O 1
ATOM 3049 N N . LEU B 1 192 ? 12.469 -13.406 3.828 1 97.25 192 LEU B N 1
ATOM 3050 C CA . LEU B 1 192 ? 11.375 -12.688 3.176 1 97.25 192 LEU B CA 1
ATOM 3051 C C . LEU B 1 192 ? 11.531 -12.734 1.658 1 97.25 192 LEU B C 1
ATOM 3053 O O . LEU B 1 192 ? 10.562 -13.016 0.942 1 97.25 192 LEU B O 1
ATOM 3057 N N . VAL B 1 193 ? 12.742 -12.477 1.223 1 98.25 193 VAL B N 1
ATOM 3058 C CA . VAL B 1 193 ? 13.039 -12.5 -0.207 1 98.25 193 VAL B CA 1
ATOM 3059 C C . VAL B 1 193 ? 12.719 -13.875 -0.78 1 98.25 193 VAL B C 1
ATOM 3061 O O . VAL B 1 193 ? 12.062 -13.984 -1.818 1 98.25 193 VAL B O 1
ATOM 3064 N N . GLY B 1 194 ? 13.172 -14.938 -0.119 1 98.25 194 GLY B N 1
ATOM 3065 C CA . GLY B 1 194 ? 12.891 -16.297 -0.567 1 98.25 194 GLY B CA 1
ATOM 3066 C C . GLY B 1 194 ? 11.406 -16.594 -0.685 1 98.25 194 GLY B C 1
ATOM 3067 O O . GLY B 1 194 ? 10.961 -17.141 -1.687 1 98.25 194 GLY B O 1
ATOM 3068 N N . HIS B 1 195 ? 10.641 -16.203 0.309 1 97.44 195 HIS B N 1
ATOM 3069 C CA . HIS B 1 195 ? 9.195 -16.406 0.295 1 97.44 195 HIS B CA 1
ATOM 3070 C C . HIS B 1 195 ? 8.539 -15.648 -0.854 1 97.44 195 HIS B C 1
ATOM 3072 O O . HIS B 1 195 ? 7.711 -16.203 -1.576 1 97.44 195 HIS B O 1
ATOM 3078 N N . TYR B 1 196 ? 8.922 -14.422 -1.062 1 98.69 196 TYR B N 1
ATOM 3079 C CA . TYR B 1 196 ? 8.273 -13.57 -2.059 1 98.69 196 TYR B CA 1
ATOM 3080 C C . TYR B 1 196 ? 8.656 -14 -3.469 1 98.69 196 TYR B C 1
ATOM 3082 O O . TYR B 1 196 ? 7.859 -13.891 -4.398 1 98.69 196 TYR B O 1
ATOM 3090 N N . GLN B 1 197 ? 9.906 -14.492 -3.59 1 98.75 197 GLN B N 1
ATOM 3091 C CA . GLN B 1 197 ? 10.273 -15.062 -4.883 1 98.75 197 GLN B CA 1
ATOM 3092 C C . GLN B 1 197 ? 9.414 -16.281 -5.219 1 98.75 197 GLN B C 1
ATOM 3094 O O . GLN B 1 197 ? 8.891 -16.391 -6.328 1 98.75 197 GLN B O 1
ATOM 3099 N N . GLN B 1 198 ? 9.25 -17.188 -4.273 1 97.94 198 GLN B N 1
ATOM 3100 C CA . GLN B 1 198 ? 8.469 -18.391 -4.504 1 97.94 198 GLN B CA 1
ATOM 3101 C C . GLN B 1 198 ? 7.023 -18.047 -4.859 1 97.94 198 GLN B C 1
ATOM 3103 O O . GLN B 1 198 ? 6.461 -18.594 -5.809 1 97.94 198 GLN B O 1
ATOM 3108 N N . ILE B 1 199 ? 6.445 -17.156 -4.148 1 98.31 199 ILE B N 1
ATOM 3109 C CA . ILE B 1 199 ? 5.051 -16.781 -4.363 1 98.31 199 ILE B CA 1
ATOM 3110 C C . ILE B 1 199 ? 4.914 -16.047 -5.699 1 98.31 199 ILE B C 1
ATOM 3112 O O . ILE B 1 199 ? 3.955 -16.281 -6.441 1 98.31 199 ILE B O 1
ATOM 3116 N N . SER B 1 200 ? 5.855 -15.125 -6.004 1 98.81 200 SER B N 1
ATOM 3117 C CA . SER B 1 200 ? 5.812 -14.383 -7.262 1 98.81 200 SER B CA 1
ATOM 3118 C C . SER B 1 200 ? 5.926 -15.32 -8.453 1 98.81 200 SER B C 1
ATOM 3120 O O . SER B 1 200 ? 5.266 -15.117 -9.477 1 98.81 200 SER B O 1
ATOM 3122 N N . ARG B 1 201 ? 6.797 -16.391 -8.344 1 98.44 201 ARG B N 1
ATOM 3123 C CA . ARG B 1 201 ? 6.891 -17.391 -9.398 1 98.44 201 ARG B CA 1
ATOM 3124 C C . ARG B 1 201 ? 5.531 -18.031 -9.664 1 98.44 201 ARG B C 1
ATOM 3126 O O . ARG B 1 201 ? 5.117 -18.156 -10.82 1 98.44 201 ARG B O 1
ATOM 3133 N N . ARG B 1 202 ? 4.859 -18.391 -8.617 1 97.12 202 ARG B N 1
ATOM 3134 C CA . ARG B 1 202 ? 3.541 -19 -8.758 1 97.12 202 ARG B CA 1
ATOM 3135 C C . ARG B 1 202 ? 2.543 -18.016 -9.359 1 97.12 202 ARG B C 1
ATOM 3137 O O . ARG B 1 202 ? 1.74 -18.391 -10.219 1 97.12 202 ARG B O 1
ATOM 3144 N N . ALA B 1 203 ? 2.598 -16.734 -8.906 1 97.88 203 ALA B N 1
ATOM 3145 C CA . ALA B 1 203 ? 1.658 -15.711 -9.336 1 97.88 203 ALA B CA 1
ATOM 3146 C C . ALA B 1 203 ? 1.709 -15.523 -10.852 1 97.88 203 ALA B C 1
ATOM 3148 O O . ALA B 1 203 ? 0.694 -15.219 -11.484 1 97.88 203 ALA B O 1
ATOM 3149 N N . VAL B 1 204 ? 2.912 -15.742 -11.391 1 98.25 204 VAL B N 1
ATOM 3150 C CA . VAL B 1 204 ? 3.041 -15.523 -12.828 1 98.25 204 VAL B CA 1
ATOM 3151 C C . VAL B 1 204 ? 2.889 -16.859 -13.562 1 98.25 204 VAL B C 1
ATOM 3153 O O . VAL B 1 204 ? 3.043 -16.906 -14.789 1 98.25 204 VAL B O 1
ATOM 3156 N N . GLY B 1 205 ? 2.594 -17.922 -12.914 1 96.19 205 GLY B N 1
ATOM 3157 C CA . GLY B 1 205 ? 2.291 -19.203 -13.531 1 96.19 205 GLY B CA 1
ATOM 3158 C C . GLY B 1 205 ? 3.529 -20.016 -13.867 1 96.19 205 GLY B C 1
ATOM 3159 O O . GLY B 1 205 ? 3.543 -20.766 -14.844 1 96.19 205 GLY B O 1
ATOM 3160 N N . PHE B 1 206 ? 4.586 -19.672 -13.086 1 94.44 206 PHE B N 1
ATOM 3161 C CA . PHE B 1 206 ? 5.754 -20.531 -13.273 1 94.44 206 PHE B CA 1
ATOM 3162 C C . PHE B 1 206 ? 5.477 -21.953 -12.781 1 94.44 206 PHE B C 1
ATOM 3164 O O . PHE B 1 206 ? 4.957 -22.141 -11.68 1 94.44 206 PHE B O 1
ATOM 3171 N N . GLN B 1 207 ? 5.57 -22.953 -13.609 1 77.94 207 GLN B N 1
ATOM 3172 C CA . GLN B 1 207 ? 5.441 -24.344 -13.211 1 77.94 207 GLN B CA 1
ATOM 3173 C C . GLN B 1 207 ? 6.777 -25.078 -13.336 1 77.94 207 GLN B C 1
ATOM 3175 O O . GLN B 1 207 ? 7.426 -25.031 -14.383 1 77.94 207 GLN B O 1
ATOM 3180 N N . GLU B 1 208 ? 7.285 -25.375 -12.117 1 69.94 208 GLU B N 1
ATOM 3181 C CA . GLU B 1 208 ? 8.531 -26.141 -12.117 1 69.94 208 GLU B CA 1
ATOM 3182 C C . GLU B 1 208 ? 8.398 -27.406 -12.961 1 69.94 208 GLU B C 1
ATOM 3184 O O . GLU B 1 208 ? 7.344 -28.047 -12.961 1 69.94 208 GLU B O 1
ATOM 3189 N N . ARG B 1 209 ? 8.93 -27.453 -14.25 1 53.41 209 ARG B N 1
ATOM 3190 C CA . ARG B 1 209 ? 8.945 -28.688 -15.023 1 53.41 209 ARG B CA 1
ATOM 3191 C C . ARG B 1 209 ? 9.242 -29.891 -14.125 1 53.41 209 ARG B C 1
ATOM 3193 O O . ARG B 1 209 ? 10.141 -29.828 -13.281 1 53.41 209 ARG B O 1
ATOM 3200 N N . ARG B 1 210 ? 8.086 -30.703 -13.836 1 42.25 210 ARG B N 1
ATOM 3201 C CA . ARG B 1 210 ? 8.383 -32.031 -13.352 1 42.25 210 ARG B CA 1
ATOM 3202 C C . ARG B 1 210 ? 9.523 -32.656 -14.141 1 42.25 210 ARG B C 1
ATOM 3204 O O . ARG B 1 210 ? 9.719 -32.375 -15.32 1 42.25 210 ARG B O 1
#